Protein AF-A0A5J5VK71-F1 (afdb_monomer)

pLDDT: mean 80.9, std 20.7, range [19.25, 98.19]

Sequence (409 aa):
MVSCWRYHLWNPSSNPGNLLPWRLFNSTSEFSHICHFCYRIIWCHSQIYYPYYDCLWDITAGVTLSQIEKAIEELHMEGQKVGAVFITSPTYHGICSNLTDISKLCHSYEIPVIVDEAHGAHFGFHPQLPSSALQQGADLAVQSTHKVLCSLTQSSMLHMSGNIVDRERICRCLQTLQSTSPSYLLLASLDAARAQLSEKPDSIFNNALDLAIETKNLIGNIPGISMLGTPGFSNFPVIDPLRLTFGFWRLGLSGFEADETLYSNQGVISELVGTRSITFAINLGTCRDHIQRLACGIKNLSEASLLSFEKIKGQIEDHCGSAPFTDITMCLNPREAFFARKRKVSIGESLGKICGELICPYPPGIPVMIPGETITKKALEYLVLVKNKGATISGASDPLLNSIVICDV

Mean predicted aligned error: 9.2 Å

Organism: Gossypium barbadense (NCBI:txid3634)

InterPro domains:
  IPR000310 Orn/Lys/Arg decarboxylase, major domain [PF01276] (61-220)
  IPR008286 Orn/Lys/Arg decarboxylase, C-terminal [PF03711] (329-390)
  IPR015421 Pyridoxal phosphate-dependent transferase, major domain [G3DSA:3.40.640.10] (29-203)
  IPR015424 Pyridoxal phosphate-dependent transferase [SSF53383] (35-301)
  IPR036633 Orn/Lys/Arg decarboxylase, C-terminal domain superfamily [SSF55904] (263-407)
  IPR052357 Orn/Lys/Arg decarboxylase class-I [PTHR43277] (51-408)

Foldseek 3Di:
DDFFDDAAEDDPDPDPDDDDPDDFFFFADDDPLCVVVVCLQPDQDDDDDFADADLVQRDGAWHFLVSLVVVCVVCVVVVHDAQAAETEPPDLLQFGYQLLVNLVVCVVSLHAYAYACQVPPCAPLEPQFHHDSVVSNHQKYKYNCVVFFFADHRDIHIYGDDDSDDPVVVVVVSVVRGDPDGDVRRRVRVVVRVVLCVVCSHPLCVQLLVLLVVLCVLQVPAPQKDWDDCVSVVSTDDGGSQKTKIFRVSLVAFQVVLQVQLCVPLVQHFPFGDRGMTIHGRHSPDDVSNSVSNSVSSNVSSVVSVVVVVVVVDDDDVPSDDNLPPDKDQQGRLNCLQPFDKDKDFLVVQAQFFASKFKAWPVVRNTSDGGRIGDHPSSLVVLVVVVVSPTFIPGAPDRVRRMGMGGPD

Radius of gyration: 22.25 Å; Cα contacts (8 Å, |Δi|>4): 738; chains: 1; bounding box: 60×48×55 Å

Nearest PDB structures (foldseek):
  2x3l-assembly1_B  TM=7.151E-01  e=1.162E-19  Staphylococcus aureus
  2x3l-assembly1_A  TM=7.331E-01  e=9.389E-19  Staphylococcus aureus
  2byj-assembly2_C-2  TM=6.749E-01  e=2.617E-06  Homo sapiens
  4jf0-assembly1_A  TM=5.751E-01  e=8.349E-05  Salmonella enterica subsp. enterica serovar Typhimurium str. LT2
  2pb2-assembly1_A  TM=4.992E-01  e=3.620E-05  Salmonella enterica subsp. enterica serovar Typhimurium str. LT2

Solvent-accessible surface area (backbone atoms only — not comparable to full-atom values): 22713 Å² total; per-residue (Å²): 135,88,80,36,71,42,64,47,76,55,76,98,63,100,62,102,75,79,93,71,90,85,84,81,68,39,44,54,69,80,62,73,61,44,48,68,48,51,49,45,51,73,44,83,79,76,89,84,81,80,45,52,67,43,58,88,59,70,41,70,52,32,61,50,60,69,58,53,51,52,51,53,51,53,38,46,75,73,73,46,80,79,81,58,48,80,45,64,36,28,34,97,73,18,33,27,41,60,46,47,65,41,29,56,56,34,50,77,71,74,27,46,33,36,31,42,18,41,77,34,60,66,33,60,51,38,94,85,42,54,74,27,58,55,81,27,56,24,32,33,33,34,25,27,37,31,76,60,45,76,28,43,83,25,30,46,32,26,35,54,42,88,72,87,64,60,63,68,58,49,55,57,56,41,61,76,49,43,60,96,72,43,55,64,62,42,34,51,24,50,52,47,32,52,49,58,51,66,77,38,47,86,54,66,56,50,66,34,50,52,50,36,53,52,44,49,59,61,43,69,69,36,72,51,52,42,71,73,56,63,87,84,38,76,89,34,88,47,62,37,69,45,33,48,39,41,30,32,51,75,49,76,34,37,12,46,62,50,46,54,48,28,30,75,77,50,71,46,82,71,72,42,42,36,74,30,19,35,28,38,72,56,35,86,83,62,51,71,68,60,49,51,41,50,43,51,38,53,44,54,49,36,56,57,29,53,71,52,45,76,76,58,84,81,74,80,78,86,73,63,62,77,70,64,78,77,77,78,47,75,80,35,46,34,50,55,24,67,72,43,53,70,48,80,37,46,46,85,71,37,60,73,35,34,25,40,40,44,32,18,44,32,62,76,42,56,70,71,40,46,29,8,26,43,36,44,69,60,39,53,55,48,55,53,51,44,39,77,62,69,29,44,54,40,68,45,96,33,62,82,57,64,36,46,45,25,39,66,125

Secondary structure (DSSP, 8-state):
-------------S-TT--------------SHHHHHHHHHH-SS----PPPEETTTTEE----HHHHHHHHHHHHHTTPPP--EEEE-S-TT-EEP-HHHHHHHHHHTT--EEEE-TT-TTTTSSTTSPPPTTTTT-SEEEE-HHHHSSS-TT--EEEE-SSSS-HHHHHHHHHHHS-SS--SHHHHHHHHHHHHHHHSTTTTTHHHHHHHHHHHHHHHTSTT-EE--GGG-TT--EE-TTEEEEE-GGGT--HHHHHHHHHHHH----SEE-SSEEEEE--TT--HHHHHHHHHHHHHHHHHHHHHHTT-TT------PPPTTSS--BSS-HHHHHHS-EEEEEGGG-TTSBB-S-BEEETT---SB-TTBB--HHHHHHHHHHHHTTPEEES-S-TTSSEEEEE--

Structure (mmCIF, N/CA/C/O backbone):
data_AF-A0A5J5VK71-F1
#
_entry.id   AF-A0A5J5VK71-F1
#
loop_
_atom_site.group_PDB
_atom_site.id
_atom_site.type_symbol
_atom_site.label_atom_id
_atom_site.label_alt_id
_atom_site.label_comp_id
_atom_site.label_asym_id
_atom_site.label_entity_id
_atom_site.label_seq_id
_atom_site.pdbx_PDB_ins_code
_atom_site.Cartn_x
_atom_site.Cartn_y
_atom_site.Cartn_z
_atom_site.occupancy
_atom_site.B_iso_or_equiv
_atom_site.auth_seq_id
_atom_site.auth_comp_id
_atom_site.auth_asym_id
_atom_site.auth_atom_id
_atom_site.pdbx_PDB_model_num
ATOM 1 N N . MET A 1 1 ? -16.162 12.017 3.660 1.00 19.86 1 MET A N 1
ATOM 2 C CA . MET A 1 1 ? -16.391 11.316 2.379 1.00 19.86 1 MET A CA 1
ATOM 3 C C . MET A 1 1 ? -16.264 9.832 2.656 1.00 19.86 1 MET A C 1
ATOM 5 O O . MET A 1 1 ? -15.194 9.409 3.059 1.00 19.86 1 MET A O 1
ATOM 9 N N . VAL A 1 2 ? -17.361 9.080 2.574 1.00 19.25 2 VAL A N 1
ATOM 10 C CA . VAL A 1 2 ? -17.359 7.624 2.784 1.00 19.25 2 VAL A CA 1
ATOM 11 C C . VAL A 1 2 ? -16.924 6.984 1.465 1.00 19.25 2 VAL A C 1
ATOM 13 O O . VAL A 1 2 ? -17.641 7.080 0.472 1.00 19.25 2 VAL A O 1
ATOM 16 N N . SER A 1 3 ? -15.716 6.429 1.428 1.00 22.22 3 SER A N 1
ATOM 17 C CA . SER A 1 3 ? -15.129 5.742 0.276 1.00 22.22 3 SER A CA 1
ATOM 18 C C . SER A 1 3 ? -15.713 4.328 0.160 1.00 22.22 3 SER A C 1
ATOM 20 O O . SER A 1 3 ? -15.503 3.479 1.023 1.00 22.22 3 SER A O 1
ATOM 22 N N . CYS A 1 4 ? -16.491 4.088 -0.900 1.00 25.33 4 CYS A N 1
ATOM 23 C CA . CYS A 1 4 ? -17.149 2.809 -1.174 1.00 25.33 4 CYS A CA 1
ATOM 24 C C . CYS A 1 4 ? -16.342 1.945 -2.152 1.00 25.33 4 CYS A C 1
ATOM 26 O O . CYS A 1 4 ? -16.011 2.376 -3.259 1.00 25.33 4 CYS A O 1
ATOM 28 N N . TRP A 1 5 ? -16.106 0.696 -1.761 1.00 29.03 5 TRP A N 1
ATOM 29 C CA . TRP A 1 5 ? -15.391 -0.335 -2.512 1.00 29.03 5 TRP A CA 1
ATOM 30 C C . TRP A 1 5 ? -16.269 -0.958 -3.616 1.00 29.03 5 TRP A C 1
ATOM 32 O O . TRP A 1 5 ? -17.440 -1.270 -3.382 1.00 29.03 5 TRP A O 1
ATOM 42 N N . ARG A 1 6 ? -15.708 -1.175 -4.817 1.0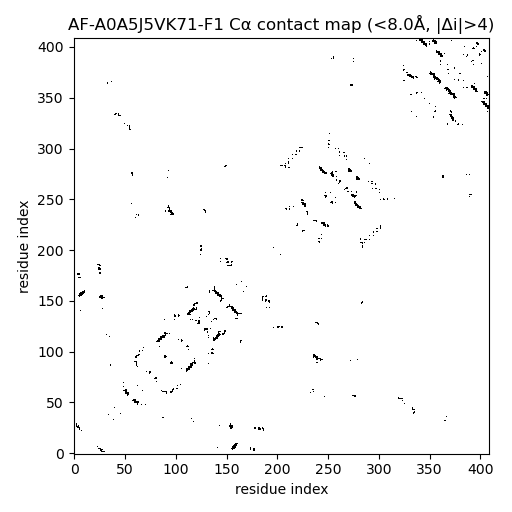0 39.91 6 ARG A N 1
ATOM 43 C CA . ARG A 1 6 ? -16.276 -2.042 -5.867 1.00 39.91 6 ARG A CA 1
ATOM 44 C C . ARG A 1 6 ? -15.261 -3.042 -6.379 1.00 39.91 6 ARG A C 1
ATOM 46 O O . ARG A 1 6 ? -14.056 -2.828 -6.350 1.00 39.91 6 ARG A O 1
ATOM 53 N N . TYR A 1 7 ? -15.801 -4.165 -6.810 1.00 30.91 7 TYR A N 1
ATOM 54 C CA . TYR A 1 7 ? -15.191 -5.458 -6.620 1.00 30.91 7 TYR A CA 1
ATOM 55 C C . TYR A 1 7 ? -15.723 -6.369 -7.742 1.00 30.91 7 TYR A C 1
ATOM 57 O O . TYR A 1 7 ? -16.926 -6.616 -7.822 1.00 30.91 7 TYR A O 1
ATOM 65 N N . HIS A 1 8 ? -14.834 -6.771 -8.659 1.00 31.59 8 HIS A N 1
ATOM 66 C CA . HIS A 1 8 ? -15.093 -7.617 -9.834 1.00 31.59 8 HIS A CA 1
ATOM 67 C C . HIS A 1 8 ? -14.658 -9.066 -9.632 1.00 31.59 8 HIS A C 1
ATOM 69 O O . HIS A 1 8 ? -13.462 -9.344 -9.638 1.00 31.59 8 HIS A O 1
ATOM 75 N N . LEU A 1 9 ? -15.626 -9.981 -9.591 1.00 27.16 9 LEU A N 1
ATOM 76 C CA . LEU A 1 9 ? -15.384 -11.419 -9.517 1.00 27.16 9 LEU A CA 1
ATOM 77 C C . LEU A 1 9 ? -14.818 -11.944 -10.841 1.00 27.16 9 LEU A C 1
ATOM 79 O O . LEU A 1 9 ? -15.519 -11.963 -11.851 1.00 27.16 9 LEU A O 1
ATOM 83 N N . TRP A 1 10 ? -13.568 -12.406 -10.827 1.00 27.33 10 TRP A N 1
ATOM 84 C CA . TRP A 1 10 ? -12.972 -13.176 -11.921 1.00 27.33 10 TRP A CA 1
ATOM 85 C C . TRP A 1 10 ? -12.783 -14.636 -11.494 1.00 27.33 10 TRP A C 1
ATOM 87 O O . TRP A 1 10 ? -12.370 -14.892 -10.364 1.00 27.33 10 TRP A O 1
ATOM 97 N N . ASN A 1 11 ? -13.107 -15.578 -12.385 1.00 25.84 11 ASN A N 1
ATOM 98 C CA . ASN A 1 11 ? -12.966 -17.017 -12.160 1.00 25.84 11 ASN A CA 1
ATOM 99 C C . ASN A 1 11 ? -11.994 -17.611 -13.199 1.00 25.84 11 ASN A C 1
ATOM 101 O O . ASN A 1 11 ? -12.369 -17.705 -14.372 1.00 25.84 11 ASN A O 1
ATOM 105 N N . PRO A 1 12 ? -10.781 -18.040 -12.807 1.00 25.30 12 PRO A N 1
ATOM 106 C CA . PRO A 1 12 ? -9.906 -18.833 -13.657 1.00 25.30 12 PRO A CA 1
ATOM 107 C C . PRO A 1 12 ? -10.401 -20.284 -13.668 1.00 25.30 12 PRO A C 1
ATOM 109 O O . PRO A 1 12 ? -9.789 -21.168 -13.078 1.00 25.30 12 PRO A O 1
ATOM 112 N N . SER A 1 13 ? -11.532 -20.551 -14.319 1.00 23.94 13 SER A N 1
ATOM 113 C CA . SER A 1 13 ? -11.883 -21.929 -14.675 1.00 23.94 13 SER A CA 1
ATOM 114 C C . SER A 1 13 ? -11.472 -22.181 -16.122 1.00 23.94 13 SER A C 1
ATOM 116 O O . SER A 1 13 ? -11.718 -21.369 -17.012 1.00 23.94 13 SER A O 1
ATOM 118 N N . SER A 1 14 ? -10.765 -23.286 -16.322 1.00 26.20 14 SER A N 1
ATOM 119 C CA . SER A 1 14 ? -10.105 -23.732 -17.544 1.00 26.20 14 SER A CA 1
ATOM 120 C C . SER A 1 14 ? -11.085 -24.008 -18.691 1.00 26.20 14 SER A C 1
ATOM 122 O O . SER A 1 14 ? -11.427 -25.154 -18.962 1.00 26.20 14 SER A O 1
ATOM 124 N N . ASN A 1 15 ? -11.544 -22.965 -19.387 1.00 23.39 15 ASN A N 1
ATOM 125 C CA . ASN A 1 15 ? -11.982 -23.045 -20.786 1.00 23.39 15 ASN A CA 1
ATOM 126 C C . ASN A 1 15 ? -12.283 -21.642 -21.354 1.00 23.39 15 ASN A C 1
ATOM 128 O O . ASN A 1 15 ? -13.113 -20.937 -20.782 1.00 23.39 15 ASN A O 1
ATOM 132 N N . PRO A 1 16 ? -11.722 -21.235 -22.509 1.00 24.92 16 PRO A N 1
ATOM 133 C CA . PRO A 1 16 ? -11.961 -19.913 -23.107 1.00 24.92 16 PRO A CA 1
ATOM 134 C C . PRO A 1 16 ? -13.348 -19.760 -23.779 1.00 24.92 16 PRO A C 1
ATOM 136 O O . PRO A 1 16 ? -13.528 -18.894 -24.628 1.00 24.92 16 PRO A O 1
ATOM 139 N N . GLY A 1 17 ? -14.334 -20.604 -23.444 1.00 22.28 17 GLY A N 1
ATOM 140 C CA . GLY A 1 17 ? -15.494 -20.856 -24.311 1.00 22.28 17 GLY A CA 1
ATOM 141 C C . GLY A 1 17 ? -16.893 -20.493 -23.804 1.00 22.28 17 GLY A C 1
ATOM 142 O O . GLY A 1 17 ? -17.810 -20.504 -24.618 1.00 22.28 17 GLY A O 1
ATOM 143 N N . ASN A 1 18 ? -17.115 -20.163 -22.526 1.00 22.44 18 ASN A N 1
ATOM 144 C CA . ASN A 1 18 ? -18.485 -19.969 -22.020 1.00 22.44 18 ASN A CA 1
ATOM 145 C C . ASN A 1 18 ? -18.775 -18.520 -21.605 1.00 22.44 18 ASN A C 1
ATOM 147 O O . ASN A 1 18 ? -18.445 -18.073 -20.510 1.00 22.44 18 ASN A O 1
ATOM 151 N N . LEU A 1 19 ? -19.453 -17.811 -22.513 1.00 27.23 19 LEU A N 1
ATOM 152 C CA . LEU A 1 19 ? -20.131 -16.534 -22.300 1.00 27.23 19 LEU A CA 1
ATOM 153 C C . LEU A 1 19 ? -21.274 -16.703 -21.278 1.00 27.23 19 LEU A C 1
ATOM 155 O O . LEU A 1 19 ? -22.341 -17.210 -21.616 1.00 27.23 19 LEU A O 1
ATOM 159 N N . LEU A 1 20 ? -21.073 -16.246 -20.041 1.00 21.89 20 LEU A N 1
ATOM 160 C CA . LEU A 1 20 ? -22.142 -15.989 -19.064 1.00 21.89 20 LEU A CA 1
ATOM 161 C C . LEU A 1 20 ? -22.127 -14.496 -18.674 1.00 21.89 20 LEU A C 1
ATOM 163 O O . LEU A 1 20 ? -21.082 -13.852 -18.758 1.00 21.89 20 LEU A O 1
ATOM 167 N N . PRO A 1 21 ? -23.289 -13.899 -18.347 1.00 24.75 21 PRO A N 1
ATOM 168 C CA . PRO A 1 21 ? -23.567 -12.492 -18.621 1.00 24.75 21 PRO A CA 1
ATOM 169 C C . PRO A 1 21 ? -22.803 -11.528 -17.707 1.00 24.75 21 PRO A C 1
ATOM 171 O O . PRO A 1 21 ? -23.019 -11.458 -16.498 1.00 24.75 21 PRO A O 1
ATOM 174 N N . TRP A 1 22 ? -21.946 -10.738 -18.347 1.00 28.52 22 TRP A N 1
ATOM 175 C CA . TRP A 1 22 ? -21.131 -9.658 -17.803 1.00 28.52 22 TRP A CA 1
ATOM 176 C C . TRP A 1 22 ? -21.983 -8.552 -17.174 1.00 28.52 22 TRP A C 1
ATOM 178 O O . TRP A 1 22 ? -22.917 -8.041 -17.794 1.00 28.52 22 TRP A O 1
ATOM 188 N N . ARG A 1 23 ? -21.649 -8.141 -15.948 1.00 25.33 23 ARG A N 1
ATOM 189 C CA . ARG A 1 23 ? -22.280 -6.999 -15.275 1.00 25.33 23 ARG A CA 1
ATOM 190 C C . ARG A 1 23 ? -21.202 -6.150 -14.596 1.00 25.33 23 ARG A C 1
ATOM 192 O O . ARG A 1 23 ? -20.589 -6.575 -13.623 1.00 25.33 23 ARG A O 1
ATOM 199 N N . LEU A 1 24 ? -20.942 -4.977 -15.177 1.00 30.22 24 LEU A N 1
ATOM 200 C CA . LEU A 1 24 ? -19.826 -4.075 -14.873 1.00 30.22 24 LEU A CA 1
ATOM 201 C C . LEU A 1 24 ? -20.342 -2.834 -14.114 1.00 30.22 24 LEU A C 1
ATOM 203 O O . LEU A 1 24 ? -21.287 -2.225 -14.607 1.00 30.22 24 LEU A O 1
ATOM 207 N N . PHE A 1 25 ? -19.774 -2.448 -12.950 1.00 32.38 25 PHE A N 1
ATOM 208 C CA . PHE A 1 25 ? -20.190 -1.232 -12.204 1.00 32.38 25 PHE A CA 1
ATOM 209 C C . PHE A 1 25 ? -19.067 -0.545 -11.326 1.00 32.38 25 PHE A C 1
ATOM 211 O O . PHE A 1 25 ? -18.172 -1.241 -10.866 1.00 32.38 25 PHE A O 1
ATOM 218 N N . ASN A 1 26 ? -19.084 0.810 -11.147 1.00 26.80 26 ASN A N 1
ATOM 219 C CA . ASN A 1 26 ? -17.962 1.757 -10.789 1.00 26.80 26 ASN A CA 1
ATOM 220 C C . ASN A 1 26 ? -17.864 2.327 -9.343 1.00 26.80 26 ASN A C 1
ATOM 222 O O . ASN A 1 26 ? -18.905 2.703 -8.796 1.00 26.80 26 ASN A O 1
ATOM 226 N N . SER A 1 27 ? -16.660 2.594 -8.795 1.00 37.94 27 SER A N 1
ATOM 227 C CA . SER A 1 27 ? -16.419 3.549 -7.667 1.00 37.94 27 SER A CA 1
ATOM 228 C C . SER A 1 27 ? -14.947 3.998 -7.552 1.00 37.94 27 SER A C 1
ATOM 230 O O . SER A 1 27 ? -14.310 3.927 -8.589 1.00 37.94 27 SER A O 1
ATOM 232 N N . THR A 1 28 ? -14.489 4.542 -6.393 1.00 27.20 28 THR A N 1
ATOM 233 C CA . THR A 1 28 ? -13.363 5.491 -6.192 1.00 27.20 28 THR A CA 1
ATOM 234 C C . THR A 1 28 ? -12.299 5.118 -5.153 1.00 27.20 28 THR A C 1
ATOM 236 O O . THR A 1 28 ? -12.644 4.609 -4.094 1.00 27.20 28 THR A O 1
ATOM 239 N N . SER A 1 29 ? -11.031 5.473 -5.402 1.00 28.38 29 SER A N 1
ATOM 240 C CA . SER A 1 29 ? -9.840 4.933 -4.736 1.00 28.38 29 SER A CA 1
ATOM 241 C C . SER A 1 29 ? -8.810 6.013 -4.383 1.00 28.38 29 SER A C 1
ATOM 243 O O . SER A 1 29 ? -7.804 6.221 -5.059 1.00 28.38 29 SER A O 1
ATOM 245 N N . GLU A 1 30 ? -9.024 6.669 -3.262 1.00 28.67 30 GLU A N 1
ATOM 246 C CA . GLU A 1 30 ? -7.897 7.174 -2.489 1.00 28.67 30 GLU A CA 1
ATOM 247 C C . GLU A 1 30 ? -7.904 6.386 -1.184 1.00 28.67 30 GLU A C 1
ATOM 249 O O . GLU A 1 30 ? -8.973 6.029 -0.690 1.00 28.67 30 GLU A O 1
ATOM 254 N N . PHE A 1 31 ? -6.712 6.081 -0.670 1.00 30.23 31 PHE A N 1
ATOM 255 C CA . PHE A 1 31 ? -6.443 5.416 0.610 1.00 30.23 31 PHE A CA 1
ATOM 256 C C . PHE A 1 31 ? -6.350 3.873 0.645 1.00 30.23 31 PHE A C 1
ATOM 258 O O . PHE A 1 31 ? -7.247 3.175 1.105 1.00 30.23 31 PHE A O 1
ATOM 265 N N . SER A 1 32 ? -5.168 3.345 0.301 1.00 34.47 32 SER A N 1
ATOM 266 C CA . SER A 1 32 ? -4.750 1.971 0.667 1.00 34.47 32 SER A CA 1
ATOM 267 C C . SER A 1 32 ? -4.367 1.856 2.150 1.00 34.47 32 SER A C 1
ATOM 269 O O . SER A 1 32 ? -4.717 0.888 2.810 1.00 34.47 32 SER A O 1
ATOM 271 N N . HIS A 1 33 ? -3.765 2.892 2.743 1.00 39.09 33 HIS A N 1
ATOM 272 C CA . HIS A 1 33 ? -3.444 2.886 4.176 1.00 39.09 33 HIS A CA 1
ATOM 273 C C . HIS A 1 33 ? -4.682 2.993 5.079 1.00 39.09 33 HIS A C 1
ATOM 275 O O . HIS A 1 33 ? -4.691 2.459 6.189 1.00 39.09 33 HIS A O 1
ATOM 281 N N . ILE A 1 34 ? -5.771 3.593 4.573 1.00 35.56 34 ILE A N 1
ATOM 282 C CA . ILE A 1 34 ? -7.083 3.511 5.222 1.00 35.56 34 ILE A CA 1
ATOM 283 C C . ILE A 1 34 ? -7.720 2.139 4.957 1.00 35.56 34 ILE A C 1
ATOM 285 O O . ILE A 1 34 ? -8.757 1.878 5.512 1.00 35.56 34 ILE A O 1
ATOM 289 N N . CYS A 1 35 ? -7.158 1.179 4.221 1.00 39.97 35 CYS A N 1
ATOM 290 C CA . CYS A 1 35 ? -7.788 -0.147 4.162 1.00 39.97 35 CYS A CA 1
ATOM 291 C C . CYS A 1 35 ? -7.658 -0.894 5.505 1.00 39.97 35 CYS A C 1
ATOM 293 O O . CYS A 1 35 ? -8.651 -1.407 6.024 1.00 39.97 35 CYS A O 1
ATOM 295 N N . HIS A 1 36 ? -6.487 -0.816 6.155 1.00 39.69 36 HIS A N 1
ATOM 296 C CA . HIS A 1 36 ? -6.297 -1.314 7.525 1.00 39.69 36 HIS A CA 1
ATOM 297 C C . HIS A 1 36 ? -7.143 -0.521 8.549 1.00 39.69 36 HIS A C 1
ATOM 299 O O . HIS A 1 36 ? -7.664 -1.085 9.508 1.00 39.69 36 HIS A O 1
ATOM 305 N N . PHE A 1 37 ? -7.351 0.787 8.335 1.00 39.97 37 PHE A N 1
ATOM 306 C CA . PHE A 1 37 ? -8.156 1.638 9.230 1.00 39.97 37 PHE A CA 1
ATOM 307 C C . PHE A 1 37 ? -9.682 1.603 8.963 1.00 39.97 37 PHE A C 1
ATOM 309 O O . PHE A 1 37 ? -10.473 1.596 9.901 1.00 39.97 37 PHE A O 1
ATOM 316 N N . CYS A 1 38 ? -10.127 1.504 7.712 1.00 36.94 38 CYS A N 1
ATOM 317 C CA . CYS A 1 38 ? -11.510 1.229 7.306 1.00 36.94 38 CYS A CA 1
ATOM 318 C C . CYS A 1 38 ? -11.948 -0.100 7.905 1.00 36.94 38 CYS A C 1
ATOM 320 O O . CYS A 1 38 ? -13.054 -0.189 8.430 1.00 36.94 38 CYS A O 1
ATOM 322 N N . TYR A 1 39 ? -11.067 -1.109 7.887 1.00 44.00 39 TYR A N 1
ATOM 323 C CA . TYR A 1 39 ? -11.317 -2.369 8.575 1.00 44.00 39 TYR A CA 1
ATOM 324 C C . TYR A 1 39 ? -11.501 -2.152 10.088 1.00 44.00 39 TYR A C 1
ATOM 326 O O . TYR A 1 39 ? -12.521 -2.560 10.640 1.00 44.00 39 TYR A O 1
ATOM 334 N N . ARG A 1 40 ? -10.591 -1.416 10.742 1.00 46.31 40 ARG A N 1
ATOM 335 C CA . ARG A 1 40 ? -10.703 -1.042 12.166 1.00 46.31 40 ARG A CA 1
ATOM 336 C C . ARG A 1 40 ? -12.012 -0.307 12.521 1.00 46.31 40 ARG A C 1
ATOM 338 O O . ARG A 1 40 ? -12.526 -0.502 13.615 1.00 46.31 40 ARG A O 1
ATOM 345 N N . ILE A 1 41 ? -12.562 0.532 11.634 1.00 36.66 41 ILE A N 1
ATOM 346 C CA . ILE A 1 41 ? -13.841 1.239 11.867 1.00 36.66 41 ILE A CA 1
ATOM 347 C C . ILE A 1 41 ? -15.053 0.306 11.707 1.00 36.66 41 ILE A C 1
ATOM 349 O O . ILE A 1 41 ? -16.035 0.440 12.439 1.00 36.66 41 ILE A O 1
ATOM 353 N N . ILE A 1 42 ? -15.020 -0.601 10.727 1.00 35.28 42 ILE A N 1
ATOM 354 C CA . ILE A 1 42 ? -16.190 -1.400 10.330 1.00 35.28 42 ILE A CA 1
ATOM 355 C C . ILE A 1 42 ? -16.407 -2.605 11.261 1.00 35.28 42 ILE A C 1
ATOM 357 O O . ILE A 1 42 ? -17.555 -2.989 11.495 1.00 35.28 42 ILE A O 1
ATOM 361 N N . TRP A 1 43 ? -15.345 -3.184 11.829 1.00 39.31 43 TRP A N 1
ATOM 362 C CA . TRP A 1 43 ? -15.432 -4.402 12.639 1.00 39.31 43 TRP A CA 1
ATOM 363 C C . TRP A 1 43 ? -15.325 -4.100 14.140 1.00 39.31 43 TRP A C 1
ATOM 365 O O . TRP A 1 43 ? -14.320 -3.592 14.622 1.00 39.31 43 TRP A O 1
ATOM 375 N N . CYS A 1 44 ? -16.382 -4.423 14.893 1.00 38.03 44 CYS A N 1
ATOM 376 C CA . CYS A 1 44 ? -16.523 -4.080 16.317 1.00 38.03 44 CYS A CA 1
ATOM 377 C C . CYS A 1 44 ? -15.523 -4.775 17.262 1.00 38.03 44 CYS A C 1
ATOM 379 O O . CYS A 1 44 ? -15.324 -4.291 18.371 1.00 38.03 44 CYS A O 1
ATOM 381 N N . HIS A 1 45 ? -14.880 -5.866 16.832 1.00 51.84 45 HIS A N 1
ATOM 382 C CA . HIS A 1 45 ? -13.825 -6.556 17.580 1.00 51.84 45 HIS A CA 1
ATOM 383 C C . HIS A 1 45 ? -12.700 -6.957 16.621 1.00 51.84 45 HIS A C 1
ATOM 385 O O . HIS A 1 45 ? -12.842 -7.907 15.854 1.00 51.84 45 HIS A O 1
ATOM 391 N N . SER A 1 46 ? -11.594 -6.213 16.637 1.00 55.78 46 SER A N 1
ATOM 392 C CA . SER A 1 46 ? -10.389 -6.523 15.863 1.00 55.78 46 SER A CA 1
ATOM 393 C C . SER A 1 46 ? -9.174 -6.519 16.788 1.00 55.78 46 SER A C 1
ATOM 395 O O . SER A 1 46 ? -8.846 -5.466 17.338 1.00 55.78 46 SER A O 1
ATOM 397 N N . GLN A 1 47 ? -8.500 -7.661 16.938 1.00 59.44 47 GLN A N 1
ATOM 398 C CA . GLN A 1 47 ? -7.161 -7.706 17.525 1.00 59.44 47 GLN A CA 1
ATOM 399 C C . GLN A 1 47 ? -6.127 -7.461 16.426 1.00 59.44 47 GLN A C 1
ATOM 401 O O . GLN A 1 47 ? -6.275 -7.944 15.302 1.00 59.44 47 GLN A O 1
ATOM 406 N N . ILE A 1 48 ? -5.118 -6.648 16.732 1.00 62.34 48 ILE A N 1
ATOM 407 C CA . ILE A 1 48 ? -4.156 -6.151 15.749 1.00 62.34 48 ILE A CA 1
ATOM 408 C C . ILE A 1 48 ? -2.785 -6.684 16.099 1.00 62.34 48 ILE A C 1
ATOM 410 O O . ILE A 1 48 ? -2.307 -6.515 17.218 1.00 62.34 48 ILE A O 1
ATOM 414 N N . TYR A 1 49 ? -2.140 -7.251 15.091 1.00 65.38 49 TYR A N 1
ATOM 415 C CA . TYR A 1 49 ? -0.757 -7.675 15.165 1.00 65.38 49 TYR A CA 1
ATOM 416 C C . TYR A 1 49 ? 0.053 -6.781 14.242 1.00 65.38 49 TYR A C 1
ATOM 418 O O . TYR A 1 49 ? -0.180 -6.734 13.032 1.00 65.38 49 TYR A O 1
ATOM 426 N N . TYR A 1 50 ? 0.974 -6.021 14.830 1.00 68.00 50 TYR A N 1
ATOM 427 C CA . TYR A 1 50 ? 1.827 -5.127 14.062 1.00 68.00 50 TYR A CA 1
ATOM 428 C C . TYR A 1 50 ? 2.830 -5.940 13.238 1.00 68.00 50 TYR A C 1
ATOM 430 O O . TYR A 1 50 ? 3.426 -6.894 13.752 1.00 68.00 50 TYR A O 1
ATOM 438 N N . PRO A 1 51 ? 3.021 -5.586 11.957 1.00 71.94 51 PRO A N 1
ATOM 439 C CA . PRO A 1 51 ? 3.989 -6.260 11.109 1.00 71.94 51 PRO A CA 1
ATOM 440 C C . PRO A 1 51 ? 5.413 -6.037 11.622 1.00 71.94 51 PRO A C 1
ATOM 442 O O . PRO A 1 51 ? 5.684 -5.123 12.405 1.00 71.94 51 PRO A O 1
ATOM 445 N N . TYR A 1 52 ? 6.337 -6.865 11.141 1.00 73.00 52 TYR A N 1
ATOM 446 C CA . TYR A 1 52 ? 7.761 -6.676 11.402 1.00 73.00 52 TYR A CA 1
ATOM 447 C C . TYR A 1 52 ? 8.209 -5.277 10.948 1.00 73.00 52 TYR A C 1
ATOM 449 O O . TYR A 1 52 ? 7.886 -4.851 9.838 1.00 73.00 52 TYR A O 1
ATOM 457 N N . TYR A 1 53 ? 8.951 -4.567 11.796 1.00 78.50 53 TYR A N 1
ATOM 458 C CA . TYR A 1 53 ? 9.462 -3.229 11.509 1.00 78.50 53 TYR A CA 1
ATOM 459 C C . TYR A 1 53 ? 10.987 -3.250 11.437 1.00 78.50 53 TYR A C 1
ATOM 461 O O . TYR A 1 53 ? 11.654 -3.669 12.385 1.00 78.50 53 TYR A O 1
ATOM 469 N N . ASP A 1 54 ? 11.523 -2.773 10.318 1.00 81.88 54 ASP A N 1
ATOM 470 C CA . ASP A 1 54 ? 12.953 -2.577 10.122 1.00 81.88 54 ASP A CA 1
ATOM 471 C C . ASP A 1 54 ? 13.316 -1.131 10.480 1.00 81.88 54 ASP A C 1
ATOM 473 O O . ASP A 1 54 ? 12.896 -0.182 9.811 1.00 81.88 54 ASP A O 1
ATOM 477 N N . CYS A 1 55 ? 14.097 -0.954 11.549 1.00 78.81 55 CYS A N 1
ATOM 478 C CA . CYS A 1 55 ? 14.436 0.384 12.029 1.00 78.81 55 CYS A CA 1
ATOM 479 C C . CYS A 1 55 ? 15.528 1.087 11.219 1.00 78.81 55 CYS A C 1
ATOM 481 O O . CYS A 1 55 ? 15.653 2.310 11.303 1.00 78.81 55 CYS A O 1
ATOM 483 N N . LEU A 1 56 ? 16.323 0.340 10.446 1.00 83.62 56 LEU A N 1
ATOM 484 C CA . LEU A 1 56 ? 17.336 0.928 9.578 1.00 83.62 56 LEU A CA 1
ATOM 485 C C . LEU A 1 56 ? 16.653 1.649 8.416 1.00 83.62 56 LEU A C 1
ATOM 487 O O . LEU A 1 56 ? 17.018 2.778 8.085 1.00 83.62 56 LEU A O 1
ATOM 491 N N . TRP A 1 57 ? 15.652 0.998 7.831 1.00 84.75 57 TRP A N 1
ATOM 492 C CA . TRP A 1 57 ? 14.876 1.518 6.717 1.00 84.75 57 TRP A CA 1
ATOM 493 C C . TRP A 1 57 ? 13.712 2.420 7.138 1.00 84.75 57 TRP A C 1
ATOM 495 O O . TRP A 1 57 ? 13.254 3.208 6.310 1.00 84.75 57 TRP A O 1
ATOM 505 N N . ASP A 1 58 ? 13.271 2.337 8.398 1.00 81.69 58 ASP A N 1
ATOM 506 C CA . ASP A 1 58 ? 12.020 2.932 8.893 1.00 81.69 58 ASP A CA 1
ATOM 507 C C . ASP A 1 58 ? 10.806 2.436 8.086 1.00 81.69 58 ASP A C 1
ATOM 509 O O . ASP A 1 58 ? 9.957 3.205 7.638 1.00 81.69 58 ASP A O 1
ATOM 513 N N . ILE A 1 59 ? 10.760 1.120 7.843 1.00 83.69 59 ILE A N 1
ATOM 514 C CA . ILE A 1 59 ? 9.752 0.465 7.001 1.00 83.69 59 ILE A CA 1
ATOM 515 C C . ILE A 1 59 ? 9.077 -0.667 7.772 1.00 83.69 59 ILE A C 1
ATOM 517 O O . ILE A 1 59 ? 9.726 -1.500 8.404 1.00 83.69 59 ILE A O 1
ATOM 521 N N . THR A 1 60 ? 7.753 -0.742 7.650 1.00 79.81 60 THR A N 1
ATOM 522 C CA . THR A 1 60 ? 6.975 -1.925 8.016 1.00 79.81 60 THR A CA 1
ATOM 523 C C . THR A 1 60 ? 6.959 -2.933 6.865 1.00 79.81 60 THR A C 1
ATOM 525 O O . THR A 1 60 ? 6.639 -2.610 5.717 1.00 79.81 60 THR A O 1
ATOM 528 N N . ALA A 1 61 ? 7.329 -4.171 7.177 1.00 83.62 61 ALA A N 1
ATOM 529 C CA . ALA A 1 61 ? 7.248 -5.307 6.273 1.00 83.62 61 ALA A CA 1
ATOM 530 C C . ALA A 1 61 ? 5.836 -5.923 6.297 1.00 83.62 61 ALA A C 1
ATOM 532 O O . ALA A 1 61 ? 4.855 -5.259 6.635 1.00 83.62 61 ALA A O 1
ATOM 533 N N . GLY A 1 62 ? 5.724 -7.193 5.908 1.00 82.06 62 GLY A N 1
ATOM 534 C CA . GLY A 1 62 ? 4.485 -7.952 6.032 1.00 82.06 62 GLY A CA 1
ATOM 535 C C . GLY A 1 62 ? 4.288 -8.565 7.422 1.00 82.06 62 GLY A C 1
ATOM 536 O O . GLY A 1 62 ? 5.068 -8.357 8.356 1.00 82.06 62 GLY A O 1
ATOM 537 N N . VAL A 1 63 ? 3.248 -9.385 7.529 1.00 84.38 63 VAL A N 1
ATOM 538 C CA . VAL A 1 63 ? 3.027 -10.294 8.664 1.00 84.38 63 VAL A CA 1
ATOM 539 C C . VAL A 1 63 ? 3.675 -11.649 8.387 1.00 84.38 63 VAL A C 1
ATOM 541 O O . VAL A 1 63 ? 3.711 -12.099 7.234 1.00 84.38 63 VAL A O 1
ATOM 544 N N . THR A 1 64 ? 4.196 -12.291 9.431 1.00 86.94 64 THR A N 1
ATOM 545 C CA . THR A 1 64 ? 4.802 -13.628 9.347 1.00 86.94 64 THR A CA 1
ATOM 546 C C . THR A 1 64 ? 3.815 -14.723 9.749 1.00 86.94 64 THR A C 1
ATOM 548 O O . THR A 1 64 ? 2.838 -14.471 10.451 1.00 86.94 64 THR A O 1
ATOM 551 N N . LEU A 1 65 ? 4.096 -15.965 9.339 1.00 89.94 65 LEU A N 1
ATOM 552 C CA . LEU A 1 65 ? 3.286 -17.131 9.708 1.00 89.94 65 LEU A CA 1
ATOM 553 C C . LEU A 1 65 ? 3.167 -17.291 11.232 1.00 89.94 65 LEU A C 1
ATOM 555 O O . LEU A 1 65 ? 2.066 -17.440 11.744 1.00 89.94 65 LEU A O 1
ATOM 559 N N . SER A 1 66 ? 4.289 -17.170 11.949 1.00 88.44 66 SER A N 1
ATOM 560 C CA . SER A 1 66 ? 4.330 -17.295 13.412 1.00 88.44 66 SER A CA 1
ATOM 561 C C . SER A 1 66 ? 3.503 -16.216 14.121 1.00 88.44 66 SER A C 1
ATOM 563 O O . SER A 1 66 ? 2.889 -16.495 15.147 1.00 88.44 66 SER A O 1
ATOM 565 N N . GLN A 1 67 ? 3.436 -14.994 13.572 1.00 85.44 67 GLN A N 1
ATOM 566 C CA . GLN A 1 67 ? 2.567 -13.949 14.122 1.00 85.44 67 GLN A CA 1
ATOM 567 C C . GLN A 1 67 ? 1.085 -14.313 13.984 1.00 85.44 67 GLN A C 1
ATOM 569 O O . GLN A 1 67 ? 0.325 -14.087 14.920 1.00 85.44 67 GLN A O 1
ATOM 574 N N . ILE A 1 68 ? 0.679 -14.883 12.844 1.00 88.00 68 ILE A N 1
ATOM 575 C CA . ILE A 1 68 ? -0.707 -15.312 12.610 1.00 88.00 68 ILE A CA 1
ATOM 576 C C . ILE A 1 68 ? -1.069 -16.522 13.478 1.00 88.00 68 ILE A C 1
ATOM 578 O O . ILE A 1 68 ? -2.145 -16.545 14.065 1.00 88.00 68 ILE A O 1
ATOM 582 N N . GLU A 1 69 ? -0.174 -17.499 13.598 1.00 89.94 69 GLU A N 1
ATOM 583 C CA . GLU A 1 69 ? -0.367 -18.675 14.455 1.00 89.94 69 GLU A CA 1
ATOM 584 C C . GLU A 1 69 ? -0.584 -18.266 15.913 1.00 89.94 69 GLU A C 1
ATOM 586 O O . GLU A 1 69 ? -1.630 -18.560 16.490 1.00 89.94 69 GLU A O 1
ATOM 591 N N . LYS A 1 70 ? 0.336 -17.462 16.458 1.00 87.75 70 LYS A N 1
ATOM 592 C CA . LYS A 1 70 ? 0.224 -16.924 17.815 1.00 87.75 70 LYS A CA 1
ATOM 593 C C . LYS A 1 70 ? -1.077 -16.139 18.018 1.00 87.75 70 LYS A C 1
ATOM 595 O O . LYS A 1 70 ? -1.705 -16.259 19.064 1.00 87.75 70 LYS A O 1
ATOM 600 N N . AL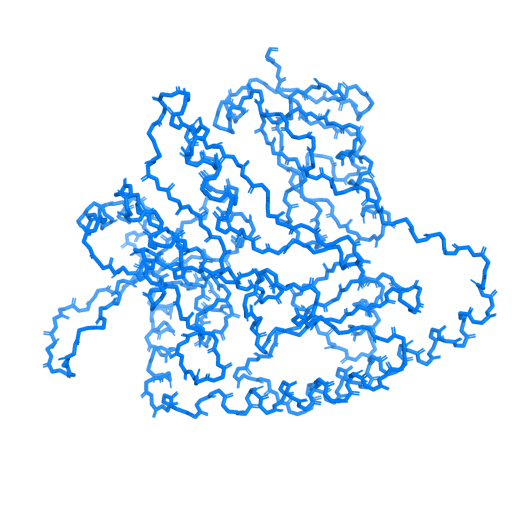A A 1 71 ? -1.495 -15.361 17.020 1.00 85.81 71 ALA A N 1
ATOM 601 C CA . ALA A 1 71 ? -2.733 -14.593 17.081 1.00 85.81 71 ALA A CA 1
ATOM 602 C C . ALA A 1 71 ? -3.985 -15.470 17.189 1.00 85.81 71 ALA A C 1
ATOM 604 O O . ALA A 1 71 ? -4.888 -15.192 17.977 1.00 85.81 71 ALA A O 1
ATOM 605 N N . ILE A 1 72 ? -4.041 -16.537 16.390 1.00 86.56 72 ILE A N 1
ATOM 606 C CA . ILE A 1 72 ? -5.149 -17.493 16.416 1.00 86.56 72 ILE A CA 1
ATOM 607 C C . ILE A 1 72 ? -5.180 -18.222 17.766 1.00 86.56 72 ILE A C 1
ATOM 609 O O . ILE A 1 72 ? -6.255 -18.376 18.345 1.00 86.56 72 ILE A O 1
ATOM 613 N N . GLU A 1 73 ? -4.020 -18.631 18.287 1.00 88.44 73 GLU A N 1
ATOM 614 C CA . GLU A 1 73 ? -3.898 -19.307 19.583 1.00 88.44 73 GLU A CA 1
ATOM 615 C C . GLU A 1 73 ? -4.334 -18.422 20.759 1.00 88.44 73 GLU A C 1
ATOM 617 O O . GLU A 1 73 ? -5.100 -18.874 21.609 1.00 88.44 73 GLU A O 1
ATOM 622 N N . GLU A 1 74 ? -3.891 -17.161 20.805 1.00 85.25 74 GLU A N 1
ATOM 623 C CA . GLU A 1 74 ? -4.270 -16.200 21.850 1.00 85.25 74 GLU A CA 1
ATOM 624 C C . GLU A 1 74 ? -5.787 -15.977 21.885 1.00 85.25 74 GLU A C 1
ATOM 626 O O . GLU A 1 74 ? -6.415 -16.148 22.932 1.00 85.25 74 GLU A O 1
ATOM 631 N N . LEU A 1 75 ? -6.399 -15.709 20.728 1.00 83.25 75 LEU A N 1
ATOM 632 C CA . LEU A 1 75 ? -7.850 -15.541 20.619 1.00 83.25 75 LEU A CA 1
ATOM 633 C C . LEU A 1 75 ? -8.611 -16.810 21.008 1.00 83.25 75 LEU A C 1
ATOM 635 O O . LEU A 1 75 ? -9.651 -16.736 21.667 1.00 83.25 75 LEU A O 1
ATOM 639 N N . HIS A 1 76 ? -8.085 -17.979 20.642 1.00 85.12 76 HIS A N 1
ATOM 640 C CA . HIS A 1 76 ? -8.673 -19.254 21.028 1.00 85.12 76 HIS A CA 1
ATOM 641 C C . HIS A 1 76 ? -8.636 -19.466 22.549 1.00 85.12 76 HIS A C 1
ATOM 643 O O . HIS A 1 76 ? -9.639 -19.887 23.128 1.00 85.12 76 HIS A O 1
ATOM 649 N N . MET A 1 77 ? -7.521 -19.131 23.210 1.00 87.50 77 MET A N 1
ATOM 650 C CA . MET A 1 77 ? -7.391 -19.195 24.673 1.00 87.50 77 MET A CA 1
ATOM 651 C C . MET A 1 77 ? -8.354 -18.242 25.391 1.00 87.50 77 MET A C 1
ATOM 653 O O . MET A 1 77 ? -8.857 -18.571 26.465 1.00 87.50 77 MET A O 1
ATOM 657 N N . GLU A 1 78 ? -8.666 -17.098 24.786 1.00 85.50 78 GLU A N 1
ATOM 658 C CA . GLU A 1 78 ? -9.675 -16.150 25.278 1.00 85.50 78 GLU A CA 1
ATOM 659 C C . GLU A 1 78 ? -11.126 -16.594 24.996 1.00 85.50 78 GLU A C 1
ATOM 661 O O . GLU A 1 78 ? -12.077 -15.891 25.346 1.00 85.50 78 GLU A O 1
ATOM 666 N N . GLY A 1 79 ? -11.325 -17.760 24.370 1.00 84.69 79 GLY A N 1
ATOM 667 C CA . GLY A 1 79 ? -12.643 -18.281 24.003 1.00 84.69 79 GLY A CA 1
ATOM 668 C C . GLY A 1 79 ? -13.286 -17.556 22.817 1.00 84.69 79 GLY A C 1
ATOM 669 O O . GLY A 1 79 ? -14.493 -17.683 22.598 1.00 84.69 79 GLY A O 1
ATOM 670 N N . GLN A 1 80 ? -12.506 -16.793 22.049 1.00 82.25 80 GLN A N 1
ATOM 671 C CA . GLN A 1 80 ? -12.967 -16.072 20.868 1.00 82.25 80 GLN A CA 1
ATOM 672 C C . GLN A 1 80 ? -12.746 -16.900 19.598 1.00 82.25 80 GLN A C 1
ATOM 674 O O . GLN A 1 80 ? -11.752 -17.608 19.441 1.00 82.25 80 GLN A O 1
ATOM 679 N N . LYS A 1 81 ? -13.684 -16.798 18.648 1.00 83.19 81 LYS A N 1
ATOM 680 C CA . LYS A 1 81 ? -13.552 -17.417 17.323 1.00 83.19 81 LYS A CA 1
ATOM 681 C C . LYS A 1 81 ? -13.101 -16.376 16.305 1.00 83.19 81 LYS A C 1
ATOM 683 O O . LYS A 1 81 ? -13.777 -15.366 16.109 1.00 83.19 81 LYS A O 1
ATOM 688 N N . VAL A 1 82 ? -12.009 -16.664 15.601 1.00 86.50 82 VAL A N 1
ATOM 689 C CA . VAL A 1 82 ? -11.532 -15.840 14.485 1.00 86.50 82 VAL A CA 1
ATOM 690 C C . VAL A 1 82 ? -12.496 -15.966 13.303 1.00 86.50 82 VAL A C 1
ATOM 692 O O . VAL A 1 82 ? -12.789 -17.068 12.842 1.00 86.50 82 VAL A O 1
ATOM 695 N N . GLY A 1 83 ? -13.021 -14.834 12.827 1.00 85.44 83 GLY A N 1
ATOM 696 C CA . GLY A 1 83 ? -13.976 -14.802 11.712 1.00 85.44 83 GLY A CA 1
ATOM 697 C C . GLY A 1 83 ? -13.330 -14.737 10.326 1.00 85.44 83 GLY A C 1
ATOM 698 O O . GLY A 1 83 ? -13.914 -15.224 9.362 1.00 85.44 83 GLY A O 1
ATOM 699 N N . ALA A 1 84 ? -12.154 -14.118 10.225 1.00 89.25 84 ALA A N 1
ATOM 700 C CA . ALA A 1 84 ? -11.352 -13.994 9.011 1.00 89.25 84 ALA A CA 1
ATOM 701 C C . ALA A 1 84 ? -9.945 -13.503 9.376 1.00 89.25 84 ALA A C 1
ATOM 703 O O . ALA A 1 84 ? -9.767 -12.838 10.399 1.00 89.25 84 ALA A O 1
ATOM 704 N N . VAL A 1 85 ? -8.976 -13.761 8.502 1.00 89.12 85 VAL A N 1
ATOM 705 C CA . VAL A 1 85 ? -7.653 -13.131 8.539 1.00 89.12 85 VAL A CA 1
ATOM 706 C C . VAL A 1 85 ? -7.559 -12.128 7.393 1.00 89.12 85 VAL A C 1
ATOM 708 O O . VAL A 1 85 ? -7.780 -12.479 6.237 1.00 89.12 85 VAL A O 1
ATOM 711 N N . PHE A 1 86 ? -7.253 -10.869 7.717 1.00 89.06 86 PHE A N 1
ATOM 712 C CA . PHE A 1 86 ? -7.101 -9.782 6.748 1.00 89.06 86 PHE A CA 1
ATOM 713 C C . PHE A 1 86 ? -5.637 -9.344 6.667 1.00 89.06 86 PHE A C 1
ATOM 715 O O . PHE A 1 86 ? -5.050 -8.967 7.681 1.00 89.06 86 PHE A O 1
ATOM 722 N N . ILE A 1 87 ? -5.046 -9.379 5.472 1.00 87.56 87 ILE A N 1
ATOM 723 C CA . ILE A 1 87 ? -3.614 -9.125 5.263 1.00 87.56 87 ILE A CA 1
ATOM 724 C C . ILE A 1 87 ? -3.413 -8.153 4.108 1.00 87.56 87 ILE A C 1
ATOM 726 O O . ILE A 1 87 ? -3.984 -8.328 3.040 1.00 87.56 87 ILE A O 1
ATOM 730 N N . THR A 1 88 ? -2.541 -7.164 4.280 1.00 88.62 88 THR A N 1
ATOM 731 C CA . THR A 1 88 ? -2.047 -6.347 3.163 1.00 88.62 88 THR A CA 1
ATOM 732 C C . THR A 1 88 ? -0.800 -7.000 2.575 1.00 88.62 88 THR A C 1
ATOM 734 O O . THR A 1 88 ? 0.199 -7.160 3.275 1.00 88.62 88 THR A O 1
ATOM 737 N N . SER A 1 89 ? -0.850 -7.387 1.301 1.00 91.75 89 SER A N 1
ATOM 738 C CA . SER A 1 89 ? 0.297 -7.943 0.578 1.00 91.75 89 SER A CA 1
ATOM 739 C C . SER A 1 89 ? 0.127 -7.698 -0.927 1.00 91.75 89 SER A C 1
ATOM 741 O O . SER A 1 89 ? -0.863 -8.161 -1.490 1.00 91.75 89 SER A O 1
ATOM 743 N N . PRO A 1 90 ? 1.072 -7.011 -1.598 1.00 93.25 90 PRO A N 1
ATOM 744 C CA . PRO A 1 90 ? 2.345 -6.521 -1.065 1.00 93.25 90 PRO A CA 1
ATOM 745 C C . PRO A 1 90 ? 2.184 -5.254 -0.208 1.00 93.25 90 PRO A C 1
ATOM 747 O O . PRO A 1 90 ? 1.170 -4.557 -0.278 1.00 93.25 90 PRO A O 1
ATOM 750 N N . THR A 1 91 ? 3.212 -4.915 0.575 1.00 89.81 91 THR A N 1
ATOM 751 C CA . THR A 1 91 ? 3.327 -3.574 1.173 1.00 89.81 91 THR A CA 1
ATOM 752 C C . THR A 1 91 ? 3.593 -2.517 0.092 1.00 89.81 91 THR A C 1
ATOM 754 O O . THR A 1 91 ? 3.928 -2.846 -1.047 1.00 89.81 91 THR A O 1
ATOM 757 N N . TYR A 1 92 ? 3.516 -1.226 0.435 1.00 87.25 92 TYR A N 1
ATOM 758 C CA . TYR A 1 92 ? 3.876 -0.138 -0.494 1.00 87.25 92 TYR A CA 1
ATOM 759 C C . TYR A 1 92 ? 5.298 -0.256 -1.063 1.00 87.25 92 TYR A C 1
ATOM 761 O O . TYR A 1 92 ? 5.548 0.131 -2.203 1.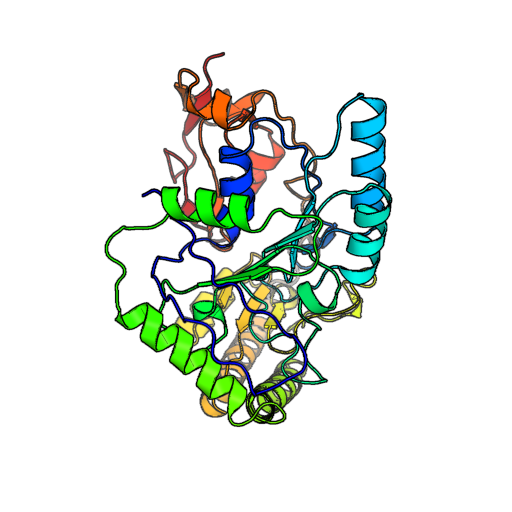00 87.25 92 TYR A O 1
ATOM 769 N N . HIS A 1 93 ? 6.213 -0.822 -0.276 1.00 91.12 93 HIS A N 1
ATOM 770 C CA . HIS A 1 93 ? 7.608 -1.056 -0.647 1.00 91.12 93 HIS A CA 1
ATOM 771 C C . HIS A 1 93 ? 7.792 -2.333 -1.485 1.00 91.12 93 HIS A C 1
ATOM 773 O O . HIS A 1 93 ? 8.914 -2.704 -1.809 1.00 91.12 93 HIS A O 1
ATOM 779 N N . GLY A 1 94 ? 6.702 -3.037 -1.812 1.00 92.94 94 GLY A N 1
ATOM 780 C CA . GLY A 1 94 ? 6.720 -4.268 -2.598 1.00 92.94 94 GLY A CA 1
ATOM 781 C C . GLY A 1 94 ? 6.966 -5.546 -1.794 1.00 92.94 94 GLY A C 1
ATOM 782 O O . GLY A 1 94 ? 7.043 -6.616 -2.390 1.00 92.94 94 GLY A O 1
ATOM 783 N N . ILE A 1 95 ? 7.092 -5.481 -0.464 1.00 92.75 95 ILE A N 1
ATOM 784 C CA . ILE A 1 95 ? 7.399 -6.657 0.368 1.00 92.75 95 ILE A CA 1
ATOM 785 C C . ILE A 1 95 ? 6.169 -7.570 0.430 1.00 92.75 95 ILE A C 1
ATOM 787 O O . ILE A 1 95 ? 5.081 -7.116 0.788 1.00 92.75 95 ILE A O 1
ATOM 791 N N . CYS A 1 96 ? 6.336 -8.849 0.094 1.00 93.44 96 CYS A N 1
ATOM 792 C CA . CYS A 1 96 ? 5.251 -9.829 0.055 1.00 93.44 96 CYS A CA 1
ATOM 793 C C . CYS A 1 96 ? 5.290 -10.760 1.276 1.00 93.44 96 CYS A C 1
ATOM 795 O O . CYS A 1 96 ? 6.331 -11.340 1.594 1.00 93.44 96 CYS A O 1
ATOM 797 N N . SER A 1 97 ? 4.141 -10.957 1.927 1.00 91.69 97 SER A N 1
ATOM 798 C CA . SER A 1 97 ? 3.971 -12.018 2.929 1.00 91.69 97 SER A CA 1
ATOM 799 C C . SER A 1 97 ? 3.916 -13.396 2.260 1.00 91.69 97 SER A C 1
ATOM 801 O O . SER A 1 97 ? 3.511 -13.522 1.106 1.00 91.69 97 SER A O 1
ATOM 803 N N . ASN A 1 98 ? 4.283 -14.450 2.997 1.00 92.69 98 ASN A N 1
ATOM 804 C CA . ASN A 1 98 ? 4.112 -15.833 2.542 1.00 92.69 98 ASN A CA 1
ATOM 805 C C . ASN A 1 98 ? 2.637 -16.254 2.656 1.00 92.69 98 ASN A C 1
ATOM 807 O O . ASN A 1 98 ? 2.237 -16.940 3.597 1.00 92.69 98 ASN A O 1
ATOM 811 N N . LEU A 1 99 ? 1.819 -15.811 1.700 1.00 94.62 99 LEU A N 1
ATOM 812 C CA . LEU A 1 99 ? 0.382 -16.083 1.698 1.00 94.62 99 LEU A CA 1
ATOM 813 C C . LEU A 1 99 ? 0.077 -17.570 1.504 1.00 94.62 99 LEU A C 1
ATOM 815 O O . LEU A 1 99 ? -0.954 -18.026 1.981 1.00 94.62 99 LEU A O 1
ATOM 819 N N . THR A 1 100 ? 0.974 -18.328 0.868 1.00 96.31 100 THR A N 1
ATOM 820 C CA . THR A 1 100 ? 0.786 -19.769 0.645 1.00 96.31 100 THR A CA 1
ATOM 821 C C . THR A 1 100 ? 0.696 -20.526 1.962 1.00 96.31 100 THR A C 1
ATOM 823 O O . THR A 1 100 ? -0.258 -21.270 2.189 1.00 96.31 100 THR A O 1
ATOM 826 N N . ASP A 1 101 ? 1.664 -20.330 2.855 1.00 95.94 101 ASP A N 1
ATOM 827 C CA . ASP A 1 101 ? 1.663 -21.047 4.131 1.00 95.94 101 ASP A CA 1
ATOM 828 C C . ASP A 1 101 ? 0.679 -20.435 5.131 1.00 95.94 101 ASP A C 1
ATOM 830 O O . ASP A 1 101 ? 0.051 -21.171 5.891 1.00 95.94 101 ASP A O 1
ATOM 834 N N . ILE A 1 102 ? 0.452 -19.118 5.070 1.00 94.44 102 ILE A N 1
ATOM 835 C CA . ILE A 1 102 ? -0.587 -18.463 5.876 1.00 94.44 102 ILE A CA 1
ATOM 836 C C . ILE A 1 102 ? -1.983 -18.977 5.501 1.00 94.44 102 ILE A C 1
ATOM 838 O O . ILE A 1 102 ? -2.773 -19.272 6.395 1.00 94.44 102 ILE A O 1
ATOM 842 N N . SER A 1 103 ? -2.290 -19.127 4.209 1.00 96.12 103 SER A N 1
ATOM 843 C CA . SER A 1 103 ? -3.595 -19.633 3.764 1.00 96.12 103 SER A CA 1
ATOM 844 C C . SER A 1 103 ? -3.800 -21.079 4.200 1.00 96.12 103 SER A C 1
ATOM 846 O O . SER A 1 103 ? -4.841 -21.392 4.766 1.00 96.12 103 SER A O 1
ATOM 848 N N . LYS A 1 104 ? -2.778 -21.939 4.062 1.00 97.19 104 LYS A N 1
ATOM 849 C CA . LYS A 1 104 ? -2.829 -23.320 4.578 1.00 97.19 104 LYS A CA 1
ATOM 850 C C . LYS A 1 104 ? -3.106 -23.370 6.081 1.00 97.19 104 LYS A C 1
ATOM 852 O O . LYS A 1 104 ? -3.923 -24.181 6.509 1.00 97.19 104 LYS A O 1
ATOM 857 N N . LEU A 1 105 ? -2.436 -22.520 6.865 1.00 95.62 105 LEU A N 1
ATOM 858 C CA . LEU A 1 105 ? -2.666 -22.421 8.305 1.00 95.62 105 LEU A CA 1
ATOM 859 C C . LEU A 1 105 ? -4.100 -21.972 8.594 1.00 95.62 105 LEU A C 1
ATOM 861 O O . LEU A 1 105 ? -4.797 -22.632 9.344 1.00 95.62 105 LEU A O 1
ATOM 865 N N . CYS A 1 106 ? -4.579 -20.890 7.981 1.00 94.75 106 CYS A N 1
ATOM 866 C CA . CYS A 1 106 ? -5.929 -20.384 8.242 1.00 94.75 106 CYS A CA 1
ATOM 867 C C . CYS A 1 106 ? -7.011 -21.402 7.846 1.00 94.75 106 CYS A C 1
ATOM 869 O O . CYS A 1 106 ? -7.974 -21.615 8.584 1.00 94.75 106 CYS A O 1
ATOM 871 N N . HIS A 1 107 ? -6.830 -22.083 6.713 1.00 95.88 107 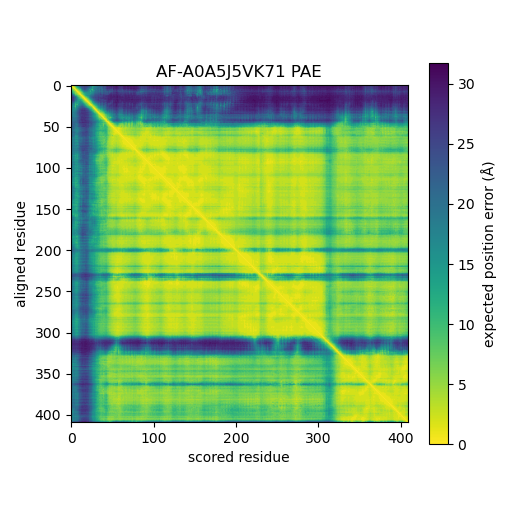HIS A N 1
ATOM 872 C CA . HIS A 1 107 ? -7.766 -23.091 6.220 1.00 95.88 107 HIS A CA 1
ATOM 873 C C . HIS A 1 107 ? -7.834 -24.337 7.108 1.00 95.88 107 HIS A C 1
ATOM 875 O O . HIS A 1 107 ? -8.897 -24.951 7.163 1.00 95.88 107 HIS A O 1
ATOM 881 N N . SER A 1 108 ? -6.777 -24.686 7.857 1.00 95.06 108 SER A N 1
ATOM 882 C CA . SER A 1 108 ? -6.840 -25.789 8.834 1.00 95.06 108 SER A CA 1
ATOM 883 C C . SER A 1 108 ? -7.792 -25.498 10.005 1.00 95.06 108 SER A C 1
ATOM 885 O O . SER A 1 108 ? -8.298 -26.431 10.627 1.00 95.06 108 SER A O 1
ATOM 887 N N . TYR A 1 109 ? -8.092 -24.219 10.250 1.00 91.94 109 TYR A N 1
ATOM 888 C CA . TYR A 1 109 ? -9.073 -23.738 11.227 1.00 91.94 109 TYR A CA 1
ATOM 889 C C . TYR A 1 109 ? -10.395 -23.274 10.585 1.00 91.94 109 TYR A C 1
ATOM 891 O O . TYR A 1 109 ? -11.224 -22.672 11.268 1.00 91.94 109 TYR A O 1
ATOM 899 N N . GLU A 1 110 ? -10.598 -23.517 9.284 1.00 93.19 110 GLU A N 1
ATOM 900 C CA . GLU A 1 110 ? -11.743 -23.012 8.503 1.00 93.19 110 GLU A CA 1
ATOM 901 C C . GLU A 1 110 ? -11.879 -21.473 8.522 1.00 93.19 110 GLU A C 1
ATOM 903 O O . GLU A 1 110 ? -12.980 -20.923 8.423 1.00 93.19 110 GLU A O 1
ATOM 908 N N . ILE A 1 111 ? -10.758 -20.757 8.657 1.00 93.75 111 ILE A N 1
ATOM 909 C CA . ILE A 1 111 ? -10.722 -19.292 8.680 1.00 93.75 111 ILE A CA 1
ATOM 910 C C . ILE A 1 111 ? -10.467 -18.774 7.254 1.00 93.75 111 ILE A C 1
ATOM 912 O O . ILE A 1 111 ? -9.438 -19.116 6.667 1.00 93.75 111 ILE A O 1
ATOM 916 N N . PRO A 1 112 ? -11.351 -17.931 6.684 1.00 93.62 112 PRO A N 1
ATOM 917 C CA . PRO A 1 112 ? -11.125 -17.339 5.370 1.00 93.62 112 PRO A CA 1
ATOM 918 C C . PRO A 1 112 ? -10.006 -16.292 5.400 1.00 93.62 112 PRO A C 1
ATOM 920 O O . PRO A 1 112 ? -9.893 -15.511 6.352 1.00 93.62 112 PRO A O 1
ATOM 923 N N . VAL A 1 113 ? -9.234 -16.223 4.315 1.00 94.12 113 VAL A N 1
ATOM 924 C CA . VAL A 1 113 ? -8.150 -15.249 4.130 1.00 94.12 113 VAL A CA 1
ATOM 925 C C . VAL A 1 113 ? -8.545 -14.184 3.112 1.00 94.12 113 VAL A C 1
ATOM 927 O O . VAL A 1 113 ? -8.871 -14.474 1.959 1.00 94.12 113 VAL A O 1
ATOM 930 N N . ILE A 1 114 ? -8.488 -12.928 3.547 1.00 93.62 114 ILE A N 1
ATOM 931 C CA . ILE A 1 114 ? -8.780 -11.736 2.754 1.00 93.62 114 ILE A CA 1
ATOM 932 C C . ILE A 1 114 ? -7.482 -10.963 2.567 1.00 93.62 114 ILE A C 1
ATOM 934 O O . ILE A 1 114 ? -6.843 -10.571 3.543 1.00 93.62 114 ILE A O 1
ATOM 938 N N . VAL A 1 115 ? -7.105 -10.713 1.317 1.00 93.56 115 VAL A N 1
ATOM 939 C CA . VAL A 1 115 ? -5.877 -9.994 0.990 1.00 93.56 115 VAL A CA 1
ATOM 940 C C . VAL A 1 115 ? -6.196 -8.655 0.340 1.00 93.56 115 VAL A C 1
ATOM 942 O O . VAL A 1 115 ? -6.866 -8.586 -0.691 1.00 93.56 115 VAL A O 1
ATOM 945 N N . ASP A 1 116 ? -5.690 -7.581 0.936 1.00 92.19 116 ASP A N 1
ATOM 946 C CA . ASP A 1 116 ? -5.541 -6.294 0.269 1.00 92.19 116 ASP A CA 1
ATOM 947 C C . ASP A 1 116 ? -4.289 -6.333 -0.613 1.00 92.19 116 ASP A C 1
ATOM 949 O O . ASP A 1 116 ? -3.161 -6.146 -0.151 1.00 92.19 116 ASP A O 1
ATOM 953 N N . GLU A 1 117 ? -4.521 -6.618 -1.891 1.00 94.38 117 GLU A N 1
ATOM 954 C CA . GLU A 1 117 ? -3.539 -6.677 -2.972 1.00 94.38 117 GLU A CA 1
ATOM 955 C C . GLU A 1 117 ? -3.601 -5.391 -3.821 1.00 94.38 117 GLU A C 1
ATOM 957 O O . GLU A 1 117 ? -3.364 -5.390 -5.031 1.00 94.38 117 GLU A O 1
ATOM 962 N N . ALA A 1 118 ? -3.929 -4.245 -3.206 1.00 89.00 118 ALA A N 1
ATOM 963 C CA . ALA A 1 118 ? -4.093 -2.987 -3.932 1.00 89.00 118 ALA A CA 1
ATOM 964 C C . ALA A 1 118 ? -2.867 -2.606 -4.782 1.00 89.00 118 ALA A C 1
ATOM 966 O O . ALA A 1 118 ? -3.024 -2.004 -5.843 1.00 89.00 118 ALA A O 1
ATOM 967 N N . HIS A 1 119 ? -1.662 -2.960 -4.330 1.00 92.06 119 HIS A N 1
ATOM 968 C CA . HIS A 1 119 ? -0.398 -2.678 -5.016 1.00 92.06 119 HIS A CA 1
ATOM 969 C C . HIS A 1 119 ? 0.157 -3.870 -5.818 1.00 92.06 119 HIS A C 1
ATOM 971 O O . HIS A 1 119 ? 1.244 -3.743 -6.375 1.00 92.06 119 HIS A O 1
ATOM 977 N N . GLY A 1 120 ? -0.569 -4.993 -5.898 1.00 94.44 120 GLY A N 1
ATOM 978 C CA . GLY A 1 120 ? -0.128 -6.238 -6.543 1.00 94.44 120 GLY A CA 1
ATOM 979 C C . GLY A 1 120 ? -0.952 -6.653 -7.766 1.00 94.44 120 GLY A C 1
ATOM 980 O O . GLY A 1 120 ? -0.941 -7.819 -8.137 1.00 94.44 120 GLY A O 1
ATOM 981 N N . ALA A 1 121 ? -1.688 -5.738 -8.406 1.00 93.56 121 ALA A N 1
ATOM 982 C CA . ALA A 1 121 ? -2.583 -6.086 -9.519 1.00 93.56 121 ALA A CA 1
ATOM 983 C C . ALA A 1 121 ? -1.866 -6.662 -10.765 1.00 93.56 121 ALA A C 1
ATOM 985 O O . ALA A 1 121 ? -2.495 -7.295 -11.606 1.00 93.56 121 ALA A O 1
ATOM 986 N N . HIS A 1 122 ? -0.554 -6.450 -10.895 1.00 94.69 122 HIS A N 1
ATOM 987 C CA . HIS A 1 122 ? 0.313 -7.021 -11.936 1.00 94.69 122 HIS A CA 1
ATOM 988 C C . HIS A 1 122 ? 0.881 -8.404 -11.585 1.00 94.69 122 HIS A C 1
ATOM 990 O O . HIS A 1 122 ? 1.550 -9.018 -12.416 1.00 94.69 122 HIS A O 1
ATOM 996 N N . PHE A 1 123 ? 0.642 -8.913 -10.377 1.00 95.38 123 PHE A N 1
ATOM 997 C CA . PHE A 1 123 ? 1.153 -10.213 -9.948 1.00 95.38 123 PHE A CA 1
ATOM 998 C C . PHE A 1 123 ? 0.513 -11.361 -10.732 1.00 95.38 123 PHE A C 1
ATOM 1000 O O . PHE A 1 123 ? -0.650 -11.310 -11.125 1.00 95.38 123 PHE A O 1
ATOM 1007 N N . GLY A 1 124 ? 1.292 -12.417 -10.974 1.00 92.44 124 GLY A N 1
ATOM 1008 C CA . GLY A 1 124 ? 0.859 -13.590 -11.736 1.00 92.44 124 GLY A CA 1
ATOM 1009 C C . GLY A 1 124 ? 0.864 -13.432 -13.262 1.00 92.44 124 GLY A C 1
ATOM 1010 O O . GLY A 1 124 ? 0.605 -14.416 -13.951 1.00 92.44 124 GLY A O 1
ATOM 1011 N N . PHE A 1 125 ? 1.194 -12.250 -13.797 1.00 91.81 125 PHE A N 1
ATOM 1012 C CA . PHE A 1 125 ? 1.249 -11.994 -15.245 1.00 91.81 125 PHE A CA 1
ATOM 1013 C C . PHE A 1 125 ? 2.652 -12.120 -15.859 1.00 91.81 125 PHE A C 1
ATOM 1015 O O . PHE A 1 125 ? 2.813 -11.906 -17.051 1.00 91.81 125 PHE A O 1
ATOM 1022 N N . HIS A 1 126 ? 3.688 -12.442 -15.079 1.00 93.19 126 HIS A N 1
ATOM 1023 C CA . HIS A 1 126 ? 5.025 -12.725 -15.610 1.00 93.19 126 HIS A CA 1
ATOM 1024 C C . HIS A 1 126 ? 5.820 -13.609 -14.630 1.00 93.19 126 HIS A C 1
ATOM 1026 O O . HIS A 1 126 ? 5.698 -13.398 -13.423 1.00 93.19 126 HIS A O 1
ATOM 1032 N N . PRO A 1 127 ? 6.683 -14.544 -15.084 1.00 91.62 127 PRO A N 1
ATOM 1033 C CA . PRO A 1 127 ? 7.422 -15.453 -14.193 1.00 91.62 127 PRO A CA 1
ATOM 1034 C C . PRO A 1 127 ? 8.372 -14.778 -13.192 1.00 91.62 127 PRO A C 1
ATOM 1036 O O . PRO A 1 127 ? 8.686 -15.353 -12.155 1.00 91.62 127 PRO A O 1
ATOM 1039 N N . GLN A 1 128 ? 8.859 -13.573 -13.505 1.00 93.00 128 GLN A N 1
ATOM 1040 C CA . GLN A 1 128 ? 9.697 -12.778 -12.592 1.00 93.00 128 GLN A CA 1
ATOM 1041 C C . GLN A 1 128 ? 8.886 -11.918 -11.611 1.00 93.00 128 GLN A C 1
ATOM 1043 O O . GLN A 1 128 ? 9.472 -11.306 -10.720 1.00 93.00 128 GLN A O 1
ATOM 1048 N N . LEU A 1 129 ? 7.564 -11.831 -11.784 1.00 94.69 129 LEU A N 1
ATOM 1049 C CA . LEU A 1 129 ? 6.682 -11.139 -10.850 1.00 94.69 129 LEU A CA 1
ATOM 1050 C C . LEU A 1 129 ? 6.186 -12.114 -9.771 1.00 94.69 129 LEU A C 1
ATOM 1052 O O . LEU A 1 129 ? 6.096 -13.319 -10.022 1.00 94.69 129 LEU A O 1
ATOM 1056 N N . PRO A 1 130 ? 5.840 -11.616 -8.573 1.00 95.12 130 PRO A N 1
ATOM 1057 C CA . PRO A 1 130 ? 5.249 -12.448 -7.532 1.00 95.12 130 PRO A CA 1
ATOM 1058 C C . PRO A 1 130 ? 3.955 -13.128 -8.005 1.00 95.12 130 PRO A C 1
ATOM 1060 O O . PRO A 1 130 ? 3.265 -12.641 -8.904 1.00 95.12 130 PRO A O 1
ATOM 1063 N N . SER A 1 131 ? 3.607 -14.254 -7.381 1.00 95.88 131 SER A N 1
ATOM 1064 C CA . SER A 1 131 ? 2.290 -14.875 -7.571 1.00 95.88 131 SER A CA 1
ATOM 1065 C C . SER A 1 131 ? 1.202 -14.015 -6.931 1.00 95.88 131 SER A C 1
ATOM 1067 O O . SER A 1 131 ? 1.408 -13.463 -5.850 1.00 95.88 131 SER A O 1
ATOM 1069 N N . SER A 1 132 ? 0.032 -13.939 -7.561 1.00 95.81 132 SER A N 1
ATOM 1070 C CA . SER A 1 132 ? -1.117 -13.225 -6.989 1.00 95.81 132 SER A CA 1
ATOM 1071 C C . SER A 1 132 ? -1.610 -13.876 -5.693 1.00 95.81 132 SER A C 1
ATOM 1073 O O . SER A 1 132 ? -1.406 -15.072 -5.461 1.00 95.81 132 SER A O 1
ATOM 1075 N N . ALA A 1 133 ? -2.312 -13.116 -4.859 1.00 95.69 133 ALA A N 1
ATOM 1076 C CA . ALA A 1 133 ? -2.887 -13.596 -3.607 1.00 95.69 133 ALA A CA 1
ATOM 1077 C C . ALA A 1 133 ? -3.797 -14.820 -3.809 1.00 95.69 133 ALA A C 1
ATOM 1079 O O . ALA A 1 133 ? -3.710 -15.787 -3.051 1.00 95.69 133 ALA A O 1
ATOM 1080 N N . LEU A 1 134 ? -4.615 -14.826 -4.869 1.00 95.75 134 LEU A N 1
ATOM 1081 C CA . LEU A 1 134 ? -5.466 -15.975 -5.193 1.00 95.75 134 LEU A CA 1
ATOM 1082 C C . LEU A 1 134 ? -4.664 -17.219 -5.595 1.00 95.75 134 LEU A C 1
ATOM 1084 O O . LEU A 1 134 ? -5.022 -18.324 -5.194 1.00 95.75 134 LEU A O 1
ATOM 1088 N N . GLN A 1 135 ? -3.579 -17.061 -6.363 1.00 96.12 135 GLN A N 1
ATOM 1089 C CA . GLN A 1 135 ? -2.687 -18.181 -6.708 1.00 96.12 135 GLN A CA 1
ATOM 1090 C C . GLN A 1 135 ? -2.001 -18.767 -5.466 1.00 96.12 135 GLN A C 1
ATOM 1092 O O . GLN A 1 135 ? -1.654 -19.944 -5.456 1.00 96.12 135 GLN A O 1
ATOM 1097 N N . GLN A 1 136 ? -1.841 -17.957 -4.419 1.00 96.38 136 GLN A N 1
ATOM 1098 C CA . GLN A 1 136 ? -1.285 -18.357 -3.129 1.00 96.38 136 GLN A CA 1
ATOM 1099 C C . GLN A 1 136 ? -2.344 -18.868 -2.133 1.00 96.38 136 GLN A C 1
ATOM 1101 O O . GLN A 1 136 ? -2.012 -19.145 -0.986 1.00 96.38 136 GLN A O 1
ATOM 1106 N N . GLY A 1 137 ? -3.606 -19.025 -2.546 1.00 95.88 137 GLY A N 1
ATOM 1107 C CA . GLY A 1 137 ? -4.649 -19.648 -1.724 1.00 95.88 137 GLY A CA 1
ATOM 1108 C C . GLY A 1 137 ? -5.535 -18.689 -0.928 1.00 95.88 137 GLY A C 1
ATOM 1109 O O . GLY A 1 137 ? -6.342 -19.166 -0.137 1.00 95.88 137 GLY A O 1
ATOM 1110 N N . ALA A 1 138 ? -5.447 -17.373 -1.143 1.00 95.44 138 ALA A N 1
ATOM 1111 C CA . ALA A 1 138 ? -6.407 -16.441 -0.554 1.00 95.44 138 ALA A CA 1
ATOM 1112 C C . ALA A 1 138 ? -7.834 -16.684 -1.085 1.00 95.44 138 ALA A C 1
ATOM 1114 O O . ALA A 1 138 ? -8.030 -17.015 -2.258 1.00 95.44 138 ALA A O 1
ATOM 1115 N N . ASP A 1 139 ? -8.838 -16.455 -0.238 1.00 95.12 139 ASP A N 1
ATOM 1116 C CA . ASP A 1 139 ? -10.253 -16.593 -0.602 1.00 95.12 139 ASP A CA 1
ATOM 1117 C C . ASP A 1 139 ? -10.781 -15.329 -1.291 1.00 95.12 139 ASP A C 1
ATOM 1119 O O . ASP A 1 139 ? -11.541 -15.405 -2.260 1.00 95.12 139 ASP A O 1
ATOM 1123 N N . LEU A 1 140 ? -10.351 -14.159 -0.808 1.00 93.88 140 LEU A N 1
ATOM 1124 C CA . LEU A 1 140 ? -10.674 -12.844 -1.359 1.00 93.88 140 LEU A CA 1
ATOM 1125 C C . LEU A 1 140 ? -9.385 -12.067 -1.640 1.00 93.88 140 LEU A C 1
ATOM 1127 O O . LEU A 1 140 ? -8.521 -11.985 -0.770 1.00 93.88 140 LEU A O 1
ATOM 1131 N N . ALA A 1 141 ? -9.286 -11.430 -2.806 1.00 93.31 141 ALA A N 1
ATOM 1132 C CA . ALA A 1 141 ? -8.189 -10.520 -3.134 1.00 93.31 141 ALA A CA 1
ATOM 1133 C C . ALA A 1 141 ? -8.724 -9.205 -3.700 1.00 93.31 141 ALA A C 1
ATOM 1135 O O . ALA A 1 141 ? -9.497 -9.194 -4.657 1.00 93.31 141 ALA A O 1
ATOM 1136 N N . VAL A 1 142 ? -8.309 -8.093 -3.107 1.00 92.19 142 VAL A N 1
ATOM 1137 C CA . VAL A 1 142 ? -8.734 -6.740 -3.464 1.00 92.19 142 VAL A CA 1
ATOM 1138 C C . VAL A 1 142 ? -7.617 -6.053 -4.227 1.00 92.19 142 VAL A C 1
ATOM 1140 O O . VAL A 1 142 ? -6.555 -5.832 -3.667 1.00 92.19 142 VAL A O 1
ATOM 1143 N N . GLN A 1 143 ? -7.858 -5.665 -5.476 1.00 92.62 143 GLN A N 1
ATOM 1144 C CA . GLN A 1 143 ? -6.846 -5.036 -6.322 1.00 92.62 143 GLN A CA 1
ATOM 1145 C C . GLN A 1 143 ? -7.277 -3.632 -6.749 1.00 92.62 143 GLN A C 1
ATOM 1147 O O . GLN A 1 143 ? -8.390 -3.414 -7.227 1.00 92.62 143 GLN A O 1
ATOM 1152 N N . SER A 1 144 ? -6.379 -2.658 -6.613 1.00 90.25 144 SER A N 1
ATOM 1153 C CA . SER A 1 144 ? -6.580 -1.298 -7.116 1.00 90.25 144 SER A CA 1
ATOM 1154 C C . SER A 1 144 ? -5.992 -1.197 -8.519 1.00 90.25 144 SER A C 1
ATOM 1156 O O . SER A 1 144 ? -4.829 -0.835 -8.688 1.00 90.25 144 SER A O 1
ATOM 1158 N N . THR A 1 145 ? -6.792 -1.525 -9.534 1.00 90.12 145 THR A N 1
ATOM 1159 C CA . THR A 1 145 ? -6.333 -1.615 -10.927 1.00 90.12 145 THR A CA 1
ATOM 1160 C C . THR A 1 145 ? -5.648 -0.328 -11.392 1.00 90.12 145 THR A C 1
ATOM 1162 O O . THR A 1 145 ? -4.581 -0.404 -11.983 1.00 90.12 145 THR A O 1
ATOM 1165 N N . HIS A 1 146 ? -6.180 0.852 -11.065 1.00 88.75 146 HIS A N 1
ATOM 1166 C CA . HIS A 1 146 ? -5.600 2.146 -11.463 1.00 88.75 146 HIS A CA 1
ATOM 1167 C C . HIS A 1 146 ? -4.222 2.465 -10.861 1.00 88.75 146 HIS A C 1
ATOM 1169 O O . HIS A 1 146 ? -3.551 3.366 -11.352 1.00 88.75 146 HIS A O 1
ATOM 1175 N N . LYS A 1 147 ? -3.801 1.790 -9.781 1.00 90.06 147 LYS A N 1
ATOM 1176 C CA . LYS A 1 147 ? -2.504 2.081 -9.145 1.00 90.06 147 LYS A CA 1
ATOM 1177 C C . LYS A 1 147 ? -1.330 1.501 -9.903 1.00 90.06 147 LYS A C 1
ATOM 1179 O O . LYS A 1 147 ? -0.229 2.033 -9.831 1.00 90.06 147 LYS A O 1
ATOM 1184 N N . VAL A 1 148 ? -1.547 0.348 -10.527 1.00 90.31 148 VAL A N 1
ATOM 1185 C CA . VAL A 1 148 ? -0.453 -0.458 -11.078 1.00 90.31 148 VAL A CA 1
ATOM 1186 C C . VAL A 1 148 ? -0.687 -0.825 -12.535 1.00 90.31 148 VAL A C 1
ATOM 1188 O O . VAL A 1 148 ? 0.264 -0.957 -13.300 1.00 90.31 148 VAL A O 1
ATOM 1191 N N . LEU A 1 149 ? -1.950 -0.942 -12.938 1.00 92.88 149 LEU A N 1
ATOM 1192 C CA . LEU A 1 149 ? -2.364 -1.244 -14.300 1.00 92.88 149 LEU A CA 1
ATOM 1193 C C . LEU A 1 149 ? -2.987 -0.009 -14.965 1.00 92.88 149 LEU A C 1
ATOM 1195 O O . LEU A 1 149 ? -3.292 1.000 -14.328 1.00 92.88 149 LEU A O 1
ATOM 1199 N N . CYS A 1 150 ? -3.207 -0.093 -16.274 1.00 93.44 150 CYS A N 1
ATOM 1200 C CA . CYS A 1 150 ? -3.683 1.025 -17.085 1.00 93.44 150 CYS A CA 1
ATOM 1201 C C . CYS A 1 150 ? -5.213 1.176 -17.031 1.00 93.44 150 CYS A C 1
ATOM 1203 O O . CYS A 1 150 ? -5.907 0.923 -18.012 1.00 93.44 150 CYS A O 1
ATOM 1205 N N . SER A 1 151 ? -5.750 1.609 -15.889 1.00 93.44 151 SER A N 1
ATOM 1206 C CA . SER A 1 151 ? -7.166 1.989 -15.763 1.00 93.44 151 SER A CA 1
ATOM 1207 C C . SER A 1 151 ? -7.320 3.336 -15.061 1.00 93.44 151 SER A C 1
ATOM 1209 O O . SER A 1 151 ? -6.379 3.839 -14.451 1.00 93.44 151 SER A O 1
ATOM 1211 N N . LEU A 1 152 ? -8.498 3.950 -15.173 1.00 92.50 152 LEU A N 1
ATOM 1212 C CA . LEU A 1 152 ? -8.727 5.282 -14.621 1.00 92.50 152 LEU A CA 1
ATOM 1213 C C . LEU A 1 152 ? -8.737 5.247 -13.094 1.00 92.50 152 LEU A C 1
ATOM 1215 O O . LEU A 1 152 ? -9.392 4.380 -12.510 1.00 92.50 152 LEU A O 1
ATOM 1219 N N . THR A 1 153 ? -8.076 6.232 -12.464 1.00 89.81 153 THR A N 1
ATOM 1220 C CA . THR A 1 153 ? -8.180 6.492 -11.020 1.00 89.81 153 THR A CA 1
ATOM 1221 C C . THR A 1 153 ? -9.619 6.363 -10.609 1.00 89.81 153 THR A C 1
ATOM 1223 O O . THR A 1 153 ? -10.477 6.890 -11.315 1.00 89.81 153 THR A O 1
ATOM 1226 N N . GLN A 1 154 ? -9.838 5.708 -9.470 1.00 84.44 154 GLN A N 1
ATOM 1227 C CA . GLN A 1 154 ? -11.115 5.288 -8.917 1.00 84.44 154 GLN A CA 1
ATOM 1228 C C . GLN A 1 154 ? -11.376 3.778 -9.068 1.00 84.44 154 GLN A C 1
ATOM 1230 O O . GLN A 1 154 ? -11.887 3.151 -8.145 1.00 84.44 154 GLN A O 1
ATOM 1235 N N . SER A 1 155 ? -10.904 3.145 -10.136 1.00 86.19 155 SER A N 1
ATOM 1236 C CA . SER A 1 155 ? -11.223 1.750 -10.451 1.00 86.19 155 SER A CA 1
ATOM 1237 C C . SER A 1 155 ? -10.549 0.675 -9.559 1.00 86.19 155 SER A C 1
ATOM 1239 O O . SER A 1 155 ? -9.377 0.778 -9.180 1.00 86.19 155 SER A O 1
ATOM 1241 N N . SER A 1 156 ? -11.267 -0.416 -9.261 1.00 86.75 156 SER A N 1
ATOM 1242 C CA . SER A 1 156 ? -10.762 -1.566 -8.488 1.00 86.75 156 SER A CA 1
ATOM 1243 C C . SER A 1 156 ? -11.482 -2.879 -8.829 1.00 86.75 156 SER A C 1
ATOM 1245 O O . SER A 1 156 ? -12.575 -2.873 -9.402 1.00 86.75 156 SER A O 1
ATOM 1247 N N . MET A 1 157 ? -10.880 -4.014 -8.460 1.00 88.75 157 MET A N 1
ATOM 1248 C CA . MET A 1 157 ? -11.420 -5.367 -8.640 1.00 88.75 157 MET A CA 1
ATOM 1249 C C . MET A 1 157 ? -11.375 -6.186 -7.328 1.00 88.75 157 MET A C 1
ATOM 1251 O O . MET A 1 157 ? -10.600 -5.878 -6.425 1.00 88.75 157 MET A O 1
ATOM 1255 N N . LEU A 1 158 ? -12.236 -7.210 -7.211 1.00 91.75 158 LEU A N 1
ATOM 1256 C CA . LEU A 1 158 ? -12.277 -8.177 -6.098 1.00 91.75 158 LEU A CA 1
ATOM 1257 C C . LEU A 1 158 ? -12.388 -9.559 -6.656 1.00 91.75 158 LEU A C 1
ATOM 1259 O O . LEU A 1 158 ? -13.448 -9.991 -7.107 1.00 91.75 158 LEU A O 1
ATOM 1263 N N . HIS A 1 159 ? -11.322 -10.289 -6.494 1.00 91.69 159 HIS A N 1
ATOM 1264 C CA . HIS A 1 159 ? -11.254 -11.636 -6.972 1.00 91.69 159 HIS A CA 1
ATOM 1265 C C . HIS A 1 159 ? -11.668 -12.571 -5.835 1.00 91.69 159 HIS A C 1
ATOM 1267 O O . HIS A 1 159 ? -11.357 -12.327 -4.669 1.00 91.69 159 HIS A O 1
ATOM 1273 N N . MET A 1 160 ? -12.420 -13.616 -6.182 1.00 92.50 160 MET A N 1
ATOM 1274 C CA . MET A 1 160 ? -12.904 -14.618 -5.234 1.00 92.50 160 MET A CA 1
ATOM 1275 C C . MET A 1 160 ? -12.522 -16.009 -5.704 1.00 92.50 160 MET A C 1
ATOM 1277 O O . MET A 1 160 ? -12.973 -16.442 -6.772 1.00 92.50 160 MET A O 1
ATOM 1281 N N . SER A 1 161 ? -11.797 -16.735 -4.864 1.00 89.69 161 SER A N 1
ATOM 1282 C CA . SER A 1 161 ? -11.445 -18.137 -5.070 1.00 89.69 161 SER A CA 1
ATOM 1283 C C . SER A 1 161 ? -12.070 -19.018 -3.987 1.00 89.69 161 SER A C 1
ATOM 1285 O O . SER A 1 161 ? -12.527 -18.530 -2.958 1.00 89.69 161 SER A O 1
ATOM 1287 N N . GLY A 1 162 ? -12.129 -20.323 -4.247 1.00 88.12 162 GLY A N 1
ATOM 1288 C CA . GLY A 1 162 ? -12.636 -21.299 -3.286 1.00 88.12 162 GLY A CA 1
ATOM 1289 C C . GLY A 1 162 ? -14.129 -21.166 -2.960 1.00 88.12 162 GLY A C 1
ATOM 1290 O O . GLY A 1 162 ? -14.901 -20.527 -3.690 1.00 88.12 162 GLY A O 1
ATOM 1291 N N . ASN A 1 163 ? -14.507 -21.833 -1.862 1.00 87.94 163 ASN A N 1
ATOM 1292 C CA . ASN A 1 163 ? -15.888 -22.000 -1.392 1.00 87.94 163 ASN A CA 1
ATOM 1293 C C . ASN A 1 163 ? -16.087 -21.649 0.099 1.00 87.94 163 ASN A C 1
ATOM 1295 O O . ASN A 1 163 ? -17.213 -21.747 0.577 1.00 87.94 163 ASN A O 1
ATOM 1299 N N . ILE A 1 164 ? -15.035 -21.256 0.838 1.00 91.06 164 ILE A N 1
ATOM 1300 C CA . ILE A 1 164 ? -15.145 -20.897 2.269 1.00 91.06 164 ILE A CA 1
ATOM 1301 C C . ILE A 1 164 ? -16.030 -19.651 2.440 1.00 91.06 164 ILE A C 1
ATOM 1303 O O . ILE A 1 164 ? -16.814 -19.550 3.384 1.00 91.06 164 ILE A O 1
ATOM 1307 N N . VAL A 1 165 ? -15.946 -18.707 1.496 1.00 89.00 165 VAL A N 1
ATOM 1308 C CA . VAL A 1 165 ? -16.729 -17.466 1.501 1.00 89.00 165 VAL A CA 1
ATOM 1309 C C . VAL A 1 165 ? -17.957 -17.585 0.592 1.00 89.00 165 VAL A C 1
ATOM 1311 O O . VAL A 1 165 ? -17.841 -17.838 -0.608 1.00 89.00 165 VAL A O 1
ATOM 1314 N N . ASP A 1 166 ? -19.144 -17.322 1.147 1.00 91.06 166 ASP A N 1
ATOM 1315 C CA . ASP A 1 166 ? -20.409 -17.295 0.400 1.00 91.06 166 ASP A CA 1
ATOM 1316 C C . ASP A 1 166 ? -20.447 -16.133 -0.614 1.00 91.06 166 ASP A C 1
ATOM 1318 O O . ASP A 1 166 ? -20.540 -14.954 -0.251 1.00 91.06 166 ASP A O 1
ATOM 1322 N N . ARG A 1 167 ? -20.431 -16.483 -1.907 1.00 90.25 167 ARG A N 1
ATOM 1323 C CA . ARG A 1 167 ? -20.496 -15.542 -3.037 1.00 90.25 167 ARG A CA 1
ATOM 1324 C C . ARG A 1 167 ? -21.772 -14.705 -3.035 1.00 90.25 167 ARG A C 1
ATOM 1326 O O . ARG A 1 167 ? -21.701 -13.504 -3.283 1.00 90.25 167 ARG A O 1
ATOM 1333 N N . GLU A 1 168 ? -22.922 -15.290 -2.709 1.00 91.44 168 GLU A N 1
ATOM 1334 C CA . GLU A 1 168 ? -24.198 -14.566 -2.688 1.00 91.44 168 GLU A CA 1
ATOM 1335 C C . GLU A 1 168 ? -24.229 -13.537 -1.560 1.00 91.44 168 GLU A C 1
ATOM 1337 O O . GLU A 1 168 ? -24.727 -12.419 -1.725 1.00 91.44 168 GLU A O 1
ATOM 1342 N N . ARG A 1 169 ? -23.639 -13.875 -0.408 1.00 89.25 169 ARG A N 1
ATOM 1343 C CA . ARG A 1 169 ? -23.465 -12.918 0.687 1.00 89.25 169 ARG A CA 1
ATOM 1344 C C . ARG A 1 169 ? -22.580 -11.747 0.271 1.00 89.25 169 ARG A C 1
ATOM 1346 O O . ARG A 1 169 ? -22.964 -10.610 0.537 1.00 89.25 169 ARG A O 1
ATOM 1353 N N . ILE A 1 170 ? -21.460 -11.999 -0.408 1.00 86.88 170 ILE A N 1
ATOM 1354 C CA . ILE A 1 170 ? -20.601 -10.928 -0.933 1.00 86.88 170 ILE A CA 1
ATOM 1355 C C . ILE A 1 170 ? -21.372 -10.056 -1.927 1.00 86.88 170 ILE A C 1
ATOM 1357 O O . ILE A 1 170 ? -21.389 -8.839 -1.762 1.00 86.88 170 ILE A O 1
ATOM 1361 N N . CYS A 1 171 ? -22.091 -10.642 -2.888 1.00 84.19 171 CYS A N 1
ATOM 1362 C CA . CYS A 1 171 ? -22.915 -9.895 -3.843 1.00 84.19 171 CYS A CA 1
ATOM 1363 C C . CYS A 1 171 ? -23.942 -8.979 -3.153 1.00 84.19 171 CYS A C 1
ATOM 1365 O O . CYS A 1 171 ? -24.077 -7.815 -3.533 1.00 84.19 171 CYS A O 1
ATOM 1367 N N . ARG A 1 172 ? -24.625 -9.458 -2.103 1.00 86.75 172 ARG A N 1
ATOM 1368 C CA . ARG A 1 172 ? -25.553 -8.634 -1.303 1.00 86.75 172 ARG A CA 1
ATOM 1369 C C . ARG A 1 172 ? -24.840 -7.503 -0.559 1.00 86.75 172 ARG A C 1
ATOM 1371 O O . ARG A 1 172 ? -25.341 -6.384 -0.537 1.00 86.75 172 ARG A O 1
ATOM 1378 N N . CYS A 1 173 ? -23.669 -7.763 0.023 1.00 84.25 173 CYS A N 1
ATOM 1379 C CA . CYS A 1 173 ? -22.859 -6.727 0.672 1.00 84.25 173 CYS A CA 1
ATOM 1380 C C . CYS A 1 173 ? -22.353 -5.678 -0.327 1.00 84.25 173 CYS A C 1
ATOM 1382 O O . CYS A 1 173 ? -22.305 -4.496 -0.007 1.00 84.25 173 CYS A O 1
ATOM 1384 N N . LEU A 1 174 ? -22.018 -6.073 -1.555 1.00 80.44 174 LEU A N 1
ATOM 1385 C CA . LEU A 1 174 ? -21.633 -5.124 -2.596 1.00 80.44 174 LEU A CA 1
ATOM 1386 C C . LEU A 1 174 ? -22.775 -4.167 -2.929 1.00 80.44 174 LEU A C 1
ATOM 1388 O O . LEU A 1 174 ? -22.540 -2.971 -3.054 1.00 80.44 174 LEU A O 1
ATOM 1392 N N . GLN A 1 175 ? -24.012 -4.657 -3.015 1.00 79.19 175 GLN A N 1
ATOM 1393 C CA . GLN A 1 175 ? -25.172 -3.820 -3.334 1.00 79.19 175 GLN A CA 1
ATOM 1394 C C . GLN A 1 175 ? -25.392 -2.670 -2.339 1.00 79.19 175 GLN A C 1
ATOM 1396 O O . GLN A 1 175 ? -25.942 -1.647 -2.734 1.00 79.19 175 GLN A O 1
ATOM 1401 N N . THR A 1 176 ? -24.949 -2.793 -1.081 1.00 81.69 176 THR A N 1
ATOM 1402 C CA . THR A 1 176 ? -25.099 -1.719 -0.082 1.00 81.69 176 THR A CA 1
ATOM 1403 C C . THR A 1 176 ? -24.045 -0.619 -0.214 1.00 81.69 176 THR A C 1
ATOM 1405 O O . THR A 1 176 ? -24.306 0.522 0.158 1.00 81.69 176 THR A O 1
ATOM 1408 N N . LEU A 1 177 ? -22.865 -0.940 -0.751 1.00 76.31 177 LEU A N 1
ATOM 1409 C CA . LEU A 1 177 ? -21.764 0.011 -0.961 1.00 76.31 177 LEU A CA 1
ATOM 1410 C C . LEU A 1 177 ? -21.827 0.668 -2.345 1.00 76.31 177 LEU A C 1
ATOM 1412 O O . LEU A 1 177 ? -21.276 1.741 -2.585 1.00 76.31 177 LEU A O 1
ATOM 1416 N N . GLN A 1 178 ? -22.483 0.006 -3.286 1.00 69.75 178 GLN A N 1
ATOM 1417 C CA . GLN A 1 178 ? -22.481 0.369 -4.687 1.00 69.75 178 GLN A CA 1
ATOM 1418 C C . GLN A 1 178 ? -23.508 1.451 -5.034 1.00 69.75 178 GLN A C 1
ATOM 1420 O O . GLN A 1 178 ? -24.677 1.354 -4.683 1.00 69.75 178 GLN A O 1
ATOM 1425 N N . SER A 1 179 ? -23.092 2.450 -5.824 1.00 75.50 179 SER A N 1
ATOM 1426 C CA . SER A 1 179 ? -24.039 3.376 -6.467 1.00 75.50 179 SER A CA 1
ATOM 1427 C C . SER A 1 179 ? -24.960 2.621 -7.435 1.00 75.50 179 SER A C 1
ATOM 1429 O O . SER A 1 179 ? -24.502 1.779 -8.217 1.00 75.50 179 SER A O 1
ATOM 1431 N N . THR A 1 180 ? -26.242 2.977 -7.452 1.00 78.62 180 THR A N 1
ATOM 1432 C CA . THR A 1 180 ? -27.219 2.467 -8.427 1.00 78.62 180 THR A CA 1
ATOM 1433 C C . THR A 1 180 ? -26.936 2.946 -9.858 1.00 78.62 180 THR A C 1
ATOM 1435 O O . THR A 1 180 ? -27.370 2.300 -10.808 1.00 78.62 180 THR A O 1
ATOM 1438 N N . SER A 1 181 ? -26.140 4.010 -10.016 1.00 85.38 181 SER A N 1
ATOM 1439 C CA . SER A 1 181 ? -25.699 4.566 -11.301 1.00 85.38 181 SER A CA 1
ATOM 1440 C C . SER A 1 181 ? -24.167 4.573 -11.368 1.00 85.38 181 SER A C 1
ATOM 1442 O O . SER A 1 181 ? -23.537 5.510 -10.865 1.00 85.38 181 SER A O 1
ATOM 1444 N N . PRO A 1 182 ? -23.519 3.531 -11.925 1.00 82.06 182 PRO A N 1
ATOM 1445 C CA . PRO A 1 182 ? -22.071 3.541 -12.103 1.00 82.06 182 PRO A CA 1
ATOM 1446 C C . PRO A 1 182 ? -21.690 4.576 -13.172 1.00 82.06 182 PRO A C 1
ATOM 1448 O O . PRO A 1 182 ? -22.454 4.833 -14.102 1.00 82.06 182 PRO A O 1
ATOM 1451 N N . SER A 1 183 ? -20.476 5.120 -13.115 1.00 90.19 183 SER A N 1
ATOM 1452 C CA . SER A 1 183 ? -19.894 5.675 -14.341 1.00 90.19 183 SER A CA 1
ATOM 1453 C C . SER A 1 183 ? -19.616 4.513 -15.319 1.00 90.19 183 SER A C 1
ATOM 1455 O O . SER A 1 183 ? -19.387 3.383 -14.908 1.00 90.19 183 SER A O 1
ATOM 1457 N N . TYR A 1 184 ? -19.712 4.736 -16.623 1.00 93.06 184 TYR A N 1
ATOM 1458 C CA . TYR A 1 184 ? -19.388 3.698 -17.613 1.00 93.06 184 TYR A CA 1
ATOM 1459 C C . TYR A 1 184 ? -17.929 3.807 -18.066 1.00 93.06 184 TYR A C 1
ATOM 1461 O O . TYR A 1 184 ? -17.352 2.843 -18.558 1.00 93.06 184 TYR A O 1
ATOM 1469 N N . LEU A 1 185 ? -17.300 4.961 -17.820 1.00 94.19 185 LEU A N 1
ATOM 1470 C CA . LEU A 1 185 ? -15.907 5.219 -18.169 1.00 94.19 185 LEU A CA 1
ATOM 1471 C C . LEU A 1 185 ? -14.947 4.399 -17.309 1.00 94.19 185 LEU A C 1
ATOM 1473 O O . LEU A 1 185 ? -14.066 3.748 -17.864 1.00 94.19 185 LEU A O 1
ATOM 1477 N N . LEU A 1 186 ? -15.130 4.362 -15.978 1.00 91.12 186 LEU A N 1
ATOM 1478 C CA . LEU A 1 186 ? -14.239 3.513 -15.165 1.00 91.12 186 LEU A CA 1
ATOM 1479 C C . LEU A 1 186 ? -14.433 2.013 -15.496 1.00 91.12 186 LEU A C 1
ATOM 1481 O O . LEU A 1 186 ? -13.450 1.279 -15.480 1.00 91.12 186 LEU A O 1
ATOM 1485 N N . LEU A 1 187 ? -15.623 1.579 -15.941 1.00 90.00 187 LEU A N 1
ATOM 1486 C CA . LEU A 1 187 ? -15.878 0.198 -16.392 1.00 90.00 187 LEU A CA 1
ATOM 1487 C C . LEU A 1 187 ? -15.167 -0.137 -17.673 1.00 90.00 187 LEU A C 1
ATOM 1489 O O . LEU A 1 187 ? -14.498 -1.161 -17.753 1.00 90.00 187 LEU A O 1
ATOM 1493 N N . ALA A 1 188 ? -15.308 0.743 -18.659 1.00 95.56 188 ALA A N 1
ATOM 1494 C CA . ALA A 1 188 ? -14.598 0.613 -19.910 1.00 95.56 188 ALA A CA 1
ATOM 1495 C C . ALA A 1 188 ? -13.087 0.585 -19.658 1.00 95.56 188 ALA A C 1
ATOM 1497 O O . ALA A 1 188 ? -12.392 -0.215 -20.267 1.00 95.56 188 ALA A O 1
ATOM 1498 N N . SER A 1 189 ? -12.574 1.380 -18.710 1.00 96.19 189 SER A N 1
ATOM 1499 C CA . SER A 1 189 ? -11.145 1.359 -18.381 1.00 96.19 189 SER A CA 1
ATOM 1500 C C . SER A 1 189 ? -10.698 0.079 -17.661 1.00 96.19 189 SER A C 1
ATOM 1502 O O . SER A 1 189 ? -9.589 -0.387 -17.900 1.00 96.19 189 SER A O 1
ATOM 1504 N N . LEU A 1 190 ? -11.548 -0.520 -16.818 1.00 94.56 190 LEU A N 1
ATOM 1505 C CA . LEU A 1 190 ? -11.290 -1.825 -16.198 1.00 94.56 190 LEU A CA 1
ATOM 1506 C C . LEU A 1 190 ? -11.262 -2.949 -17.241 1.00 94.56 190 LEU A C 1
ATOM 1508 O O . LEU A 1 190 ? -10.354 -3.779 -17.221 1.00 94.56 190 LEU A O 1
ATOM 1512 N N . ASP A 1 191 ? -12.224 -2.962 -18.166 1.00 95.12 191 ASP A N 1
ATOM 1513 C CA . ASP A 1 191 ? -12.253 -3.957 -19.240 1.00 95.12 191 ASP A CA 1
ATOM 1514 C C . ASP A 1 191 ? -11.101 -3.757 -20.236 1.00 95.12 191 ASP A C 1
ATOM 1516 O O . ASP A 1 191 ? -10.475 -4.731 -20.649 1.00 95.12 191 ASP A O 1
ATOM 1520 N N . ALA A 1 192 ? -10.739 -2.508 -20.544 1.00 95.44 192 ALA A N 1
ATOM 1521 C CA . ALA A 1 192 ? -9.572 -2.193 -21.364 1.00 95.44 192 ALA A CA 1
ATOM 1522 C C . ALA A 1 192 ? -8.263 -2.667 -20.710 1.00 95.44 192 ALA A C 1
ATOM 1524 O O . ALA A 1 192 ? -7.442 -3.280 -21.387 1.00 95.44 192 ALA A O 1
ATOM 1525 N N . ALA A 1 193 ? -8.082 -2.459 -19.400 1.00 93.38 193 ALA A N 1
ATOM 1526 C CA . ALA A 1 193 ? -6.913 -2.961 -18.673 1.00 93.38 193 ALA A CA 1
ATOM 1527 C C . ALA A 1 193 ? -6.831 -4.499 -18.708 1.00 93.38 193 ALA A C 1
ATOM 1529 O O . ALA A 1 193 ? -5.768 -5.065 -18.964 1.00 93.38 193 ALA A O 1
ATOM 1530 N N . ARG A 1 194 ? -7.965 -5.190 -18.520 1.00 92.62 194 ARG A N 1
ATOM 1531 C CA . ARG A 1 194 ? -8.052 -6.653 -18.663 1.00 92.62 194 ARG A CA 1
ATOM 1532 C C . ARG A 1 194 ? -7.704 -7.102 -20.086 1.00 92.62 194 ARG A C 1
ATOM 1534 O O . ARG A 1 194 ? -6.972 -8.078 -20.254 1.00 92.62 194 ARG A O 1
ATOM 1541 N N . ALA A 1 195 ? -8.238 -6.425 -21.104 1.00 93.62 195 ALA A N 1
ATOM 1542 C CA . ALA A 1 195 ? -7.959 -6.729 -22.504 1.00 93.62 195 ALA A CA 1
ATOM 1543 C C . ALA A 1 195 ? -6.465 -6.565 -22.818 1.00 93.62 195 ALA A C 1
ATOM 1545 O O . ALA A 1 195 ? -5.859 -7.498 -23.337 1.00 93.62 195 ALA A O 1
ATOM 1546 N N . GLN A 1 196 ? -5.854 -5.458 -22.387 1.00 92.62 196 GLN A N 1
ATOM 1547 C CA . GLN A 1 196 ? -4.423 -5.187 -22.548 1.00 92.62 196 GLN A CA 1
ATOM 1548 C C . GLN A 1 196 ? -3.554 -6.321 -21.977 1.00 92.62 196 GLN A C 1
ATOM 1550 O O . GLN A 1 196 ? -2.641 -6.798 -22.648 1.00 92.62 196 GLN A O 1
ATOM 1555 N N . LEU A 1 197 ? -3.867 -6.795 -20.765 1.00 91.06 197 LEU A N 1
ATOM 1556 C CA . LEU A 1 197 ? -3.161 -7.916 -20.132 1.00 91.06 197 LEU A CA 1
ATOM 1557 C C . LEU A 1 197 ? -3.352 -9.244 -20.880 1.00 91.06 197 LEU A C 1
ATOM 1559 O O . LEU A 1 197 ? -2.462 -10.090 -20.874 1.00 91.06 197 LEU A O 1
ATOM 1563 N N . SER A 1 198 ? -4.500 -9.428 -21.535 1.00 88.62 198 SER A N 1
ATOM 1564 C CA . SER A 1 198 ? -4.831 -10.663 -22.258 1.00 88.62 198 SER A CA 1
ATOM 1565 C C . SER A 1 198 ? -4.175 -10.746 -23.642 1.00 88.62 198 SER A C 1
ATOM 1567 O O . SER A 1 198 ? -3.990 -11.844 -24.156 1.00 88.62 198 SER A O 1
ATOM 1569 N N . GLU A 1 199 ? -3.836 -9.613 -24.265 1.00 86.75 199 GLU A N 1
ATOM 1570 C CA . GLU A 1 199 ? -3.259 -9.576 -25.618 1.00 86.75 199 GLU A CA 1
ATOM 1571 C C . GLU A 1 199 ? -1.807 -10.071 -25.675 1.00 86.75 199 GLU A C 1
ATOM 1573 O O . GLU A 1 199 ? -1.394 -10.662 -26.674 1.00 86.75 199 GLU A O 1
ATOM 1578 N N . LYS A 1 200 ? -1.015 -9.811 -24.626 1.00 81.62 200 LYS A N 1
ATOM 1579 C CA . LYS A 1 200 ? 0.416 -10.159 -24.552 1.00 81.62 200 LYS A CA 1
ATOM 1580 C C . LYS A 1 200 ? 0.799 -10.661 -23.154 1.00 81.62 200 LYS A C 1
ATOM 1582 O O . LYS A 1 200 ? 1.622 -10.021 -22.494 1.00 81.62 200 LYS A O 1
ATOM 1587 N N . PRO A 1 201 ? 0.223 -11.787 -22.701 1.00 76.31 201 PRO A N 1
ATOM 1588 C CA . PRO A 1 201 ? 0.355 -12.240 -21.319 1.00 76.31 201 PRO A CA 1
ATOM 1589 C C . PRO A 1 201 ? 1.820 -12.416 -20.909 1.00 76.31 201 PRO A C 1
ATOM 1591 O O . PRO A 1 201 ? 2.217 -11.923 -19.865 1.00 76.31 201 PRO A O 1
ATOM 1594 N N . ASP A 1 202 ? 2.652 -12.998 -21.775 1.00 79.38 202 ASP A N 1
ATOM 1595 C CA . ASP A 1 202 ? 4.028 -13.360 -21.410 1.00 79.38 202 ASP A CA 1
ATOM 1596 C C . ASP A 1 202 ? 5.062 -12.248 -21.627 1.00 79.38 202 ASP A C 1
ATOM 1598 O O . ASP A 1 202 ? 6.229 -12.426 -21.289 1.00 79.38 202 ASP A O 1
ATOM 1602 N N . SER A 1 203 ? 4.680 -11.116 -22.231 1.00 89.38 203 SER A N 1
ATOM 1603 C CA . SER A 1 203 ? 5.655 -10.094 -22.640 1.00 89.38 203 SER A CA 1
ATOM 1604 C C . SER A 1 203 ? 5.316 -8.670 -22.225 1.00 89.38 203 SER A C 1
ATOM 1606 O O . SER A 1 203 ? 6.148 -7.780 -22.399 1.00 89.38 203 SER A O 1
ATOM 1608 N N . ILE A 1 204 ? 4.101 -8.413 -21.733 1.00 93.12 204 ILE A N 1
ATOM 1609 C CA . ILE A 1 204 ? 3.640 -7.050 -21.440 1.00 93.12 204 ILE A CA 1
ATOM 1610 C C . ILE A 1 204 ? 4.521 -6.339 -20.401 1.00 93.12 204 ILE A C 1
ATOM 1612 O O . ILE A 1 204 ? 4.752 -5.138 -20.519 1.00 93.12 204 ILE A O 1
ATOM 1616 N N . PHE A 1 205 ? 5.087 -7.080 -19.444 1.00 95.56 205 PHE A N 1
ATOM 1617 C CA . PHE A 1 205 ? 5.946 -6.530 -18.392 1.00 95.56 205 PHE A CA 1
ATOM 1618 C C . PHE A 1 205 ? 7.449 -6.554 -18.706 1.00 95.56 205 PHE A C 1
ATOM 1620 O O . PHE A 1 205 ? 8.210 -5.975 -17.934 1.00 95.56 205 PHE A O 1
ATOM 1627 N N . ASN A 1 206 ? 7.898 -7.145 -19.822 1.00 95.69 206 ASN A N 1
ATOM 1628 C CA . ASN A 1 206 ? 9.333 -7.329 -20.104 1.00 95.69 206 ASN A CA 1
ATOM 1629 C C . ASN A 1 206 ? 10.091 -6.002 -20.089 1.00 95.69 206 ASN A C 1
ATOM 1631 O O . ASN A 1 206 ? 11.066 -5.856 -19.365 1.00 95.69 206 ASN A O 1
ATOM 1635 N N . ASN A 1 207 ? 9.582 -4.996 -20.805 1.00 95.50 207 ASN A N 1
ATOM 1636 C CA . ASN A 1 207 ? 10.217 -3.680 -20.847 1.00 95.50 207 ASN A CA 1
ATOM 1637 C C . ASN A 1 207 ? 10.268 -3.008 -19.463 1.00 95.50 207 ASN A C 1
ATOM 1639 O O . ASN A 1 207 ? 11.274 -2.404 -19.109 1.00 95.50 207 ASN A O 1
ATOM 1643 N N . ALA A 1 208 ? 9.202 -3.118 -18.663 1.00 96.56 208 ALA A N 1
ATOM 1644 C CA . ALA A 1 208 ? 9.182 -2.561 -17.310 1.00 96.56 208 ALA A CA 1
ATOM 1645 C C . ALA A 1 208 ? 10.213 -3.259 -16.403 1.00 96.56 208 ALA A C 1
ATOM 1647 O O . ALA A 1 208 ? 10.916 -2.599 -15.642 1.00 96.56 208 ALA A O 1
ATOM 1648 N N . LEU A 1 209 ? 10.346 -4.582 -16.519 1.00 97.06 209 LEU A N 1
ATOM 1649 C CA . LEU A 1 209 ? 11.330 -5.370 -15.778 1.00 97.06 209 LEU A CA 1
ATOM 1650 C C . LEU A 1 209 ? 12.765 -5.052 -16.215 1.00 97.06 209 LEU A C 1
ATOM 1652 O O . LEU A 1 209 ? 13.619 -4.831 -15.357 1.00 97.06 209 LEU A O 1
ATOM 1656 N N . ASP A 1 210 ? 13.018 -4.944 -17.519 1.00 97.69 210 ASP A N 1
ATOM 1657 C CA . ASP A 1 210 ? 14.320 -4.551 -18.067 1.00 97.69 210 ASP A CA 1
ATOM 1658 C C . ASP A 1 210 ? 14.727 -3.160 -17.566 1.00 97.69 210 ASP A C 1
ATOM 1660 O O . ASP A 1 210 ? 15.848 -2.969 -17.090 1.00 97.69 210 ASP A O 1
ATOM 1664 N N . LEU A 1 211 ? 13.796 -2.198 -17.582 1.00 98.19 211 LEU A N 1
ATOM 1665 C CA . LEU A 1 211 ? 14.018 -0.861 -17.029 1.00 98.19 211 LEU A CA 1
ATOM 1666 C C . LEU A 1 211 ? 14.246 -0.896 -15.515 1.00 98.19 211 LEU A C 1
ATOM 1668 O O . LEU A 1 211 ? 15.081 -0.144 -15.014 1.00 98.19 211 LEU A O 1
ATOM 1672 N N . ALA A 1 212 ? 13.562 -1.767 -14.771 1.00 97.38 212 ALA A N 1
ATOM 1673 C CA . ALA A 1 212 ? 13.802 -1.933 -13.340 1.00 97.38 212 ALA A CA 1
ATOM 1674 C C . ALA A 1 212 ? 15.206 -2.468 -13.049 1.00 97.38 212 ALA A C 1
ATOM 1676 O O . ALA A 1 212 ? 15.886 -1.959 -12.157 1.00 97.38 212 ALA A O 1
ATOM 1677 N N . ILE A 1 213 ? 15.676 -3.440 -13.831 1.00 96.56 213 ILE A N 1
ATOM 1678 C CA . ILE A 1 213 ? 17.041 -3.968 -13.740 1.00 96.56 213 ILE A CA 1
ATOM 1679 C C . ILE A 1 213 ? 18.062 -2.882 -14.111 1.00 96.56 213 ILE A C 1
ATOM 1681 O O . ILE A 1 213 ? 19.021 -2.667 -13.368 1.00 96.56 213 ILE A O 1
ATOM 1685 N N . GLU A 1 214 ? 17.840 -2.157 -15.212 1.00 96.62 214 GLU A N 1
ATOM 1686 C CA . GLU A 1 214 ? 18.678 -1.029 -15.642 1.00 96.62 214 GLU A CA 1
ATOM 1687 C C . GLU A 1 214 ? 18.789 0.023 -14.527 1.00 96.62 214 GLU A C 1
ATOM 1689 O O . GLU A 1 214 ? 19.890 0.417 -14.143 1.00 96.62 214 GLU A O 1
ATOM 1694 N N . THR A 1 215 ? 17.657 0.400 -13.930 1.00 97.12 215 THR A N 1
ATOM 1695 C CA . THR A 1 215 ? 17.581 1.370 -12.829 1.00 97.12 215 THR A CA 1
ATOM 1696 C C . THR A 1 215 ? 18.378 0.910 -11.612 1.00 97.12 215 THR A C 1
ATOM 1698 O O . THR A 1 215 ? 19.166 1.681 -11.059 1.00 97.12 215 THR A O 1
ATOM 1701 N N . LYS A 1 216 ? 18.218 -0.360 -11.210 1.00 95.50 216 LYS A N 1
ATOM 1702 C CA . LYS A 1 216 ? 18.971 -0.942 -10.092 1.00 95.50 216 LYS A CA 1
ATOM 1703 C C . LYS A 1 216 ? 20.476 -0.890 -10.349 1.00 95.50 216 LYS A C 1
ATOM 1705 O O . LYS A 1 216 ? 21.224 -0.494 -9.461 1.00 95.50 216 LYS A O 1
ATOM 1710 N N . ASN A 1 217 ? 20.920 -1.221 -11.559 1.00 95.12 217 ASN A N 1
ATOM 1711 C CA . ASN A 1 217 ? 22.339 -1.196 -11.916 1.00 95.12 217 ASN A CA 1
ATOM 1712 C C . ASN A 1 217 ? 22.914 0.227 -11.954 1.00 95.12 217 ASN A C 1
ATOM 1714 O O . ASN A 1 217 ? 24.029 0.452 -11.487 1.00 95.12 217 ASN A O 1
ATOM 1718 N N . LEU A 1 218 ? 22.169 1.198 -12.487 1.00 95.81 218 LEU A N 1
ATOM 1719 C CA . LEU A 1 218 ? 22.624 2.588 -12.555 1.00 95.81 218 LEU A CA 1
ATOM 1720 C C . LEU A 1 218 ? 22.741 3.215 -11.163 1.00 95.81 218 LEU A C 1
ATOM 1722 O O . LEU A 1 218 ? 23.750 3.849 -10.861 1.00 95.81 218 LEU A O 1
ATOM 1726 N N . ILE A 1 219 ? 21.733 3.019 -10.311 1.00 95.50 219 ILE A N 1
ATOM 1727 C CA . ILE A 1 219 ? 21.663 3.670 -8.996 1.00 95.50 219 ILE A CA 1
ATOM 1728 C C . ILE A 1 219 ? 22.448 2.903 -7.932 1.00 95.50 219 ILE A C 1
ATOM 1730 O O . ILE A 1 219 ? 23.055 3.519 -7.061 1.00 95.50 219 ILE A O 1
ATOM 1734 N N . GLY A 1 220 ? 22.494 1.571 -8.005 1.00 89.69 220 GLY A N 1
ATOM 1735 C CA . GLY A 1 220 ? 23.203 0.736 -7.030 1.00 89.69 220 GLY A CA 1
ATOM 1736 C C . GLY A 1 220 ? 24.713 0.990 -6.969 1.00 89.69 220 GLY A C 1
ATOM 1737 O O . GLY A 1 220 ? 25.345 0.664 -5.970 1.00 89.69 220 GLY A O 1
ATOM 1738 N N . ASN A 1 221 ? 25.280 1.609 -8.008 1.00 89.62 221 ASN A N 1
ATOM 1739 C CA . ASN A 1 221 ? 26.688 2.001 -8.069 1.00 89.62 221 ASN A CA 1
ATOM 1740 C C . ASN A 1 221 ? 26.954 3.432 -7.562 1.00 89.62 221 ASN A C 1
ATOM 1742 O O . ASN A 1 221 ? 28.108 3.859 -7.528 1.00 89.62 221 ASN A O 1
ATOM 1746 N N . ILE A 1 222 ? 25.918 4.190 -7.187 1.00 94.50 222 ILE A N 1
ATOM 1747 C CA . ILE A 1 222 ? 26.063 5.570 -6.716 1.00 94.50 222 ILE A CA 1
ATOM 1748 C C . ILE A 1 222 ? 26.507 5.561 -5.242 1.00 94.50 222 ILE A C 1
ATOM 1750 O O . ILE A 1 222 ? 25.808 4.996 -4.394 1.00 94.50 222 ILE A O 1
ATOM 1754 N N . PRO A 1 223 ? 27.641 6.201 -4.891 1.00 92.12 223 PRO A N 1
ATOM 1755 C CA . PRO A 1 223 ? 28.125 6.236 -3.516 1.00 92.12 223 PRO A CA 1
ATOM 1756 C C . PRO A 1 223 ? 27.101 6.834 -2.542 1.00 92.12 223 PRO A C 1
ATOM 1758 O O . PRO A 1 223 ? 26.437 7.826 -2.834 1.00 92.12 223 PRO A O 1
ATOM 1761 N N . GLY A 1 224 ? 26.977 6.228 -1.361 1.00 90.75 224 GLY A N 1
ATOM 1762 C CA . GLY A 1 224 ? 26.081 6.704 -0.301 1.00 90.75 224 GLY A CA 1
ATOM 1763 C C . GLY A 1 224 ? 24.593 6.392 -0.505 1.00 90.75 224 GLY A C 1
ATOM 1764 O O . GLY A 1 224 ? 23.805 6.657 0.396 1.00 90.75 224 GLY A O 1
ATOM 1765 N N . ILE A 1 225 ? 24.193 5.760 -1.608 1.00 94.62 225 ILE A N 1
ATOM 1766 C CA . ILE A 1 225 ? 22.821 5.269 -1.776 1.00 94.62 225 ILE A CA 1
ATOM 1767 C C . ILE A 1 225 ? 22.723 3.829 -1.278 1.00 94.62 225 ILE A C 1
ATOM 1769 O O . ILE A 1 225 ? 23.562 2.983 -1.586 1.00 94.62 225 ILE A O 1
ATOM 1773 N N . SER A 1 226 ? 21.694 3.544 -0.483 1.00 93.44 226 SER A N 1
ATOM 1774 C CA . SER A 1 226 ? 21.323 2.172 -0.115 1.00 93.44 226 SER A CA 1
ATOM 1775 C C . SER A 1 226 ? 20.133 1.729 -0.960 1.00 93.44 226 SER A C 1
ATOM 1777 O O . SER A 1 226 ? 19.250 2.532 -1.235 1.00 93.44 226 SER A O 1
ATOM 1779 N N . MET A 1 227 ? 20.069 0.462 -1.359 1.00 93.19 227 MET A N 1
ATOM 1780 C CA . MET A 1 227 ? 18.923 -0.089 -2.091 1.00 93.19 227 MET A CA 1
ATOM 1781 C C . MET A 1 227 ? 18.233 -1.151 -1.244 1.00 93.19 227 MET A C 1
ATOM 1783 O O . MET A 1 227 ? 18.901 -2.006 -0.658 1.00 93.19 227 MET A O 1
ATOM 1787 N N . LEU A 1 228 ? 16.904 -1.089 -1.178 1.00 90.31 228 LEU A N 1
ATOM 1788 C CA . LEU A 1 228 ? 16.108 -2.097 -0.494 1.00 90.31 228 LEU A CA 1
ATOM 1789 C C . LEU A 1 228 ? 16.234 -3.422 -1.245 1.00 90.31 228 LEU A C 1
ATOM 1791 O O . LEU A 1 228 ? 16.033 -3.484 -2.458 1.00 90.31 228 LEU A O 1
ATOM 1795 N N . GLY A 1 229 ? 16.574 -4.485 -0.525 1.00 81.75 229 GLY A N 1
ATOM 1796 C CA . GLY A 1 229 ? 16.775 -5.805 -1.107 1.00 81.75 229 GLY A CA 1
ATOM 1797 C C . GLY A 1 229 ? 16.319 -6.915 -0.175 1.00 81.75 229 GLY A C 1
ATOM 1798 O O . GLY A 1 229 ? 16.075 -6.702 1.013 1.00 81.75 229 GLY A O 1
ATOM 1799 N N . THR A 1 230 ? 16.259 -8.126 -0.721 1.00 65.19 230 THR A N 1
ATOM 1800 C CA . THR A 1 230 ? 15.884 -9.344 0.008 1.00 65.19 230 THR A CA 1
ATOM 1801 C C . THR A 1 230 ? 16.748 -9.660 1.238 1.00 65.19 230 THR A C 1
ATOM 1803 O O . THR A 1 230 ? 16.175 -10.164 2.203 1.00 65.19 230 THR A O 1
ATOM 1806 N N . PRO A 1 231 ? 18.063 -9.337 1.317 1.00 58.47 231 PRO A N 1
ATOM 1807 C CA . PRO A 1 231 ? 18.857 -9.662 2.506 1.00 58.47 231 PRO A CA 1
ATOM 1808 C C . PRO A 1 231 ? 18.375 -8.974 3.793 1.00 58.47 231 PRO A C 1
ATOM 1810 O O . PRO A 1 231 ? 18.616 -9.498 4.875 1.00 58.47 231 PRO A O 1
ATOM 1813 N N . GLY A 1 232 ? 17.688 -7.827 3.689 1.00 58.44 232 GLY A N 1
ATOM 1814 C CA . GLY A 1 232 ? 17.126 -7.105 4.841 1.00 58.44 232 GLY A CA 1
ATOM 1815 C C . GLY A 1 232 ? 15.797 -7.671 5.356 1.00 58.44 232 GLY A C 1
ATOM 1816 O O . GLY A 1 232 ? 15.382 -7.353 6.461 1.00 58.44 232 GLY A O 1
ATOM 1817 N N . PHE A 1 233 ? 15.142 -8.544 4.587 1.00 70.56 233 PHE A N 1
ATOM 1818 C CA . PHE A 1 233 ? 13.822 -9.096 4.897 1.00 70.56 233 PHE A CA 1
ATOM 1819 C C . PHE A 1 233 ? 13.824 -10.614 4.732 1.00 70.56 233 PHE A C 1
ATOM 1821 O O . PHE A 1 233 ? 12.982 -11.167 4.038 1.00 70.56 233 PHE A O 1
ATOM 1828 N N . SER A 1 234 ? 14.768 -11.305 5.374 1.00 66.50 234 SER A N 1
ATOM 1829 C CA . SER A 1 234 ? 14.963 -12.759 5.236 1.00 66.50 234 SER A CA 1
ATOM 1830 C C . SER A 1 234 ? 13.720 -13.608 5.544 1.00 66.50 234 SER A C 1
ATOM 1832 O O . SER A 1 234 ? 13.577 -14.700 5.002 1.00 66.50 234 SER A O 1
ATOM 1834 N N . ASN A 1 235 ? 12.801 -13.101 6.372 1.00 73.25 235 ASN A N 1
ATOM 1835 C CA . ASN A 1 235 ? 11.521 -13.747 6.685 1.00 73.25 235 ASN A CA 1
ATOM 1836 C C . ASN A 1 235 ? 10.453 -13.580 5.586 1.00 73.25 235 ASN A C 1
ATOM 1838 O O . ASN A 1 235 ? 9.384 -14.184 5.676 1.00 73.25 235 ASN A O 1
ATOM 1842 N N . PHE A 1 236 ? 10.710 -12.747 4.577 1.00 82.19 236 PHE A N 1
ATOM 1843 C CA . PHE A 1 236 ? 9.784 -12.432 3.496 1.00 82.19 236 PHE A CA 1
ATOM 1844 C C . PHE A 1 236 ? 10.374 -12.918 2.170 1.00 82.19 236 PHE A C 1
ATOM 1846 O O . PHE A 1 236 ? 11.433 -12.451 1.750 1.00 82.19 236 PHE A O 1
ATOM 1853 N N . PRO A 1 237 ? 9.712 -13.870 1.495 1.00 74.88 237 PRO A N 1
ATOM 1854 C CA . PRO A 1 237 ? 10.338 -14.613 0.408 1.00 74.88 237 PRO A CA 1
ATOM 1855 C C . PRO A 1 237 ? 10.527 -13.776 -0.863 1.00 74.88 237 PRO A C 1
ATOM 1857 O O . PRO A 1 237 ? 11.385 -14.100 -1.683 1.00 74.88 237 PRO A O 1
ATOM 1860 N N . VAL A 1 238 ? 9.716 -12.729 -1.056 1.00 89.44 238 VAL A N 1
ATOM 1861 C CA . VAL A 1 238 ? 9.627 -12.006 -2.328 1.00 89.44 238 VAL A CA 1
ATOM 1862 C C . VAL A 1 238 ? 9.425 -10.504 -2.100 1.00 89.44 238 VAL A C 1
ATOM 1864 O O . VAL A 1 238 ? 8.654 -10.090 -1.233 1.00 89.44 238 VAL A O 1
ATOM 1867 N N . ILE A 1 239 ? 10.102 -9.691 -2.915 1.00 93.06 239 ILE A N 1
ATOM 1868 C CA . ILE A 1 239 ? 9.868 -8.249 -3.058 1.00 93.06 239 ILE A CA 1
ATOM 1869 C C . ILE A 1 239 ? 9.516 -7.982 -4.525 1.00 93.06 239 ILE A C 1
ATOM 1871 O O . ILE A 1 239 ? 10.193 -8.494 -5.418 1.00 93.06 239 ILE A O 1
ATOM 1875 N N . ASP A 1 240 ? 8.473 -7.191 -4.771 1.00 95.50 240 ASP A N 1
ATOM 1876 C CA . ASP A 1 240 ? 8.064 -6.761 -6.109 1.00 95.50 240 ASP A CA 1
ATOM 1877 C C . ASP A 1 240 ? 9.229 -6.065 -6.840 1.00 95.50 240 ASP A C 1
ATOM 1879 O O . ASP A 1 240 ? 9.684 -5.005 -6.400 1.00 95.50 240 ASP A O 1
ATOM 1883 N N . PRO A 1 241 ? 9.727 -6.612 -7.965 1.00 95.38 241 PRO A N 1
ATOM 1884 C CA . PRO A 1 241 ? 10.862 -6.031 -8.671 1.00 95.38 241 PRO A CA 1
ATOM 1885 C C . PRO A 1 241 ? 10.559 -4.658 -9.284 1.00 95.38 241 PRO A C 1
ATOM 1887 O O . PRO A 1 241 ? 11.509 -3.936 -9.589 1.00 95.38 241 PRO A O 1
ATOM 1890 N N . LEU A 1 242 ? 9.280 -4.301 -9.451 1.00 96.81 242 LEU A N 1
ATOM 1891 C CA . LEU A 1 242 ? 8.837 -3.016 -9.994 1.00 96.81 242 LEU A CA 1
ATOM 1892 C C . LEU A 1 242 ? 8.648 -1.931 -8.919 1.00 96.81 242 LEU A C 1
ATOM 1894 O O . LEU A 1 242 ? 8.334 -0.785 -9.252 1.00 96.81 242 LEU A O 1
ATOM 1898 N N . ARG A 1 243 ? 8.875 -2.259 -7.640 1.00 96.00 243 ARG A N 1
ATOM 1899 C CA . ARG A 1 243 ? 8.943 -1.300 -6.529 1.00 96.00 243 ARG A CA 1
ATOM 1900 C C . ARG A 1 243 ? 10.399 -1.119 -6.126 1.00 96.00 243 ARG A C 1
ATOM 1902 O O . ARG A 1 243 ? 11.045 -2.041 -5.632 1.00 96.00 243 ARG A O 1
ATOM 1909 N N . LEU A 1 244 ? 10.936 0.071 -6.378 1.00 96.12 244 LEU A N 1
ATOM 1910 C CA . LEU A 1 244 ? 12.337 0.390 -6.118 1.00 96.12 244 LEU A CA 1
ATOM 1911 C C . LEU A 1 244 ? 12.440 1.381 -4.970 1.00 96.12 244 LEU A C 1
ATOM 1913 O O . LEU A 1 244 ? 12.035 2.531 -5.117 1.00 96.12 244 LEU A O 1
ATOM 1917 N N . THR A 1 245 ? 13.009 0.950 -3.849 1.00 96.00 245 THR A N 1
ATOM 1918 C CA . THR A 1 245 ? 13.202 1.805 -2.675 1.00 96.00 245 THR A CA 1
ATOM 1919 C C . THR A 1 245 ? 14.683 2.109 -2.472 1.00 96.00 245 THR A C 1
ATOM 1921 O O . THR A 1 245 ? 15.513 1.199 -2.381 1.00 96.00 245 THR A O 1
ATOM 1924 N N . PHE A 1 246 ? 15.006 3.398 -2.379 1.00 96.06 246 PHE A N 1
ATOM 1925 C CA . PHE A 1 246 ? 16.361 3.909 -2.194 1.00 96.06 246 PHE A CA 1
ATOM 1926 C C . PHE A 1 246 ? 16.479 4.682 -0.886 1.00 96.06 246 PHE A C 1
ATOM 1928 O O . PHE A 1 246 ? 15.623 5.491 -0.544 1.00 96.06 246 PHE A O 1
ATOM 1935 N N . GLY A 1 247 ? 17.548 4.408 -0.151 1.00 94.50 247 GLY A N 1
ATOM 1936 C CA . GLY A 1 247 ? 17.886 4.998 1.131 1.00 94.50 247 GLY A CA 1
ATOM 1937 C C . GLY A 1 247 ? 18.936 6.090 1.004 1.00 94.50 247 GLY A C 1
ATOM 1938 O O . GLY A 1 247 ? 19.974 5.867 0.377 1.00 94.50 247 GLY A O 1
ATOM 1939 N N . PHE A 1 248 ? 18.686 7.228 1.650 1.00 92.75 248 PHE A N 1
ATOM 1940 C CA . PHE A 1 248 ? 19.511 8.439 1.551 1.00 92.75 248 PHE A CA 1
ATOM 1941 C C . PHE A 1 248 ? 20.220 8.807 2.863 1.00 92.75 248 PHE A C 1
ATOM 1943 O O . PHE A 1 248 ? 21.062 9.702 2.884 1.00 92.75 248 PHE A O 1
ATOM 1950 N N . TRP A 1 249 ? 19.966 8.077 3.956 1.00 88.81 249 TRP A N 1
ATOM 1951 C CA . TRP A 1 249 ? 20.510 8.398 5.283 1.00 88.81 249 TRP A CA 1
ATOM 1952 C C . TRP A 1 249 ? 22.044 8.382 5.350 1.00 88.81 249 TRP A C 1
ATOM 1954 O O . TRP A 1 249 ? 22.631 9.119 6.136 1.00 88.81 249 TRP A O 1
ATOM 1964 N N . ARG A 1 250 ? 22.722 7.591 4.504 1.00 89.88 250 ARG A N 1
ATOM 1965 C CA . ARG A 1 250 ? 24.197 7.587 4.422 1.00 89.88 250 ARG A CA 1
ATOM 1966 C C . ARG A 1 250 ? 24.768 8.861 3.791 1.00 89.88 250 ARG A C 1
ATOM 1968 O O . ARG A 1 250 ? 25.958 9.112 3.936 1.00 89.88 250 ARG A O 1
ATOM 1975 N N . LEU A 1 251 ? 23.936 9.647 3.111 1.00 89.38 251 LEU A N 1
ATOM 1976 C CA . LEU A 1 251 ? 24.263 10.987 2.621 1.00 89.38 251 LEU A CA 1
ATOM 1977 C C . LEU A 1 251 ? 23.906 12.081 3.641 1.00 89.38 251 LEU A C 1
ATOM 1979 O O . LEU A 1 251 ? 24.082 13.261 3.350 1.00 89.38 251 LEU A O 1
ATOM 1983 N N . GLY A 1 252 ? 23.384 11.707 4.816 1.00 87.38 252 GLY A N 1
ATOM 1984 C CA . GLY A 1 252 ? 22.880 12.646 5.820 1.00 87.38 252 GLY A CA 1
ATOM 1985 C C . GLY A 1 252 ? 21.534 13.270 5.476 1.00 87.38 252 GLY A C 1
ATOM 1986 O O . GLY A 1 252 ? 21.137 14.217 6.143 1.00 87.38 252 GLY A O 1
ATOM 1987 N N . LEU A 1 253 ? 20.851 12.760 4.450 1.00 88.00 253 LEU A N 1
ATOM 1988 C CA . LEU A 1 253 ? 19.576 13.290 3.988 1.00 88.00 253 LEU A CA 1
ATOM 1989 C C . LEU A 1 253 ? 18.415 12.424 4.465 1.00 88.00 253 LEU A C 1
ATOM 1991 O O . LEU A 1 25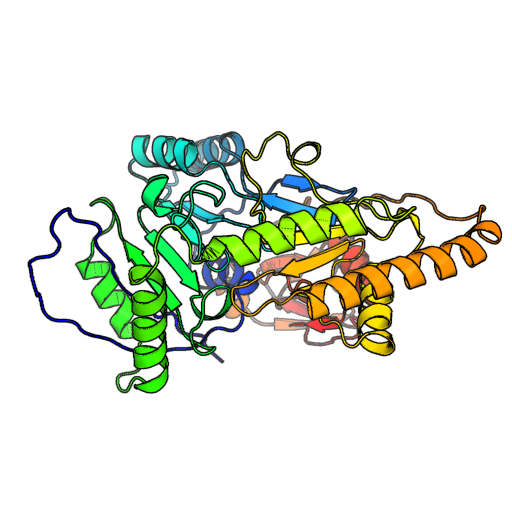3 ? 18.489 11.189 4.481 1.00 88.00 253 LEU A O 1
ATOM 1995 N N . SER A 1 254 ? 17.316 13.086 4.803 1.00 88.88 254 SER A N 1
ATOM 1996 C CA . SER A 1 254 ? 16.010 12.449 4.902 1.00 88.88 254 SER A CA 1
ATOM 1997 C C . SER A 1 254 ? 15.453 12.115 3.515 1.00 88.88 254 SER A C 1
ATOM 1999 O O . SER A 1 254 ? 15.858 12.685 2.499 1.00 88.88 254 SER A O 1
ATOM 2001 N N . GLY A 1 255 ? 14.485 11.196 3.463 1.00 91.06 255 GLY A N 1
ATOM 2002 C CA . GLY A 1 255 ? 13.758 10.932 2.219 1.00 91.06 255 GLY A CA 1
ATOM 2003 C C . GLY A 1 255 ? 12.984 12.160 1.725 1.00 91.06 255 GLY A C 1
ATOM 2004 O O . GLY A 1 255 ? 12.906 12.364 0.521 1.00 91.06 255 GLY A O 1
ATOM 2005 N N . PHE A 1 256 ? 12.493 13.015 2.630 1.00 89.38 256 PHE A N 1
ATOM 2006 C CA . PHE A 1 256 ? 11.782 14.254 2.286 1.00 89.38 256 PHE A CA 1
ATOM 2007 C C . PHE A 1 256 ? 12.681 15.267 1.569 1.00 89.38 256 PHE A C 1
ATOM 2009 O O . PHE A 1 256 ? 12.324 15.751 0.501 1.00 89.38 256 PHE A O 1
ATOM 2016 N N . GLU A 1 257 ? 13.877 15.533 2.099 1.00 90.81 257 GLU A N 1
ATOM 2017 C CA . GLU A 1 257 ? 14.840 16.450 1.465 1.00 90.81 257 GLU A CA 1
ATOM 2018 C C . GLU A 1 257 ? 15.296 15.935 0.094 1.00 90.81 257 GLU A C 1
ATOM 2020 O O . GLU A 1 257 ? 15.452 16.702 -0.863 1.00 90.81 257 GLU A O 1
ATOM 2025 N N . ALA A 1 258 ? 15.505 14.620 -0.011 1.00 93.62 258 ALA A N 1
ATOM 2026 C CA . ALA A 1 258 ? 15.868 14.000 -1.272 1.00 93.62 258 ALA A CA 1
ATOM 2027 C C . ALA A 1 258 ? 14.726 14.076 -2.300 1.00 93.62 258 ALA A C 1
ATOM 2029 O O . ALA A 1 258 ? 14.992 14.371 -3.465 1.00 93.62 258 ALA A O 1
ATOM 2030 N N . ASP A 1 259 ? 13.473 13.885 -1.883 1.00 94.69 259 ASP A N 1
ATOM 2031 C CA . ASP A 1 259 ? 12.299 13.990 -2.754 1.00 94.69 259 ASP A CA 1
ATOM 2032 C C . ASP A 1 259 ? 12.114 15.416 -3.287 1.00 94.69 259 ASP A C 1
ATOM 2034 O O . ASP A 1 259 ? 12.025 15.609 -4.501 1.00 94.69 259 ASP A O 1
ATOM 2038 N N . GLU A 1 260 ? 12.185 16.430 -2.415 1.00 93.19 260 GLU A N 1
ATOM 2039 C CA . GLU A 1 260 ? 12.095 17.836 -2.830 1.00 93.19 260 GLU A CA 1
ATOM 2040 C C . GLU A 1 260 ? 13.191 18.214 -3.835 1.00 93.19 260 GLU A C 1
ATOM 2042 O O . GLU A 1 260 ? 12.940 18.936 -4.807 1.00 93.19 260 GLU A O 1
ATOM 2047 N N . THR A 1 261 ? 14.406 17.694 -3.640 1.00 92.69 261 THR A N 1
ATOM 2048 C CA . THR A 1 261 ? 15.540 17.933 -4.542 1.00 92.69 261 THR A CA 1
ATOM 2049 C C . THR A 1 261 ? 15.326 17.266 -5.903 1.00 92.69 261 THR A C 1
ATOM 2051 O O . THR A 1 261 ? 15.566 17.885 -6.944 1.00 92.69 261 THR A O 1
ATOM 2054 N N . LEU A 1 262 ? 14.866 16.011 -5.921 1.00 95.88 262 LEU A N 1
ATOM 2055 C CA . LEU A 1 262 ? 14.584 15.270 -7.154 1.00 95.88 262 LEU A CA 1
ATOM 2056 C C . LEU A 1 262 ? 13.437 15.907 -7.946 1.00 95.88 262 LEU A C 1
ATOM 2058 O O . LEU A 1 262 ? 13.534 16.045 -9.171 1.00 95.88 262 LEU A O 1
ATOM 2062 N N . TYR A 1 263 ? 12.392 16.358 -7.254 1.00 95.44 263 TYR A N 1
ATOM 2063 C CA . TYR A 1 263 ? 11.290 17.090 -7.861 1.00 95.44 263 TYR A CA 1
ATOM 2064 C C . TYR A 1 263 ? 11.764 18.423 -8.450 1.00 95.44 263 TYR A C 1
ATOM 2066 O O . TYR A 1 263 ? 11.578 18.672 -9.641 1.00 95.44 263 TYR A O 1
ATOM 2074 N N . SER A 1 264 ? 12.443 19.253 -7.656 1.00 93.38 264 SER A N 1
ATOM 2075 C CA . SER A 1 264 ? 12.826 20.610 -8.067 1.00 93.38 264 SER A CA 1
ATOM 2076 C C . SER A 1 264 ? 13.837 20.623 -9.216 1.00 93.38 264 SER A C 1
ATOM 2078 O O . SER A 1 264 ? 13.735 21.451 -10.119 1.00 93.38 264 SER A O 1
ATOM 2080 N N . ASN A 1 265 ? 14.798 19.693 -9.213 1.00 91.75 265 ASN A N 1
ATOM 2081 C CA . ASN A 1 265 ? 15.902 19.706 -10.176 1.00 91.75 265 ASN A CA 1
ATOM 2082 C C . ASN A 1 265 ? 15.653 18.835 -11.408 1.00 91.75 265 ASN A C 1
ATOM 2084 O O . ASN A 1 265 ? 16.204 19.118 -12.470 1.00 91.75 265 ASN A O 1
ATOM 2088 N N . GLN A 1 266 ? 14.900 17.742 -11.266 1.00 92.56 266 GLN A N 1
ATOM 2089 C CA . GLN A 1 266 ? 14.706 16.759 -12.335 1.00 92.56 266 GLN A CA 1
ATOM 2090 C C . GLN A 1 266 ? 13.235 16.514 -12.670 1.00 92.56 266 GLN A C 1
ATOM 2092 O O . GLN A 1 266 ? 12.966 15.745 -13.592 1.00 92.56 266 GLN A O 1
ATOM 2097 N N . GLY A 1 267 ? 12.279 17.137 -11.969 1.00 94.62 267 GLY A N 1
ATOM 2098 C CA . GLY A 1 267 ? 10.844 16.916 -12.172 1.00 94.62 267 GLY A CA 1
ATOM 2099 C C . GLY A 1 267 ? 10.429 15.463 -11.944 1.00 94.62 267 GLY A C 1
ATOM 2100 O O . GLY A 1 267 ? 9.545 14.968 -12.642 1.00 94.62 267 GLY A O 1
ATOM 2101 N N . VAL A 1 268 ? 11.135 14.753 -11.060 1.00 95.81 268 VAL A N 1
ATOM 2102 C CA . VAL A 1 268 ? 10.856 13.355 -10.722 1.00 95.81 268 VAL A CA 1
ATOM 2103 C C . VAL A 1 268 ? 9.891 13.328 -9.544 1.00 95.81 268 VAL A C 1
ATOM 2105 O O . VAL A 1 268 ? 10.144 13.966 -8.530 1.00 95.81 268 VAL A O 1
ATOM 2108 N N . ILE A 1 269 ? 8.797 12.583 -9.689 1.00 94.19 269 ILE A N 1
ATOM 2109 C CA . ILE A 1 269 ? 7.785 12.400 -8.645 1.00 94.19 269 ILE A CA 1
ATOM 2110 C C . ILE A 1 269 ? 7.935 10.985 -8.092 1.00 94.19 269 ILE A C 1
ATOM 2112 O O . ILE A 1 269 ? 7.941 10.015 -8.857 1.00 94.19 269 ILE A O 1
ATOM 2116 N N . SER A 1 270 ? 8.085 10.872 -6.776 1.00 94.00 270 SER A N 1
ATOM 2117 C CA . SER A 1 270 ? 8.136 9.587 -6.088 1.00 94.00 270 SER A CA 1
ATOM 2118 C C . SER A 1 270 ? 6.744 9.006 -5.836 1.00 94.00 270 SER A C 1
ATOM 2120 O O . SER A 1 270 ? 5.738 9.711 -5.824 1.00 94.00 270 SER A O 1
ATOM 2122 N N . GLU A 1 271 ? 6.687 7.688 -5.640 1.00 92.44 271 GLU A N 1
ATOM 2123 C CA . GLU A 1 271 ? 5.454 7.003 -5.233 1.00 92.44 271 GLU A CA 1
ATOM 2124 C C . GLU A 1 271 ? 5.207 7.179 -3.730 1.00 92.44 271 GLU A C 1
ATOM 2126 O O . GLU A 1 271 ? 4.076 7.381 -3.291 1.00 92.44 271 GLU A O 1
ATOM 2131 N N . LEU A 1 272 ? 6.268 7.040 -2.931 1.00 91.06 272 LEU A N 1
ATOM 2132 C CA . LEU A 1 272 ? 6.195 7.116 -1.479 1.00 91.06 272 LEU A CA 1
ATOM 2133 C C . LEU A 1 272 ? 7.484 7.694 -0.909 1.00 91.06 272 LEU A C 1
ATOM 2135 O O . LEU A 1 272 ? 8.573 7.205 -1.209 1.00 91.06 272 LEU A O 1
ATOM 2139 N N . VAL A 1 273 ? 7.339 8.663 -0.013 1.00 90.25 273 VAL A N 1
ATOM 2140 C CA . VAL A 1 273 ? 8.449 9.267 0.725 1.00 90.25 273 VAL A CA 1
ATOM 2141 C C . VAL A 1 273 ? 8.414 8.779 2.171 1.00 90.25 273 VAL A C 1
ATOM 2143 O O . VAL A 1 273 ? 7.361 8.760 2.808 1.00 90.25 273 VAL A O 1
ATOM 2146 N N . GLY A 1 274 ? 9.561 8.357 2.688 1.00 88.12 274 GLY A N 1
ATOM 2147 C CA . GLY A 1 274 ? 9.766 7.993 4.087 1.00 88.12 274 GLY A CA 1
ATOM 2148 C C . GLY A 1 274 ? 10.798 8.899 4.754 1.00 88.12 274 GLY A C 1
ATOM 2149 O O . GLY A 1 274 ? 11.431 9.739 4.118 1.00 88.12 274 GLY A O 1
ATOM 2150 N N . THR A 1 275 ? 11.034 8.709 6.055 1.00 84.81 275 THR A N 1
ATOM 2151 C CA . THR A 1 275 ? 11.998 9.557 6.781 1.00 84.81 275 THR A CA 1
ATOM 2152 C C . THR A 1 275 ? 13.443 9.322 6.339 1.00 84.81 275 THR A C 1
ATOM 2154 O O . THR A 1 275 ? 14.271 10.224 6.446 1.00 84.81 275 THR A O 1
ATOM 2157 N N . ARG A 1 276 ? 13.750 8.122 5.833 1.00 89.06 276 ARG A N 1
ATOM 2158 C CA . ARG A 1 276 ? 15.096 7.682 5.433 1.00 89.06 276 ARG A CA 1
ATOM 2159 C C . ARG A 1 276 ? 15.192 7.270 3.959 1.00 89.06 276 ARG A C 1
ATOM 2161 O O . ARG A 1 276 ? 16.295 7.176 3.421 1.00 89.06 276 ARG A O 1
ATOM 2168 N N . SER A 1 277 ? 14.067 7.001 3.304 1.00 93.19 277 SER A N 1
ATOM 2169 C CA . SER A 1 277 ? 14.030 6.385 1.977 1.00 93.19 277 SER A CA 1
ATOM 2170 C C . SER A 1 277 ? 12.936 6.967 1.085 1.00 93.19 277 SER A C 1
ATOM 2172 O O . SER A 1 277 ? 12.020 7.633 1.562 1.00 93.19 277 SER A O 1
ATOM 2174 N N . ILE A 1 278 ? 13.047 6.714 -0.217 1.00 95.19 278 ILE A N 1
ATOM 2175 C CA . ILE A 1 278 ? 12.043 7.045 -1.229 1.00 95.19 278 ILE A CA 1
ATOM 2176 C C . ILE A 1 278 ? 11.762 5.788 -2.045 1.00 95.19 278 ILE A C 1
ATOM 2178 O O . ILE A 1 278 ? 12.694 5.080 -2.430 1.00 95.19 278 ILE A O 1
ATOM 2182 N N . THR A 1 279 ? 10.491 5.518 -2.325 1.00 95.81 279 THR A N 1
ATOM 2183 C CA . THR A 1 279 ? 10.049 4.430 -3.200 1.00 95.81 279 THR A CA 1
ATOM 2184 C C . THR A 1 279 ? 9.540 4.978 -4.523 1.00 95.81 279 THR A C 1
ATOM 2186 O O . THR A 1 279 ? 8.779 5.944 -4.564 1.00 95.81 279 THR A O 1
ATOM 2189 N N . PHE A 1 280 ? 9.929 4.313 -5.604 1.00 96.62 280 PHE A N 1
ATOM 2190 C CA . PHE A 1 280 ? 9.492 4.572 -6.967 1.00 96.62 280 PHE A CA 1
ATOM 2191 C C . PHE A 1 280 ? 8.773 3.346 -7.526 1.00 96.62 280 PHE A C 1
ATOM 2193 O O . PHE A 1 280 ? 9.114 2.204 -7.203 1.00 96.62 280 PHE A O 1
ATOM 2200 N N . ALA A 1 281 ? 7.787 3.593 -8.383 1.00 95.56 281 ALA A N 1
ATOM 2201 C CA . ALA A 1 281 ? 7.048 2.561 -9.092 1.00 95.56 281 ALA A CA 1
ATOM 2202 C C . ALA A 1 281 ? 7.431 2.571 -10.573 1.00 95.56 281 ALA A C 1
ATOM 2204 O O . ALA A 1 281 ? 7.321 3.601 -11.240 1.00 95.56 281 ALA A O 1
ATOM 2205 N N . ILE A 1 282 ? 7.849 1.420 -11.093 1.00 96.12 282 ILE A N 1
ATOM 2206 C CA . ILE A 1 282 ? 8.033 1.218 -12.530 1.00 96.12 282 ILE A CA 1
ATOM 2207 C C . ILE A 1 282 ? 6.775 0.556 -13.077 1.00 96.12 282 ILE A C 1
ATOM 2209 O O . ILE A 1 282 ? 6.311 -0.454 -12.558 1.00 96.12 282 ILE A O 1
ATOM 2213 N N . ASN A 1 283 ? 6.198 1.142 -14.118 1.00 92.44 283 ASN A N 1
ATOM 2214 C CA . ASN A 1 283 ? 4.935 0.703 -14.696 1.00 92.44 283 ASN A CA 1
ATOM 2215 C C . ASN A 1 283 ? 5.039 0.579 -16.223 1.00 92.44 283 ASN A C 1
ATOM 2217 O O . ASN A 1 283 ? 6.081 0.843 -16.823 1.00 92.44 283 ASN A O 1
ATOM 2221 N N . LEU A 1 284 ? 3.938 0.176 -16.863 1.00 93.50 284 LEU A N 1
ATOM 2222 C CA . LEU A 1 284 ? 3.872 -0.031 -18.315 1.00 93.50 284 LEU A CA 1
ATOM 2223 C C . LEU A 1 284 ? 4.123 1.247 -19.137 1.00 93.50 284 LEU A C 1
ATOM 2225 O O . LEU A 1 284 ? 4.470 1.155 -20.311 1.00 93.50 284 LEU A O 1
ATOM 2229 N N . GLY A 1 285 ? 3.945 2.427 -18.538 1.00 92.88 285 GLY A N 1
ATOM 2230 C CA . GLY A 1 285 ? 4.215 3.726 -19.156 1.00 92.88 285 GLY A CA 1
ATOM 2231 C C . GLY A 1 285 ? 5.613 4.281 -18.867 1.00 92.88 285 GLY A C 1
ATOM 2232 O O . GLY A 1 285 ? 5.960 5.345 -19.380 1.00 92.88 285 GLY A O 1
ATOM 2233 N N . THR A 1 286 ? 6.427 3.607 -18.050 1.00 95.69 286 THR A N 1
ATOM 2234 C CA . THR A 1 286 ? 7.797 4.046 -17.767 1.00 95.69 286 THR A CA 1
ATOM 2235 C C . THR A 1 286 ? 8.676 3.876 -19.008 1.00 95.69 286 THR A C 1
ATOM 2237 O O . THR A 1 286 ? 8.679 2.826 -19.648 1.00 95.69 286 THR A O 1
ATOM 2240 N N . CYS A 1 287 ? 9.458 4.904 -19.340 1.00 96.38 287 CYS A N 1
ATOM 2241 C CA . CYS A 1 287 ? 10.414 4.877 -20.443 1.00 96.38 287 CYS A CA 1
ATOM 2242 C C . CYS A 1 287 ? 11.844 5.151 -19.947 1.00 96.38 287 CYS A C 1
ATOM 2244 O O . CYS A 1 287 ? 12.057 5.573 -18.809 1.00 96.38 287 CYS A O 1
ATOM 2246 N N . ARG A 1 288 ? 12.836 4.927 -20.818 1.00 96.94 288 ARG A N 1
ATOM 2247 C CA . ARG A 1 288 ? 14.259 5.094 -20.479 1.00 96.94 288 ARG 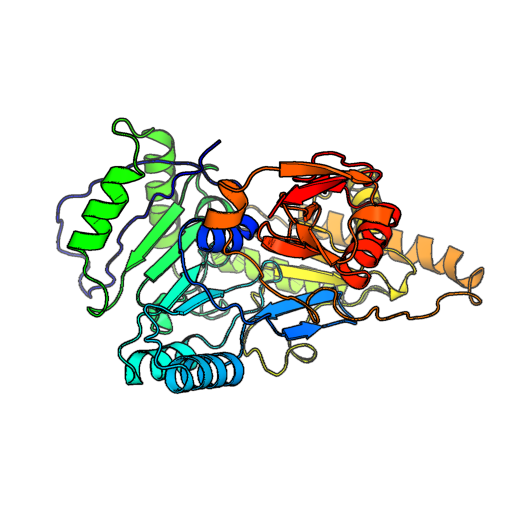A CA 1
ATOM 2248 C C . ARG A 1 288 ? 14.630 6.528 -20.078 1.00 96.94 288 ARG A C 1
ATOM 2250 O O . ARG A 1 288 ? 15.476 6.689 -19.206 1.00 96.94 288 ARG A O 1
ATOM 2257 N N . ASP A 1 289 ? 13.978 7.548 -20.642 1.00 96.88 289 ASP A N 1
ATOM 2258 C CA . ASP A 1 289 ? 14.198 8.953 -20.248 1.00 96.88 289 ASP A CA 1
ATOM 2259 C C . ASP A 1 289 ? 13.900 9.175 -18.757 1.00 96.88 289 ASP A C 1
ATOM 2261 O O . ASP A 1 289 ? 14.697 9.779 -18.039 1.00 96.88 289 ASP A O 1
ATOM 2265 N N . HIS A 1 290 ? 12.806 8.593 -18.251 1.00 96.88 290 HIS A N 1
ATOM 2266 C CA . HIS A 1 290 ? 12.454 8.682 -16.833 1.00 96.88 290 HIS A CA 1
ATOM 2267 C C . HIS A 1 290 ? 13.542 8.063 -15.944 1.00 96.88 290 HIS A C 1
ATOM 2269 O O . HIS A 1 290 ? 13.911 8.642 -14.922 1.00 96.88 290 HIS A O 1
ATOM 2275 N N . ILE A 1 291 ? 14.091 6.913 -16.354 1.00 97.06 291 ILE A N 1
ATOM 2276 C CA . ILE A 1 291 ? 15.169 6.229 -15.626 1.00 97.06 291 ILE A CA 1
ATOM 2277 C C . ILE A 1 291 ? 16.449 7.066 -15.624 1.00 97.06 291 ILE A C 1
ATOM 2279 O O . ILE A 1 291 ? 17.090 7.216 -14.584 1.00 97.06 291 ILE A O 1
ATOM 2283 N N . GLN A 1 292 ? 16.807 7.655 -16.766 1.00 96.38 292 GLN A N 1
ATOM 2284 C CA . GLN A 1 292 ? 17.986 8.510 -16.887 1.00 96.38 292 GLN A CA 1
ATOM 2285 C C . GLN A 1 292 ? 17.868 9.771 -16.027 1.00 96.38 292 GLN A C 1
ATOM 2287 O O . GLN A 1 292 ? 18.824 10.117 -15.333 1.00 96.38 292 GLN A O 1
ATOM 2292 N N . ARG A 1 293 ? 16.698 10.421 -16.010 1.00 96.50 293 ARG A N 1
ATOM 2293 C CA . ARG A 1 293 ? 16.423 11.583 -15.148 1.00 96.50 293 ARG A CA 1
ATOM 2294 C C . ARG A 1 293 ? 16.528 11.232 -13.667 1.00 96.50 293 ARG A C 1
ATOM 2296 O O . ARG A 1 293 ? 17.188 11.954 -12.923 1.00 96.50 293 ARG A O 1
ATOM 2303 N N . LEU A 1 294 ? 15.951 10.102 -13.250 1.00 97.31 294 LEU A N 1
ATOM 2304 C CA . LEU A 1 294 ? 16.058 9.612 -11.873 1.00 97.31 294 LEU A CA 1
ATOM 2305 C C . LEU A 1 294 ? 17.518 9.334 -11.485 1.00 97.31 294 LEU A C 1
ATOM 2307 O O . LEU A 1 294 ? 17.993 9.837 -10.467 1.00 97.31 294 LEU A O 1
ATOM 2311 N N . ALA A 1 295 ? 18.244 8.571 -12.305 1.00 96.75 295 ALA A N 1
ATOM 2312 C CA . ALA A 1 295 ? 19.636 8.221 -12.039 1.00 96.75 295 ALA A CA 1
ATOM 2313 C C . ALA A 1 295 ? 20.543 9.463 -12.000 1.00 9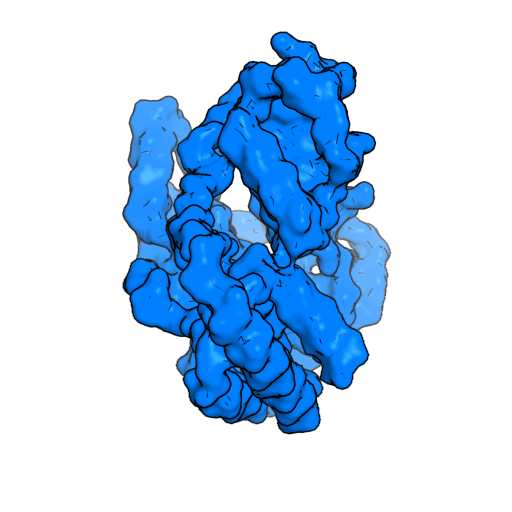6.75 295 ALA A C 1
ATOM 2315 O O . ALA A 1 295 ? 21.377 9.588 -11.104 1.00 96.75 295 ALA A O 1
ATOM 2316 N N . CYS A 1 296 ? 20.348 10.407 -12.926 1.00 96.19 296 CYS A N 1
ATOM 2317 C CA . CYS A 1 296 ? 21.055 11.688 -12.946 1.00 96.19 296 CYS A CA 1
ATOM 2318 C C . CYS A 1 296 ? 20.762 12.510 -11.683 1.00 96.19 296 CYS A C 1
ATOM 2320 O O . CYS A 1 296 ? 21.688 12.985 -11.027 1.00 96.19 296 CYS A O 1
ATOM 2322 N N . GLY A 1 297 ? 19.489 12.619 -11.291 1.00 96.00 297 GLY A N 1
ATOM 2323 C CA . GLY A 1 297 ? 19.075 13.329 -10.082 1.00 96.00 297 GLY A CA 1
ATOM 2324 C C . GLY A 1 297 ? 19.712 12.773 -8.815 1.00 96.00 297 GLY A C 1
ATOM 2325 O O . GLY A 1 297 ? 20.300 13.528 -8.043 1.00 96.00 297 GLY A O 1
ATOM 2326 N N . ILE A 1 298 ? 19.657 11.451 -8.630 1.00 96.56 298 ILE A N 1
ATOM 2327 C CA . ILE A 1 298 ? 20.253 10.787 -7.465 1.00 96.56 298 ILE A CA 1
ATOM 2328 C C . ILE A 1 298 ? 21.778 10.935 -7.465 1.00 96.56 298 ILE A C 1
ATOM 2330 O O . ILE A 1 298 ? 22.371 11.152 -6.409 1.00 96.56 298 ILE A O 1
ATOM 2334 N N . LYS A 1 299 ? 22.423 10.860 -8.635 1.00 95.81 299 LYS A N 1
ATOM 2335 C CA . LYS A 1 299 ? 23.872 11.048 -8.754 1.00 95.81 299 LYS A CA 1
ATOM 2336 C C . LYS A 1 299 ? 24.293 12.460 -8.343 1.00 95.81 299 LYS A C 1
ATOM 2338 O O . LYS A 1 299 ? 25.173 12.599 -7.500 1.00 95.81 299 LYS A O 1
ATOM 2343 N N . ASN A 1 300 ? 23.631 13.486 -8.876 1.00 93.88 300 ASN A N 1
ATOM 2344 C CA . ASN A 1 300 ? 23.920 14.883 -8.540 1.00 93.88 300 ASN A CA 1
ATOM 2345 C C . ASN A 1 300 ? 23.706 15.155 -7.046 1.00 93.88 300 ASN A C 1
ATOM 2347 O O . ASN A 1 300 ? 24.486 15.871 -6.421 1.00 93.88 300 ASN A O 1
ATOM 2351 N N . LEU A 1 301 ? 22.661 14.557 -6.470 1.00 93.12 301 LEU A N 1
ATOM 2352 C CA . LEU A 1 301 ? 22.364 14.643 -5.046 1.00 93.12 301 LEU A CA 1
ATOM 2353 C C . LEU A 1 301 ? 23.465 13.983 -4.202 1.00 93.12 301 LEU A C 1
ATOM 2355 O O . LEU A 1 301 ? 23.957 14.600 -3.262 1.00 93.12 301 LEU A O 1
ATOM 2359 N N . SER A 1 302 ? 23.915 12.781 -4.572 1.00 94.06 302 SER A N 1
ATOM 2360 C CA . SER A 1 302 ? 25.052 12.113 -3.924 1.00 94.06 302 SER A CA 1
ATOM 2361 C C . SER A 1 302 ? 26.326 12.963 -3.974 1.00 94.06 302 SER A C 1
ATOM 2363 O O . SER A 1 302 ? 26.954 13.190 -2.939 1.00 94.06 302 SER A O 1
ATOM 2365 N N . GLU A 1 303 ? 26.678 13.508 -5.141 1.00 91.50 303 GLU A N 1
ATOM 2366 C CA . GLU A 1 303 ? 27.870 14.346 -5.312 1.00 91.50 303 GLU A CA 1
ATOM 2367 C C . GLU A 1 303 ? 27.801 15.635 -4.472 1.00 91.50 303 GLU A C 1
ATOM 2369 O O . GLU A 1 303 ? 28.758 15.967 -3.768 1.00 91.50 303 GLU A O 1
ATOM 2374 N N . ALA A 1 304 ? 26.660 16.333 -4.472 1.00 88.62 304 ALA A N 1
ATOM 2375 C CA . ALA A 1 304 ? 26.460 17.549 -3.681 1.00 88.62 304 ALA A CA 1
ATOM 2376 C C . ALA A 1 304 ? 26.511 17.286 -2.165 1.00 88.62 304 ALA A C 1
ATOM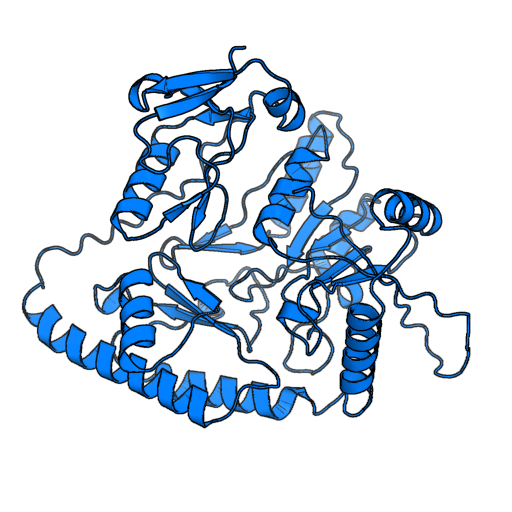 2378 O O . ALA A 1 304 ? 27.108 18.062 -1.405 1.00 88.62 304 ALA A O 1
ATOM 2379 N N . SER A 1 305 ? 25.917 16.178 -1.719 1.00 85.44 305 SER A N 1
ATOM 2380 C CA . SER A 1 305 ? 25.919 15.787 -0.313 1.00 85.44 305 SER A CA 1
ATOM 2381 C C . SER A 1 305 ? 27.303 15.372 0.153 1.00 85.44 305 SER A C 1
ATOM 2383 O O . SER A 1 305 ? 27.723 15.829 1.208 1.00 85.44 305 SER A O 1
ATOM 2385 N N . LEU A 1 306 ? 28.057 14.582 -0.617 1.00 79.56 306 LEU A N 1
ATOM 2386 C CA . LEU A 1 306 ? 29.397 14.131 -0.219 1.00 79.56 306 LEU A CA 1
ATOM 2387 C C . LEU A 1 306 ? 30.379 15.297 -0.035 1.00 79.56 306 LEU A C 1
ATOM 2389 O O . LEU A 1 306 ? 31.125 15.311 0.943 1.00 79.56 306 LEU A O 1
ATOM 2393 N N . LEU A 1 307 ? 30.310 16.319 -0.895 1.00 71.44 307 LEU A N 1
ATOM 2394 C CA . LEU A 1 307 ? 31.089 17.559 -0.748 1.00 71.44 307 LEU A CA 1
ATOM 2395 C C . LEU A 1 307 ? 30.754 18.328 0.542 1.00 71.44 307 LEU A C 1
ATOM 2397 O O . LEU A 1 307 ? 31.600 19.024 1.106 1.00 71.44 307 LEU A O 1
ATOM 2401 N N . SER A 1 308 ? 29.514 18.208 1.011 1.00 65.69 308 SER A N 1
ATOM 2402 C CA . SER A 1 308 ? 29.020 18.868 2.223 1.00 65.69 308 SER A CA 1
ATOM 2403 C C . SER A 1 308 ? 29.264 18.020 3.479 1.00 65.69 308 SER A C 1
ATOM 2405 O O . SER A 1 308 ? 29.546 18.554 4.551 1.00 65.69 308 SER A O 1
ATOM 2407 N N . PHE A 1 309 ? 29.216 16.693 3.347 1.00 59.69 309 PHE A N 1
ATOM 2408 C CA . PHE A 1 309 ? 29.306 15.718 4.433 1.00 59.69 309 PHE A CA 1
ATOM 2409 C C . PHE A 1 309 ? 30.722 15.610 5.012 1.00 59.69 309 PHE A C 1
ATOM 2411 O O . PHE A 1 309 ? 30.884 15.376 6.210 1.00 59.69 309 PHE A O 1
ATOM 2418 N N . GLU A 1 310 ? 31.761 15.884 4.214 1.00 53.91 310 GLU A N 1
ATOM 2419 C CA . GLU A 1 310 ? 33.138 15.995 4.718 1.00 53.91 310 GLU A CA 1
ATOM 2420 C C . GLU A 1 310 ? 33.315 17.119 5.761 1.00 53.91 310 GLU A C 1
ATOM 2422 O O . GLU A 1 310 ? 34.233 17.047 6.579 1.00 53.91 310 GLU A O 1
ATOM 2427 N N . LYS A 1 311 ? 32.405 18.106 5.819 1.00 47.59 311 LYS A N 1
ATOM 2428 C CA . LYS A 1 311 ? 32.401 19.163 6.849 1.00 47.59 311 LYS A CA 1
ATOM 2429 C C . LYS A 1 311 ? 31.634 18.805 8.130 1.00 47.59 311 LYS A C 1
ATOM 2431 O O . LYS A 1 311 ? 31.846 19.465 9.142 1.00 47.59 311 LYS A O 1
ATOM 2436 N N . ILE A 1 312 ? 30.770 17.783 8.121 1.00 52.44 312 ILE A N 1
ATOM 2437 C CA . ILE A 1 312 ? 29.792 17.493 9.197 1.00 52.44 312 ILE A CA 1
ATOM 2438 C C . ILE A 1 312 ? 30.042 16.098 9.802 1.00 52.44 312 ILE A C 1
ATOM 2440 O O . ILE A 1 312 ? 29.134 15.377 10.200 1.00 52.44 312 ILE A O 1
ATOM 2444 N N . LYS A 1 313 ? 31.305 15.681 9.918 1.00 44.44 313 LYS A N 1
ATOM 2445 C CA . LYS A 1 313 ? 31.688 14.369 10.480 1.00 44.44 313 LYS A CA 1
ATOM 2446 C C . LYS A 1 313 ? 31.451 14.210 11.999 1.00 44.44 313 LYS A C 1
ATOM 2448 O O . LYS A 1 313 ? 31.961 13.265 12.590 1.00 44.44 313 LYS A O 1
ATOM 2453 N N . GLY A 1 314 ? 30.714 15.121 12.641 1.00 40.19 314 GLY A N 1
ATOM 2454 C CA . GLY A 1 314 ? 30.669 15.242 14.102 1.00 40.19 314 GLY A CA 1
ATOM 2455 C C . GLY A 1 314 ? 29.350 14.928 14.814 1.00 40.19 314 GLY A C 1
ATOM 2456 O O . GLY A 1 314 ? 29.384 14.855 16.036 1.00 40.19 314 GLY A O 1
ATOM 2457 N N . GLN A 1 315 ? 28.201 14.790 14.136 1.00 40.06 315 GLN A N 1
ATOM 2458 C CA . GLN A 1 315 ? 26.899 14.791 14.842 1.00 40.06 315 GLN A CA 1
ATOM 2459 C C . GLN A 1 315 ? 25.783 13.954 14.190 1.00 40.06 315 GLN A C 1
ATOM 2461 O O . GLN A 1 315 ? 24.622 14.350 14.218 1.00 40.06 315 GLN A O 1
ATOM 2466 N N . ILE A 1 316 ? 26.087 12.795 13.604 1.00 44.09 316 ILE A N 1
ATOM 2467 C CA . ILE A 1 316 ? 25.018 11.854 13.228 1.00 44.09 316 ILE A CA 1
ATOM 2468 C C . ILE A 1 316 ? 25.032 10.712 14.232 1.00 44.09 316 ILE A C 1
ATOM 2470 O O . ILE A 1 316 ? 25.674 9.685 14.029 1.00 44.09 316 ILE A O 1
ATOM 2474 N N . GLU A 1 317 ? 24.353 10.931 15.357 1.00 41.59 317 GLU A N 1
ATOM 2475 C CA . GLU A 1 317 ? 23.917 9.827 16.202 1.00 41.59 317 GLU A CA 1
ATOM 2476 C C . GLU A 1 317 ? 22.875 9.037 15.413 1.00 41.59 317 GLU A C 1
ATOM 2478 O O . GLU A 1 317 ? 21.821 9.554 15.033 1.00 41.59 317 GLU A O 1
ATOM 2483 N N . ASP A 1 318 ? 23.195 7.777 15.128 1.00 45.06 318 ASP A N 1
ATOM 2484 C CA . ASP A 1 318 ? 22.308 6.831 14.461 1.00 45.06 318 ASP A CA 1
ATOM 2485 C C . ASP A 1 318 ? 21.226 6.394 15.462 1.00 45.06 318 ASP A C 1
ATOM 2487 O O . ASP A 1 318 ? 21.186 5.270 15.959 1.00 45.06 318 ASP A O 1
ATOM 2491 N N . HIS A 1 319 ? 20.354 7.330 15.839 1.00 47.53 319 HIS A N 1
ATOM 2492 C CA . HIS A 1 319 ? 19.171 7.027 16.623 1.00 47.53 319 HIS A CA 1
ATOM 2493 C C . HIS A 1 319 ? 18.185 6.276 15.717 1.00 47.53 319 HIS A C 1
ATOM 2495 O O . HIS A 1 319 ? 17.298 6.858 15.086 1.00 47.53 319 HIS A O 1
ATOM 2501 N N . CYS A 1 320 ? 18.355 4.954 15.630 1.00 48.59 320 CYS A N 1
ATOM 2502 C CA . CYS A 1 320 ? 17.257 4.028 15.359 1.00 48.59 320 CYS A CA 1
ATOM 2503 C C . CYS A 1 320 ? 16.264 4.215 16.522 1.00 48.59 320 CYS A C 1
ATOM 2505 O O . CYS A 1 320 ? 16.429 3.670 17.612 1.00 48.59 320 CYS A O 1
ATOM 2507 N N . GLY A 1 321 ? 15.302 5.123 16.331 1.00 51.28 321 GLY A N 1
ATOM 2508 C CA . GLY A 1 321 ? 14.223 5.347 17.287 1.00 51.28 321 GLY A CA 1
ATOM 2509 C C . GLY A 1 321 ? 13.450 4.046 17.497 1.00 51.28 321 GLY A C 1
ATOM 2510 O O . GLY A 1 321 ? 13.281 3.261 16.565 1.00 51.28 321 GLY A O 1
ATOM 2511 N N . SER A 1 322 ? 12.988 3.798 18.723 1.00 51.72 322 SER A N 1
ATOM 2512 C CA . SER A 1 322 ? 12.097 2.669 18.997 1.00 51.72 322 SER A CA 1
ATOM 2513 C C . SER A 1 322 ? 10.858 2.758 18.105 1.00 51.72 322 SER A C 1
ATOM 2515 O O . SER A 1 322 ? 10.256 3.831 18.029 1.00 51.72 322 SER A O 1
ATOM 2517 N N . ALA A 1 323 ? 10.464 1.648 17.474 1.00 59.53 323 ALA A N 1
ATOM 2518 C CA . ALA A 1 323 ? 9.272 1.585 16.633 1.00 59.53 323 ALA A CA 1
ATOM 2519 C C . ALA A 1 323 ? 8.060 2.202 17.366 1.00 59.53 323 ALA A C 1
ATOM 2521 O O . ALA A 1 323 ? 7.748 1.763 18.483 1.00 59.53 323 ALA A O 1
ATOM 2522 N N . PRO A 1 324 ? 7.356 3.183 16.767 1.00 59.47 324 PRO A N 1
ATOM 2523 C CA . PRO A 1 324 ? 6.277 3.910 17.444 1.00 59.47 324 PRO A CA 1
ATOM 2524 C C . PRO A 1 324 ? 5.063 3.023 17.763 1.00 59.47 324 PRO A C 1
ATOM 2526 O O . PRO A 1 324 ? 4.176 3.431 18.503 1.00 59.47 324 PRO A O 1
ATOM 2529 N N . PHE A 1 325 ? 5.043 1.797 17.234 1.00 65.00 325 PHE A N 1
ATOM 2530 C CA . PHE A 1 325 ? 3.909 0.879 17.262 1.00 65.00 325 PHE A CA 1
ATOM 2531 C C . PHE A 1 325 ? 3.986 -0.207 18.348 1.00 65.00 325 PHE A C 1
ATOM 2533 O O . PHE A 1 325 ? 3.220 -1.164 18.312 1.00 65.00 325 PHE A O 1
ATOM 2540 N N . THR A 1 326 ? 4.936 -0.114 19.282 1.00 61.94 326 THR A N 1
ATOM 2541 C CA . THR A 1 326 ? 5.227 -1.206 20.235 1.00 61.94 326 THR A CA 1
ATOM 2542 C C . THR A 1 326 ? 4.395 -1.180 21.518 1.00 61.94 326 THR A C 1
ATOM 2544 O O . THR A 1 326 ? 4.192 -2.234 22.112 1.00 61.94 326 THR A O 1
ATOM 2547 N N . ASP A 1 327 ? 3.848 -0.022 21.902 1.00 67.44 327 ASP A N 1
ATOM 2548 C CA . ASP A 1 327 ? 3.122 0.164 23.168 1.00 67.44 327 ASP A CA 1
ATOM 2549 C C . ASP A 1 327 ? 1.680 0.634 22.909 1.00 67.44 327 ASP A C 1
ATOM 2551 O O . ASP A 1 327 ? 1.308 1.755 23.258 1.00 67.44 327 ASP A O 1
ATOM 2555 N N . ILE A 1 328 ? 0.872 -0.184 22.231 1.00 73.56 328 ILE A N 1
ATOM 2556 C CA . ILE A 1 328 ? -0.490 0.204 21.836 1.00 73.56 328 ILE A CA 1
ATOM 2557 C C . ILE A 1 328 ? -1.520 -0.531 22.686 1.00 73.56 328 ILE A C 1
ATOM 2559 O O . ILE A 1 328 ? -1.601 -1.756 22.674 1.00 73.56 328 ILE A O 1
ATOM 2563 N N . THR A 1 329 ? -2.341 0.250 23.388 1.00 81.94 329 THR A N 1
ATOM 2564 C CA . THR A 1 329 ? -3.435 -0.249 24.225 1.00 81.94 329 THR A CA 1
ATOM 2565 C C . THR A 1 329 ? -4.756 0.307 23.710 1.00 81.94 329 THR A C 1
ATOM 2567 O O . THR A 1 329 ? -4.996 1.515 23.784 1.00 81.94 329 THR A O 1
ATOM 2570 N N . MET A 1 330 ? -5.619 -0.575 23.202 1.00 82.56 330 MET A N 1
ATOM 2571 C CA . MET A 1 330 ? -6.987 -0.247 22.793 1.00 82.56 330 MET A CA 1
ATOM 2572 C C . MET A 1 330 ? -7.907 -0.236 24.020 1.00 82.56 330 MET A C 1
ATOM 2574 O O . MET A 1 330 ? -8.177 -1.288 24.594 1.00 82.56 330 MET A O 1
ATOM 2578 N N . CYS A 1 331 ? -8.395 0.940 24.420 1.00 86.69 331 CYS A N 1
ATOM 2579 C CA . CYS A 1 331 ? -9.352 1.083 25.525 1.00 86.69 331 CYS A CA 1
ATOM 2580 C C . CYS A 1 331 ? -10.806 1.051 25.054 1.00 86.69 331 CYS A C 1
ATOM 2582 O O . CYS A 1 331 ? -11.675 0.574 25.775 1.00 86.69 331 CYS A O 1
ATOM 2584 N N . LEU A 1 332 ? -11.062 1.573 23.855 1.00 85.94 332 LEU A N 1
ATOM 2585 C CA . LEU A 1 332 ? -12.348 1.497 23.169 1.00 85.94 332 LEU A CA 1
ATOM 2586 C C . LEU A 1 332 ? -12.116 0.939 21.776 1.00 85.94 332 LEU A C 1
ATOM 2588 O O . LEU A 1 332 ? -11.105 1.267 21.151 1.00 85.94 332 LEU A O 1
ATOM 2592 N N . ASN A 1 333 ? -13.059 0.163 21.243 1.00 82.31 333 ASN A N 1
ATOM 2593 C CA . ASN A 1 333 ? -12.995 -0.133 19.816 1.00 82.31 333 ASN A CA 1
ATOM 2594 C C . ASN A 1 333 ? -13.243 1.161 19.001 1.00 82.31 333 ASN A C 1
ATOM 2596 O O . ASN A 1 333 ? -13.874 2.105 19.493 1.00 82.31 333 ASN A O 1
ATOM 2600 N N . PRO A 1 334 ? -12.773 1.251 17.745 1.00 82.50 334 PRO A N 1
ATOM 2601 C CA . PRO A 1 334 ? -12.866 2.492 16.973 1.00 82.50 334 PRO A CA 1
ATOM 2602 C C . PRO A 1 334 ? -14.304 2.976 16.751 1.00 82.50 334 PRO A C 1
ATOM 2604 O O . PRO A 1 334 ? -14.540 4.180 16.646 1.00 82.50 334 PRO A O 1
ATOM 2607 N N . ARG A 1 335 ? -15.286 2.063 16.728 1.00 81.75 335 ARG A N 1
ATOM 2608 C CA . ARG A 1 335 ? -16.711 2.412 16.638 1.00 81.75 335 ARG A CA 1
ATOM 2609 C C . ARG A 1 335 ? -17.204 3.083 17.920 1.00 81.75 335 ARG A C 1
ATOM 2611 O O . ARG A 1 335 ? -17.872 4.111 17.845 1.00 81.75 335 ARG A O 1
ATOM 2618 N N . GLU A 1 336 ? -16.880 2.535 19.083 1.00 87.88 336 GLU A N 1
ATOM 2619 C CA . GLU A 1 336 ? -17.182 3.141 20.383 1.00 87.88 336 GLU A CA 1
ATOM 2620 C C . GLU A 1 336 ? -16.516 4.505 20.507 1.00 87.88 336 GLU A C 1
ATOM 2622 O O . GLU A 1 336 ? -17.187 5.484 20.824 1.00 87.88 336 GLU A O 1
ATOM 2627 N N . ALA A 1 337 ? -15.231 4.600 20.160 1.00 88.81 337 ALA A N 1
ATOM 2628 C CA . ALA A 1 337 ? -14.509 5.865 20.148 1.00 88.81 337 ALA A CA 1
ATOM 2629 C C . ALA A 1 337 ? -15.162 6.886 19.201 1.00 88.81 337 ALA A C 1
ATOM 2631 O O . ALA A 1 337 ? -15.270 8.066 19.536 1.00 88.81 337 ALA A O 1
ATOM 2632 N N . PHE A 1 338 ? -15.672 6.455 18.043 1.00 86.44 338 PHE A N 1
ATOM 2633 C CA . PHE A 1 338 ? -16.397 7.324 17.114 1.00 86.44 338 PHE A CA 1
ATOM 2634 C C . PHE A 1 338 ? -17.684 7.902 17.725 1.00 86.44 338 PHE A C 1
ATOM 2636 O O . PHE A 1 338 ? -17.932 9.100 17.575 1.00 86.44 338 PHE A O 1
ATOM 2643 N N . PHE A 1 339 ? -18.465 7.103 18.457 1.00 89.69 339 PHE A N 1
ATOM 2644 C CA . PHE A 1 339 ? -19.713 7.553 19.095 1.00 89.69 339 PHE A CA 1
ATOM 2645 C C . PHE A 1 339 ? -19.533 8.154 20.498 1.00 89.69 339 PHE A C 1
ATOM 2647 O O . PHE A 1 339 ? -20.460 8.782 21.011 1.00 89.69 339 PHE A O 1
ATOM 2654 N N . ALA A 1 340 ? -18.358 8.008 21.113 1.00 93.56 340 ALA A N 1
ATOM 2655 C CA . ALA A 1 340 ? -18.050 8.598 22.409 1.00 93.56 340 ALA A CA 1
ATOM 2656 C C . ALA A 1 340 ? -18.110 10.133 22.364 1.00 93.56 340 ALA A C 1
ATOM 2658 O O . ALA A 1 340 ? -17.807 10.763 21.337 1.00 93.56 340 ALA A O 1
ATOM 2659 N N . ARG A 1 341 ? -18.458 10.739 23.508 1.00 95.62 341 ARG A N 1
ATOM 2660 C CA . ARG A 1 341 ? -18.314 12.186 23.716 1.00 95.62 341 ARG A CA 1
ATOM 2661 C C . ARG A 1 341 ? -16.840 12.555 23.593 1.00 95.62 341 ARG A C 1
ATOM 2663 O O . ARG A 1 341 ? -15.974 11.796 24.016 1.00 95.62 341 ARG A O 1
ATOM 2670 N N . LYS A 1 342 ? -16.562 13.708 22.990 1.00 96.31 342 LYS A N 1
ATOM 2671 C CA . LYS A 1 342 ? -15.197 14.160 22.712 1.00 96.31 342 LYS A CA 1
ATOM 2672 C C . LYS A 1 342 ? -14.980 15.567 23.221 1.00 96.31 342 LYS A C 1
ATOM 2674 O O . LYS A 1 342 ? -15.888 16.396 23.167 1.00 96.31 342 LYS A O 1
ATOM 2679 N N . ARG A 1 343 ? -13.754 15.846 23.647 1.00 96.19 343 ARG A N 1
ATOM 2680 C CA . ARG A 1 343 ? -13.298 17.199 23.974 1.00 96.19 343 ARG A CA 1
ATOM 2681 C C . ARG A 1 343 ? -11.855 17.393 23.541 1.00 96.19 343 ARG A C 1
ATOM 2683 O O . ARG A 1 343 ? -11.100 16.433 23.416 1.00 96.19 343 ARG A O 1
ATOM 2690 N N . LYS A 1 344 ? -11.482 18.647 23.312 1.00 96.69 344 LYS A N 1
ATOM 2691 C CA . LYS A 1 344 ? -10.123 19.027 22.933 1.00 96.69 344 LYS A CA 1
ATOM 2692 C C . LYS A 1 344 ? -9.301 19.328 24.184 1.00 96.69 344 LYS A C 1
ATOM 2694 O O . LYS A 1 344 ? -9.798 19.997 25.088 1.00 96.69 344 LYS A O 1
ATOM 2699 N N . VAL A 1 345 ? -8.066 18.845 24.226 1.00 96.25 345 VAL A N 1
ATOM 2700 C CA . VAL A 1 345 ? -7.098 19.106 25.302 1.00 96.25 345 VAL A CA 1
ATOM 2701 C C . VAL A 1 345 ? -5.769 19.557 24.721 1.00 96.25 345 VAL A C 1
ATOM 2703 O O . VAL A 1 345 ? -5.500 19.331 23.540 1.00 96.25 345 VAL A O 1
ATOM 2706 N N . SER A 1 346 ? -4.932 20.199 25.536 1.00 95.94 346 SER A N 1
ATOM 2707 C CA . SER A 1 346 ? -3.551 20.475 25.136 1.00 95.94 346 SER A CA 1
ATOM 2708 C C . SER A 1 346 ? -2.769 19.168 24.956 1.00 95.94 346 SER A C 1
ATOM 2710 O O . SER A 1 346 ? -3.088 18.150 25.576 1.00 95.94 346 SER A O 1
ATOM 2712 N N . ILE A 1 347 ? -1.723 19.179 24.125 1.00 91.06 347 ILE A N 1
ATOM 2713 C CA . ILE A 1 347 ? -0.902 17.978 23.903 1.00 91.06 347 ILE A CA 1
ATOM 2714 C C . ILE A 1 347 ? -0.295 17.437 25.209 1.00 91.06 347 ILE A C 1
ATOM 2716 O O . ILE A 1 347 ? -0.258 16.224 25.409 1.00 91.06 347 ILE A O 1
ATOM 2720 N N . GLY A 1 348 ? 0.087 18.317 26.141 1.00 89.88 348 GLY A N 1
ATOM 2721 C CA . GLY A 1 348 ? 0.624 17.926 27.449 1.00 89.88 348 GLY A CA 1
ATOM 2722 C C . GLY A 1 348 ? -0.389 17.194 28.337 1.00 89.88 348 GLY A C 1
ATOM 2723 O O . GLY A 1 348 ? -0.022 16.267 29.051 1.00 89.88 348 GLY A O 1
ATOM 2724 N N . GLU A 1 349 ? -1.670 17.558 28.256 1.00 93.44 349 GLU A N 1
ATOM 2725 C CA . GLU A 1 349 ? -2.761 16.933 29.022 1.00 93.44 349 GLU A CA 1
ATOM 2726 C C . GLU A 1 349 ? -3.336 15.675 28.352 1.00 93.44 349 GLU A C 1
ATOM 2728 O O . GLU A 1 349 ? -4.142 14.961 28.954 1.00 93.44 349 GLU A O 1
ATOM 2733 N N . SER A 1 350 ? -2.954 15.412 27.100 1.00 94.31 350 SER A N 1
ATOM 2734 C CA . SER A 1 350 ? -3.460 14.280 26.317 1.00 94.31 350 SER A CA 1
ATOM 2735 C C . SER A 1 350 ? -2.853 12.935 26.731 1.00 94.31 350 SER A C 1
ATOM 2737 O O . SER A 1 350 ? -3.449 11.890 26.480 1.00 94.31 350 SER A O 1
ATOM 2739 N N . LEU A 1 351 ? -1.694 12.946 27.396 1.00 94.31 351 LEU A N 1
ATOM 2740 C CA . LEU A 1 351 ? -0.960 11.734 27.749 1.00 94.31 351 LEU A CA 1
ATOM 2741 C C . LEU A 1 351 ? -1.792 10.808 28.654 1.00 94.31 351 LEU A C 1
ATOM 2743 O O . LEU A 1 351 ? -2.323 11.228 29.683 1.00 94.31 351 LEU A O 1
ATOM 2747 N N . GLY A 1 352 ? -1.893 9.534 28.270 1.00 92.81 352 GLY A N 1
ATOM 2748 C CA . GLY A 1 352 ? -2.677 8.525 28.986 1.00 92.81 352 GLY A CA 1
ATOM 2749 C C . GLY A 1 352 ? -4.194 8.647 28.804 1.00 92.81 352 GLY A C 1
ATOM 2750 O O . GLY A 1 352 ? -4.938 7.893 29.427 1.00 92.81 352 GLY A O 1
ATOM 2751 N N . LYS A 1 353 ? -4.680 9.586 27.982 1.00 95.25 353 LYS A N 1
ATOM 2752 C CA . LYS A 1 353 ? -6.099 9.697 27.615 1.00 95.25 353 LYS A CA 1
ATOM 2753 C C . LYS A 1 353 ? -6.412 8.840 26.393 1.00 95.25 353 LYS A C 1
ATOM 2755 O O . LYS A 1 353 ? -5.517 8.425 25.663 1.00 95.25 353 LYS A O 1
ATOM 2760 N N . ILE A 1 354 ? -7.699 8.596 26.169 1.00 95.31 354 ILE A N 1
ATOM 2761 C CA . ILE A 1 354 ? -8.180 7.828 25.021 1.00 95.31 354 ILE A CA 1
ATOM 2762 C C . ILE A 1 354 ? -8.255 8.762 23.814 1.00 95.31 354 ILE A C 1
ATOM 2764 O O . ILE A 1 354 ? -8.954 9.775 23.851 1.00 95.31 354 ILE A O 1
ATOM 2768 N N . CYS A 1 355 ? -7.537 8.429 22.746 1.00 93.94 355 CYS A N 1
ATOM 2769 C CA . CYS A 1 355 ? -7.516 9.192 21.509 1.00 93.94 355 CYS A CA 1
ATOM 2770 C C . CYS A 1 355 ? -8.917 9.237 20.882 1.00 93.94 355 CYS A C 1
ATOM 2772 O O . CYS A 1 355 ? -9.598 8.215 20.782 1.00 93.94 355 CYS A O 1
ATOM 2774 N N . GLY A 1 356 ? -9.364 10.424 20.475 1.00 92.75 356 GLY A N 1
ATOM 2775 C CA . GLY A 1 356 ? -10.671 10.649 19.855 1.00 92.75 356 GLY A CA 1
ATOM 2776 C C . GLY A 1 356 ? -10.610 10.926 18.353 1.00 92.75 356 GLY A C 1
ATOM 2777 O O . GLY A 1 356 ? -11.655 11.141 17.738 1.00 92.75 356 GLY A O 1
ATOM 2778 N N . GLU A 1 357 ? -9.416 10.933 17.765 1.00 90.19 357 GLU A N 1
ATOM 2779 C CA . GLU A 1 357 ? -9.168 11.279 16.367 1.00 90.19 357 GLU A CA 1
ATOM 2780 C C . GLU A 1 357 ? -8.148 10.334 15.720 1.00 90.19 357 GLU A C 1
ATOM 2782 O O . GLU A 1 357 ? -7.432 9.604 16.397 1.00 90.19 357 GLU A O 1
ATOM 2787 N N . LEU A 1 358 ? -8.134 10.292 14.390 1.00 86.94 358 LEU A N 1
ATOM 2788 C CA . LEU A 1 358 ? -7.156 9.521 13.627 1.00 86.94 358 LEU A CA 1
ATOM 2789 C C . LEU A 1 358 ? -5.988 10.440 13.290 1.00 86.94 358 LEU A C 1
ATOM 2791 O O . LEU A 1 358 ? -6.198 11.427 12.593 1.00 86.94 358 LEU 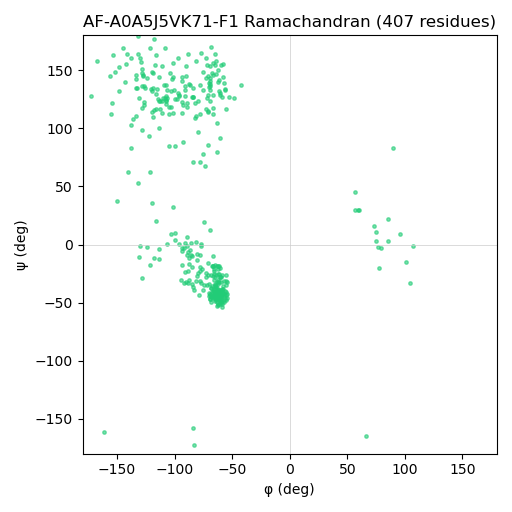A O 1
ATOM 2795 N N . ILE A 1 359 ? -4.774 10.111 13.727 1.00 88.31 359 ILE A N 1
ATOM 2796 C CA . ILE A 1 359 ? -3.600 10.956 13.483 1.00 88.31 359 ILE A CA 1
ATOM 2797 C C . ILE A 1 359 ? -2.584 10.192 12.641 1.00 88.31 359 ILE A C 1
ATOM 2799 O O . ILE A 1 359 ? -2.012 9.187 13.075 1.00 88.31 359 ILE A O 1
ATOM 2803 N N . CYS A 1 360 ? -2.346 10.706 11.435 1.00 85.38 360 CYS A N 1
ATOM 2804 C CA . CYS A 1 360 ? -1.460 10.107 10.444 1.00 85.38 360 CYS A CA 1
ATOM 2805 C C . CYS A 1 360 ? -0.423 11.134 9.968 1.00 85.38 360 CYS A C 1
ATOM 2807 O O . CYS A 1 360 ? -0.817 12.148 9.387 1.00 85.38 360 CYS A O 1
ATOM 2809 N N . PRO A 1 361 ? 0.888 10.895 10.129 1.00 81.88 361 PRO A N 1
ATOM 2810 C CA . PRO A 1 361 ? 1.891 11.632 9.375 1.00 81.88 361 PRO A CA 1
ATOM 2811 C C . PRO A 1 361 ? 1.835 11.225 7.900 1.00 81.88 361 PRO A C 1
ATOM 2813 O O . PRO A 1 361 ? 1.698 10.044 7.574 1.00 81.88 361 PRO A O 1
ATOM 2816 N N . TYR A 1 362 ? 1.938 12.200 7.006 1.00 74.69 362 TYR A N 1
ATOM 2817 C CA . TYR A 1 362 ? 1.933 12.014 5.564 1.00 74.69 362 TYR A CA 1
ATOM 2818 C C . TYR A 1 362 ? 3.057 12.813 4.891 1.00 74.69 362 TYR A C 1
ATOM 2820 O O . TYR A 1 362 ? 3.176 14.015 5.149 1.00 74.69 362 TYR A O 1
ATOM 2828 N N . PRO A 1 363 ? 3.794 12.197 3.952 1.00 63.12 363 PRO A N 1
ATOM 2829 C CA . PRO A 1 363 ? 3.909 10.745 3.709 1.00 63.12 363 PRO A CA 1
ATOM 2830 C C . PRO A 1 363 ? 4.446 9.954 4.934 1.00 63.12 363 PRO A C 1
ATOM 2832 O O . PRO A 1 363 ? 5.112 10.558 5.776 1.00 63.12 363 PRO A O 1
ATOM 2835 N N . PRO A 1 364 ? 4.157 8.638 5.103 1.00 62.62 364 PRO A N 1
ATOM 2836 C CA . PRO A 1 364 ? 3.437 7.733 4.195 1.00 62.62 364 PRO A CA 1
ATOM 2837 C C . PRO A 1 364 ? 1.906 7.689 4.380 1.00 62.62 364 PRO A C 1
ATOM 2839 O O . PRO A 1 364 ? 1.206 7.095 3.571 1.00 62.62 364 PRO A O 1
ATOM 2842 N N . GLY A 1 365 ? 1.345 8.299 5.426 1.00 70.00 365 GLY A N 1
ATOM 2843 C CA . GLY A 1 365 ? -0.093 8.220 5.720 1.00 70.00 365 GLY A CA 1
ATOM 2844 C C . GLY A 1 365 ? -0.501 6.987 6.527 1.00 70.00 365 GLY A C 1
ATOM 2845 O O . GLY A 1 365 ? -1.668 6.597 6.494 1.00 70.00 365 GLY A O 1
ATOM 2846 N N . ILE A 1 366 ? 0.443 6.372 7.248 1.00 72.12 366 ILE A N 1
ATOM 2847 C CA . ILE A 1 366 ? 0.169 5.277 8.185 1.00 72.12 366 ILE A CA 1
ATOM 2848 C C . ILE A 1 366 ? -0.262 5.884 9.528 1.00 72.12 366 ILE A C 1
ATOM 2850 O O . ILE A 1 366 ? 0.469 6.720 10.061 1.00 72.12 366 ILE A O 1
ATOM 2854 N N . PRO A 1 367 ? -1.413 5.481 10.099 1.00 77.50 367 PRO A N 1
ATOM 2855 C CA . PRO A 1 367 ? -1.843 5.973 11.401 1.00 77.50 367 PRO A CA 1
ATOM 2856 C C . PRO A 1 367 ? -0.824 5.677 12.498 1.00 77.50 367 PRO A C 1
ATOM 2858 O O . PRO A 1 367 ? -0.442 4.525 12.701 1.00 77.50 367 PRO A O 1
ATOM 2861 N N . VAL A 1 368 ? -0.429 6.718 13.229 1.00 82.50 368 VAL A N 1
ATOM 2862 C CA . VAL A 1 368 ? 0.346 6.580 14.472 1.00 82.50 368 VAL A CA 1
ATOM 2863 C C . VAL A 1 368 ? -0.592 6.468 15.666 1.00 82.50 368 VAL A C 1
ATOM 2865 O O . VAL A 1 368 ? -0.268 5.778 16.626 1.00 82.50 368 VAL A O 1
ATOM 2868 N N . MET A 1 369 ? -1.752 7.126 15.598 1.00 86.06 369 MET A N 1
ATOM 2869 C CA . MET A 1 369 ? -2.805 7.006 16.602 1.00 86.06 369 MET A CA 1
ATOM 2870 C C . MET A 1 369 ? -4.163 6.817 15.955 1.00 86.06 369 MET A C 1
ATOM 2872 O O . MET A 1 369 ? -4.478 7.430 14.929 1.00 86.06 369 MET A O 1
ATOM 2876 N N . ILE A 1 370 ? -4.969 5.979 16.591 1.00 85.94 370 ILE A N 1
ATOM 2877 C CA . ILE A 1 370 ? -6.299 5.590 16.135 1.00 85.94 370 ILE A CA 1
ATOM 2878 C C . ILE A 1 370 ? -7.311 5.904 17.243 1.00 85.94 370 ILE A C 1
ATOM 2880 O O . ILE A 1 370 ? -7.005 5.700 18.421 1.00 85.94 370 ILE A O 1
ATOM 2884 N N . PRO A 1 371 ? -8.540 6.343 16.904 1.00 89.00 371 PRO A N 1
ATOM 2885 C CA . PRO A 1 371 ? -9.585 6.541 17.898 1.00 89.00 371 PRO A CA 1
ATOM 2886 C C . PRO A 1 371 ? -9.797 5.289 18.758 1.00 89.00 371 PRO A C 1
ATOM 2888 O O . PRO A 1 371 ? -10.032 4.202 18.228 1.00 89.00 371 PRO A O 1
ATOM 2891 N N . GLY A 1 372 ? -9.742 5.459 20.078 1.00 89.25 372 GLY A N 1
ATOM 2892 C CA . GLY A 1 372 ? -9.870 4.384 21.063 1.00 89.25 372 GLY A CA 1
ATOM 2893 C C . GLY A 1 372 ? -8.548 3.886 21.656 1.00 89.25 372 GLY A C 1
ATOM 2894 O O . GLY A 1 372 ? -8.572 3.252 22.713 1.00 89.25 372 GLY A O 1
ATOM 2895 N N . GLU A 1 373 ? -7.405 4.215 21.047 1.00 89.81 373 GLU A N 1
ATOM 2896 C CA . GLU A 1 373 ? -6.074 3.924 21.601 1.00 89.81 373 GLU A CA 1
ATOM 2897 C C . GLU A 1 373 ? -5.727 4.871 22.757 1.00 89.81 373 GLU A C 1
ATOM 2899 O O . GLU A 1 373 ? -6.118 6.040 22.771 1.00 89.81 373 GLU A O 1
ATOM 2904 N N . THR A 1 374 ? -4.947 4.389 23.723 1.00 92.50 374 THR A N 1
ATOM 2905 C CA . THR A 1 374 ? -4.323 5.255 24.731 1.00 92.50 374 THR A CA 1
ATOM 2906 C C . THR A 1 374 ? -3.211 6.080 24.093 1.00 92.50 374 THR A C 1
ATOM 2908 O O . THR A 1 374 ? -2.304 5.536 23.466 1.00 92.50 374 THR A O 1
ATOM 2911 N N . ILE A 1 375 ? -3.236 7.395 24.300 1.00 92.69 375 ILE A N 1
ATOM 2912 C CA . ILE A 1 375 ? -2.192 8.300 23.821 1.00 92.69 375 ILE A CA 1
ATOM 2913 C C . ILE A 1 375 ? -0.921 8.072 24.643 1.00 92.69 375 ILE A C 1
ATOM 2915 O O . ILE A 1 375 ? -0.884 8.354 25.845 1.00 92.69 375 ILE A O 1
ATOM 2919 N N . THR A 1 376 ? 0.135 7.583 23.992 1.00 90.88 376 THR A N 1
ATOM 2920 C CA . THR A 1 376 ? 1.429 7.316 24.629 1.00 90.88 376 THR A CA 1
ATOM 2921 C C . THR A 1 376 ? 2.455 8.402 24.332 1.00 90.88 376 THR A C 1
ATOM 2923 O O . THR A 1 376 ? 2.400 9.100 23.318 1.00 90.88 376 THR A O 1
ATOM 2926 N N . LYS A 1 377 ? 3.450 8.519 25.217 1.00 89.19 377 LYS A N 1
ATOM 2927 C CA . LYS A 1 377 ? 4.551 9.474 25.054 1.00 89.19 377 LYS A CA 1
ATOM 2928 C C . LYS A 1 377 ? 5.348 9.196 23.774 1.00 89.19 377 LYS A C 1
ATOM 2930 O O . LYS A 1 377 ? 5.616 10.128 23.025 1.00 89.19 377 LYS A O 1
ATOM 2935 N N . LYS A 1 378 ? 5.636 7.919 23.488 1.00 86.56 378 LYS A N 1
ATOM 2936 C CA . LYS A 1 378 ? 6.355 7.488 22.278 1.00 86.56 378 LYS A CA 1
ATOM 2937 C C . LYS A 1 378 ? 5.635 7.909 20.993 1.00 86.56 378 LYS A C 1
ATOM 2939 O O . LYS A 1 378 ? 6.282 8.409 20.078 1.00 86.56 378 LYS A O 1
ATOM 2944 N N . ALA A 1 379 ? 4.310 7.747 20.931 1.00 87.62 379 ALA A N 1
ATOM 2945 C CA . ALA A 1 379 ? 3.517 8.146 19.768 1.00 87.62 379 ALA A CA 1
ATOM 2946 C C . ALA A 1 379 ? 3.580 9.665 19.525 1.00 87.62 379 ALA A C 1
ATOM 2948 O O . ALA A 1 379 ? 3.796 10.103 18.395 1.00 87.62 379 ALA A O 1
ATOM 2949 N N . LEU A 1 380 ? 3.453 10.473 20.587 1.00 88.75 380 LEU A N 1
ATOM 2950 C CA . LEU A 1 380 ? 3.559 11.933 20.494 1.00 88.75 380 LEU A CA 1
ATOM 2951 C C . LEU A 1 380 ? 4.965 12.387 20.077 1.00 88.75 380 LEU A C 1
ATOM 2953 O O . LEU A 1 380 ? 5.098 13.220 19.182 1.00 88.75 380 LEU A O 1
ATOM 2957 N N . GLU A 1 381 ? 6.011 11.822 20.684 1.00 87.81 381 GLU A N 1
ATOM 2958 C CA . GLU A 1 381 ? 7.406 12.128 20.341 1.00 87.81 381 GLU A CA 1
ATOM 2959 C C . GLU A 1 381 ? 7.718 11.777 18.883 1.00 87.81 381 GLU A C 1
ATOM 2961 O O . GLU A 1 381 ? 8.343 12.573 18.182 1.00 87.81 381 GLU A O 1
ATOM 2966 N N . TYR A 1 382 ? 7.222 10.636 18.395 1.00 86.12 382 TYR A N 1
ATOM 2967 C CA . TYR A 1 382 ? 7.366 10.249 16.994 1.00 86.12 382 TYR A CA 1
ATOM 2968 C C . TYR A 1 382 ? 6.659 11.228 16.051 1.00 86.12 382 TYR A C 1
ATOM 2970 O O . TYR A 1 382 ? 7.258 11.660 15.070 1.00 86.12 382 TYR A O 1
ATOM 2978 N N . LEU A 1 383 ? 5.420 11.633 16.353 1.00 88.06 383 LEU A N 1
ATOM 2979 C CA . LEU A 1 383 ? 4.679 12.598 15.532 1.00 88.06 383 LEU A CA 1
ATOM 2980 C C . LEU A 1 383 ? 5.379 13.957 15.440 1.00 88.06 383 LEU A C 1
ATOM 2982 O O . LEU A 1 383 ? 5.449 14.545 14.361 1.00 88.06 383 LEU A O 1
ATOM 2986 N N . VAL A 1 384 ? 5.929 14.446 16.553 1.00 88.00 384 VAL A N 1
ATOM 2987 C CA . VAL A 1 384 ? 6.722 15.682 16.565 1.00 88.00 384 VAL A CA 1
ATOM 2988 C C . VAL A 1 384 ? 8.010 15.502 15.757 1.00 88.00 384 VAL A C 1
ATOM 2990 O O . VAL A 1 384 ? 8.351 16.370 14.955 1.00 88.00 384 VAL A O 1
ATOM 2993 N N . LEU A 1 385 ? 8.697 14.365 15.908 1.00 85.50 385 LEU A N 1
ATOM 2994 C CA . LEU A 1 385 ? 9.915 14.049 15.163 1.00 85.50 385 LEU A CA 1
ATOM 2995 C C . LEU A 1 385 ? 9.678 14.040 13.648 1.00 85.50 385 LEU A C 1
ATOM 2997 O O . LEU A 1 385 ? 10.416 14.698 12.918 1.00 85.50 385 LEU A O 1
ATOM 3001 N N . VAL A 1 386 ? 8.669 13.310 13.161 1.00 83.00 386 VAL A N 1
ATOM 3002 C CA . VAL A 1 386 ? 8.394 13.216 11.715 1.00 83.00 386 VAL A CA 1
ATOM 3003 C C . VAL A 1 386 ? 7.921 14.546 11.141 1.00 83.00 386 VAL A C 1
ATOM 3005 O O . VAL A 1 386 ? 8.332 14.906 10.041 1.00 83.00 386 VAL A O 1
ATOM 3008 N N . LYS A 1 387 ? 7.144 15.322 11.907 1.00 86.38 387 LYS A N 1
ATOM 3009 C CA . LYS A 1 387 ? 6.744 16.680 11.526 1.00 86.38 387 LYS A CA 1
ATOM 3010 C C . LYS A 1 387 ? 7.958 17.594 11.360 1.00 86.38 387 LYS A C 1
ATOM 3012 O O . LYS A 1 387 ? 8.063 18.296 10.360 1.00 86.38 387 LYS A O 1
ATOM 3017 N N . ASN A 1 388 ? 8.906 17.545 12.296 1.00 85.00 388 ASN A N 1
ATOM 3018 C CA . ASN A 1 388 ? 10.147 18.322 12.214 1.00 85.00 388 ASN A CA 1
ATOM 3019 C C . ASN A 1 388 ? 11.045 17.890 11.042 1.00 85.00 388 ASN A C 1
ATOM 3021 O O . ASN A 1 388 ? 11.856 18.685 10.581 1.00 85.00 388 ASN A O 1
ATOM 3025 N N . LYS A 1 389 ? 10.888 16.655 10.549 1.00 79.31 389 LYS A N 1
ATOM 3026 C CA . LYS A 1 389 ? 11.561 16.141 9.346 1.00 79.31 389 LYS A CA 1
ATOM 3027 C C . LYS A 1 389 ? 10.829 16.464 8.034 1.00 79.31 389 LYS A C 1
ATOM 3029 O O . LYS A 1 389 ? 11.299 16.041 6.986 1.00 79.31 389 LYS A O 1
ATOM 3034 N N . GLY A 1 390 ? 9.703 17.181 8.080 1.00 80.69 390 GLY A N 1
ATOM 3035 C CA . GLY A 1 390 ? 8.964 17.626 6.892 1.00 80.69 390 GLY A CA 1
ATOM 3036 C C . GLY A 1 390 ? 7.647 16.893 6.621 1.00 80.69 390 GLY A C 1
ATOM 3037 O O . GLY A 1 390 ? 6.940 17.255 5.683 1.00 80.69 390 GLY A O 1
ATOM 3038 N N . ALA A 1 391 ? 7.259 15.904 7.436 1.00 83.12 391 ALA A N 1
ATOM 3039 C CA . ALA A 1 391 ? 5.959 15.256 7.276 1.00 83.12 391 ALA A CA 1
ATOM 3040 C C . ALA A 1 391 ? 4.808 16.206 7.657 1.00 83.12 391 ALA A C 1
ATOM 3042 O O . ALA A 1 391 ? 4.859 16.925 8.657 1.00 83.12 391 ALA A O 1
ATOM 3043 N N . THR A 1 392 ? 3.714 16.156 6.902 1.00 85.69 392 THR A N 1
ATOM 3044 C CA . THR A 1 392 ? 2.467 16.848 7.247 1.00 85.69 392 THR A CA 1
ATOM 3045 C C . THR A 1 392 ? 1.608 15.954 8.132 1.00 85.69 392 THR A C 1
ATOM 3047 O O . THR A 1 392 ? 1.472 14.763 7.874 1.00 85.69 392 THR A O 1
ATOM 3050 N N . ILE A 1 393 ? 0.981 16.508 9.168 1.00 88.00 393 ILE A N 1
ATOM 3051 C CA . ILE A 1 393 ? 0.042 15.752 10.002 1.00 88.00 393 ILE A CA 1
ATOM 3052 C C . ILE A 1 393 ? -1.368 15.859 9.418 1.00 88.00 393 ILE A C 1
ATOM 3054 O O . ILE A 1 393 ? -1.910 16.954 9.283 1.00 88.00 393 ILE A O 1
ATOM 3058 N N . SER A 1 394 ? -1.963 14.712 9.096 1.00 83.44 394 SER A N 1
ATOM 3059 C CA . SER A 1 394 ? -3.329 14.574 8.593 1.00 83.44 394 SER A CA 1
ATOM 3060 C C . SER A 1 394 ? -4.238 13.903 9.627 1.00 83.44 394 SER A C 1
ATOM 3062 O O . SER A 1 394 ? -3.781 13.152 10.491 1.00 83.44 394 SER A O 1
ATOM 3064 N N . GLY A 1 395 ? -5.538 14.193 9.543 1.00 83.25 395 GLY A N 1
ATOM 3065 C CA . GLY A 1 395 ? -6.588 13.634 10.403 1.00 83.25 395 GLY A CA 1
ATOM 3066 C C . GLY A 1 395 ? -6.690 14.246 11.808 1.00 83.25 395 GLY A C 1
ATOM 3067 O O . GLY A 1 395 ? -7.767 14.201 12.402 1.00 83.25 395 GLY A O 1
ATOM 3068 N N . ALA A 1 396 ? -5.630 14.893 12.301 1.00 88.62 396 ALA A N 1
ATOM 3069 C CA . ALA A 1 396 ? -5.661 15.656 13.546 1.00 88.62 396 ALA A CA 1
ATOM 3070 C C . ALA A 1 396 ? -6.503 16.938 13.413 1.00 88.62 396 ALA A C 1
ATOM 3072 O O . ALA A 1 396 ? -6.379 17.685 12.440 1.00 88.62 396 ALA A O 1
ATOM 3073 N N . SER A 1 397 ? -7.295 17.250 14.440 1.00 90.75 397 SER A N 1
ATOM 3074 C CA . SER A 1 397 ? -8.026 18.515 14.584 1.00 90.75 397 SER A CA 1
ATOM 3075 C C . SER A 1 397 ? -7.104 19.736 14.604 1.00 90.75 397 SER A C 1
ATOM 3077 O O . SER A 1 397 ? -7.546 20.840 14.279 1.00 90.75 397 SER A O 1
ATOM 3079 N N . ASP A 1 398 ? -5.865 19.564 15.056 1.00 90.81 398 ASP A N 1
ATOM 3080 C CA . ASP A 1 398 ? -4.826 20.584 15.077 1.00 90.81 398 ASP A CA 1
ATOM 3081 C C . ASP A 1 398 ? -3.563 20.028 14.406 1.00 90.81 398 ASP A C 1
ATOM 3083 O O . ASP A 1 398 ? -2.783 19.319 15.049 1.00 90.81 398 ASP A O 1
ATOM 3087 N N . PRO A 1 399 ? -3.330 20.348 13.120 1.00 86.25 399 PRO A N 1
ATOM 3088 C CA . PRO A 1 399 ? -2.155 19.875 12.386 1.00 86.25 399 PRO A CA 1
ATOM 3089 C C . PRO A 1 399 ? -0.824 20.341 12.989 1.00 86.25 399 PRO A C 1
ATOM 3091 O O . PRO A 1 399 ? 0.228 19.763 12.709 1.00 86.25 399 PRO A O 1
ATOM 3094 N N . LEU A 1 400 ? -0.839 21.387 13.826 1.00 88.56 400 LEU A N 1
ATOM 3095 C CA . LEU A 1 400 ? 0.355 21.845 14.524 1.00 88.56 400 LEU A CA 1
ATOM 3096 C C . LEU A 1 400 ? 0.673 21.007 15.766 1.00 88.56 400 LEU A C 1
ATOM 3098 O O . LEU A 1 400 ? 1.775 21.163 16.292 1.00 88.56 400 LEU A O 1
ATOM 3102 N N . LEU A 1 401 ? -0.214 20.093 16.173 1.00 89.81 401 LEU A N 1
ATOM 3103 C CA . LEU A 1 401 ? -0.085 19.256 17.366 1.00 89.81 401 LEU A CA 1
ATOM 3104 C C . LEU A 1 401 ? 0.020 20.063 18.675 1.00 89.81 401 LEU A C 1
ATOM 3106 O O . LEU A 1 401 ? 0.631 19.602 19.634 1.00 89.81 401 LEU A O 1
ATOM 3110 N N . ASN A 1 402 ? -0.585 21.256 18.763 1.00 92.19 402 ASN A N 1
ATOM 3111 C CA . ASN A 1 402 ? -0.679 21.960 20.054 1.00 92.19 402 ASN A CA 1
ATOM 3112 C C . ASN A 1 402 ? -1.788 21.367 20.938 1.00 92.19 402 ASN A C 1
ATOM 3114 O O . ASN A 1 402 ? -1.784 21.515 22.163 1.00 92.19 402 ASN A O 1
ATOM 3118 N N . SER A 1 403 ? -2.755 20.698 20.315 1.00 94.12 403 SER A N 1
ATOM 3119 C CA . SER A 1 403 ? -3.931 20.140 20.965 1.00 94.12 403 SER A CA 1
ATOM 3120 C C . SER A 1 403 ? -4.411 18.873 20.263 1.00 94.12 403 SER A C 1
ATOM 3122 O O . SER A 1 403 ? -4.177 18.701 19.071 1.00 94.12 403 SER A O 1
ATOM 3124 N N . ILE A 1 404 ? -5.070 17.988 21.010 1.00 94.38 404 ILE A N 1
ATOM 3125 C CA . ILE A 1 404 ? -5.574 16.696 20.527 1.00 94.38 404 ILE A CA 1
ATOM 3126 C C . ILE A 1 404 ? -7.015 16.508 21.003 1.00 94.38 404 ILE A C 1
ATOM 3128 O O . ILE A 1 404 ? -7.394 16.959 22.090 1.00 94.38 404 ILE A O 1
ATOM 3132 N N . VAL A 1 405 ? -7.837 15.859 20.183 1.00 95.88 405 VAL A N 1
ATOM 3133 C CA . VAL A 1 405 ? -9.192 15.440 20.560 1.00 95.88 405 VAL A CA 1
ATOM 3134 C C . VAL A 1 405 ? -9.132 14.100 21.286 1.00 95.88 405 VAL A C 1
ATOM 3136 O O . VAL A 1 405 ? -8.588 13.125 20.770 1.00 95.88 405 VAL A O 1
ATOM 3139 N N . ILE A 1 406 ? -9.733 14.037 22.473 1.00 96.56 406 ILE A N 1
ATOM 3140 C CA . ILE A 1 406 ? -9.822 12.823 23.293 1.00 96.56 406 ILE A CA 1
ATOM 3141 C C . ILE A 1 406 ? -11.275 12.390 23.483 1.00 96.56 406 ILE A C 1
ATOM 3143 O O . ILE A 1 406 ? -12.187 13.222 23.445 1.00 96.56 406 ILE A O 1
ATOM 3147 N N . CYS A 1 407 ? -11.481 11.098 23.720 1.00 95.38 407 CYS A N 1
ATOM 3148 C CA . CYS A 1 407 ? -12.749 10.560 24.202 1.00 95.38 407 CYS A CA 1
ATOM 3149 C C . CYS A 1 407 ? -12.909 10.875 25.700 1.00 95.38 407 CYS A C 1
ATOM 3151 O O . CYS A 1 407 ? -11.983 10.677 26.487 1.00 95.38 407 CYS A O 1
ATOM 3153 N N . ASP A 1 408 ? -14.081 11.378 26.077 1.00 89.31 408 ASP A N 1
ATOM 3154 C CA . ASP A 1 408 ? -14.460 11.730 27.448 1.00 89.31 408 ASP A CA 1
ATOM 3155 C C . ASP A 1 408 ? -15.307 10.586 28.019 1.00 89.31 408 ASP A C 1
ATOM 3157 O O . ASP A 1 408 ? -16.534 10.570 27.874 1.00 89.31 408 ASP A O 1
ATOM 3161 N N . VAL A 1 409 ? -14.609 9.576 28.543 1.00 82.69 409 VAL A N 1
ATOM 3162 C CA . VAL A 1 409 ? -15.148 8.280 28.992 1.00 82.69 409 VAL A CA 1
ATOM 3163 C C . VAL A 1 409 ? -14.814 8.034 30.449 1.00 82.69 409 VAL A C 1
ATOM 3165 O O . VAL A 1 409 ? -13.674 8.379 30.845 1.00 82.69 409 VAL A O 1
#